Protein AF-A0A3D1QAF9-F1 (afdb_monomer)

Radius of gyration: 30.34 Å; Cα contacts (8 Å, |Δi|>4): 1028; chains: 1; bounding box: 81×80×75 Å

Solvent-accessible surface area (backbone atoms only — not comparable to full-atom values): 36371 Å² total; per-residue (Å²): 107,73,58,59,54,52,45,64,73,65,46,79,51,70,71,50,76,50,75,46,82,47,96,77,97,49,73,50,76,50,75,45,67,70,60,53,79,92,42,80,49,28,68,38,46,59,46,41,57,45,51,55,51,50,48,33,47,76,73,75,46,69,78,95,66,37,48,50,58,36,8,60,45,29,49,80,76,62,33,59,69,52,44,53,50,51,51,53,49,42,53,72,78,37,73,84,50,76,77,65,66,47,38,40,71,36,67,34,74,60,5,49,50,50,62,55,46,54,81,47,30,71,61,41,36,60,57,19,58,69,40,78,59,68,71,94,83,70,81,58,57,69,34,74,91,40,57,21,61,49,38,48,49,24,72,66,60,82,71,81,53,72,33,32,85,71,26,61,52,14,74,30,67,76,40,62,68,50,11,63,55,35,43,33,52,52,47,33,36,23,46,72,65,76,48,77,89,48,68,69,55,51,50,53,62,47,30,49,54,71,50,45,53,51,30,80,47,36,93,77,63,46,66,51,49,63,42,50,53,60,48,38,30,46,41,27,69,74,66,57,42,66,56,63,61,60,54,37,41,26,46,37,20,33,75,74,32,30,20,67,77,48,52,65,30,87,53,37,49,70,53,61,52,69,77,59,57,74,69,48,35,86,58,29,53,28,30,53,47,46,41,45,58,22,33,73,42,33,28,28,47,33,40,20,42,54,51,50,37,53,72,54,69,51,75,33,13,61,64,51,52,77,50,46,27,72,29,59,70,34,49,63,48,13,37,53,74,62,21,50,57,37,48,54,52,48,52,52,52,40,54,77,34,55,42,38,35,39,34,16,60,26,32,63,49,22,40,32,51,54,44,49,54,40,49,54,36,49,76,73,71,44,90,76,78,65,44,46,37,41,49,43,48,57,50,28,53,32,40,76,69,73,60,45,83,43,82,36,68,58,88,68,37,32,28,68,51,52,48,38,47,29,22,58,76,61,70,54,58,59,32,59,52,50,50,56,68,49,31,42,83,55,46,70,48,81,40,93,57,43,58,78,61,31,62,58,38,30,45,60,37,21,37,67,68,37,50,67,36,14,29,51,24,10,38,59,41,51,50,42,41,50,76,68,63,29,48,29,40,31,21,66,26,60,64,48,30,55,33,38,45,53,11,26,60,77,68,74,46,93,57,46,60,40,46,45,41,41,54,54,26,43,26,58,72,45,91,70,66,81,30,64,68,50,42,51,59,63,40,54,35,51,56,53,48,41,55,40,57,33,46,58,35,42,16,52,53,50,50,76,38,43,70,56,55,40,68,41,40,63,67,75,56,27,50,50,53,56,52,46,42,74,46,59,67,88,69,32,53,65,52,52,62,66,40,60,79,47,48,75,68,47,47,68,69,46,43,74,76,20,43,79,70,41,46,65,59,51,51,54,49,48,59,74,74,38,78,54,57,66,69,42,58,72,43,40,80,70,26,47,58,64,19,45,67,64,44,47,75,53,46,42,79,65,17,42,78,56,28,51,60,46,55,52,48,57,48,66,39,94,59,88,73,83,83,77,77,84,128

Mean predicted aligned error: 7.48 Å

Foldseek 3Di:
DQLVVQCVVLALADKDWDWDDDPDPDIDIDIDRAAFPVDPLPVLLVLCVLSSQLSQVVVVHHPPACFLQNLVCLCVVPNPVRLVVVVVVCCVPPVVCPPRHNTNNHCDPNNVVSVVCNVVSNVSSVRSNVDYGDDPDDDFDDALLADSLLQVVLRVDPLPCQQQVLFLQCLLPVDSCLTLSVLSPVSPCSRVVVDDDDLVSLLSLLLGPLLCLSCVRDPSNDPSSVSSLRGQLCCVPVVPFAFQLLVLLLLLCCVQQQGSLLFHLLCQCVLPDPVLVVQADQADQEAEDAAHCCSAQVSLLVNLLSLQCVLLVNHHHYLRSQQHHLLVSCSSRSVVVSNVVNLVSNVVSCVVRNYAEYEYLALSSQLSLAPVSCVVCVVVVHDRRHHYDYSLQVVLVSVVVVSDAQAAADDFAEEEADASSQAVVPPHFCSLVSLQVRHPPHNYDYFPQDGSRGFHQSDDSNCLSPVSSSLSSNVVRVVSCVVVPGQEYEYSHSRSLLSNVSSCVVVVHRHHYYYSSSVRSVSNVDDRDGSVVSSVQSVQLSNQVSVCSALQNVLLLCLVCVLQLLVLFDPVSSVVLVVLLPDDLVVNVVVLVVCLVVCLVVVLVGCLSSCVSCVVVSLVVSVVRGPDDPSNNVCCSSSVSSSCNSPVSNCSNSNCVNNSVSSSCCSNDPDGDDSDDDD

pLDDT: mean 91.16, std 8.5, range [30.27, 98.81]

Secondary structure (DSSP, 8-state):
-HHHHHHHHH--S--EEEEEE-SSS-EEEEEE----TTSTHHHHHHTHHHHHHHHHHHTT---S--TTTSGGGHHHHH-HHHHHHHHHHHHHH-TT--SSTTSTTS--HHHHHHHHHGGGHHHHHHHHTTSPPPPS-PPP--BTTB-HHHHHHHHH-----TTTTT-HHHHHH--GGGSHHHHHHHHHHHHTTS----HHHHHHHHT-----HHHHH-TT---HHHHHHHHHHIIIIIT-----HHHHHHHHHHHHHSSSS---GGGTTTT--HHHHTTSBSS-SEEEE-HHHHHHT-HHHHHHHHHHHHHTT---B--GGGPPP--HHHHHTT-HHHHHHHHHHHHHHHHHTT-SEEEESSHHHHHIIIIIHHHHHHHTT-----EEEEHHHHHHHHHHTT---------SEEEEE--HHHHTTT---HHHHHHHHTSTT-EE---SS-GGGPPP--TTHHHHH-HHHHHHHHHHHHHHHHHTT-SEEEES-HHHHHHHHHHHHHTT---EEEEHHHHHHHTTT------HHHHHHHHHHHHHHHHHTSHHHHHHHHHHTHHHHHHHS-HHHHHHHHHHHTS-HHHHHHHHHHHTTTHHHHHHHHHHHHHHHHHHHHHHHHHHHS---HHHHHHHHHHHHHHHHHHHHHHHHHHHHHHHHHHHHHHH-SSPPP-----

Sequence (679 aa):
AAVLHGLQHKIALPLLLEGFAVRGKELVLLGFIPHDERKLGFNAAFGLSLTVLKIALQTGGRPYGLGMYFSAFAPQLLGVQTVESLKSMKKRTDPAGIMNPGKTIDTTLLARAVRQALSWEGVITAVANRFPGNPPAEHPRPQSGLPAEVAWLSYTCSSCGYCVDSCDQYYGRGWESQSPRGKWRLLKMVAEGKTRLTQADVSTFLACTTCETCNARCQLEMPIEPAWMTLRGQLVEEKGFHSLPAFHIMEASARKEWNIWARYAKDRDAWLPDDLRSKIKDRAEIAYFPGCTSAFVEQDVALATARLLDKAGIEFTYLGKEEACCGIPMLMAGRWDAWEAIMDHNIELMKSKGVKTIVTSCPACRLVWETYYKRWMLDRGEQYHFTAKHYSEVLAEQIAAGRFEIPETLKGRFTYHDPCHMGRASGVYEAPRRLIQAIPGIDYQEMEFNRSQAHCCGSVMTLVADPEAAARIGQVRLNDAQKVQAQTIITACPCCRFQLQVSGRVNNMDIQVRDLATVAARACGYDIPDSEAVMERDWVPFDIMIRMLNPRGMADMMAEMMDDLIQAMPGPMAGMMKWLRSRKPALKKPLIAAMKPVMPRLFPILLPGMLPRVMPKMLEMVKAKVPMPDFMAEQMPDLMPPAMADLMPKMLPDIIPYFMPHLESYLQAENKPEVVLSR

Structure (mmCIF, N/CA/C/O backbone):
data_AF-A0A3D1QAF9-F1
#
_entry.id   AF-A0A3D1QAF9-F1
#
loop_
_atom_site.group_PDB
_atom_site.id
_atom_site.type_symbol
_atom_site.label_atom_id
_atom_site.label_alt_id
_atom_site.label_comp_id
_atom_site.label_asym_id
_atom_site.label_entity_id
_atom_site.label_seq_id
_atom_site.pdbx_PDB_ins_code
_atom_site.Cartn_x
_atom_site.Cartn_y
_atom_site.Cartn_z
_ato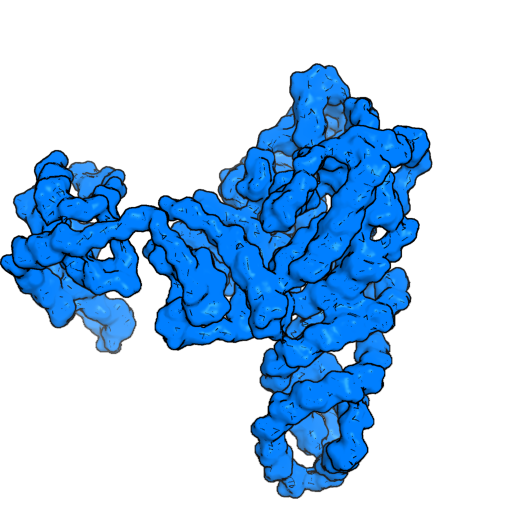m_site.occupancy
_atom_site.B_iso_or_equiv
_atom_site.auth_seq_id
_atom_site.auth_comp_id
_atom_site.auth_asym_id
_atom_site.auth_atom_id
_atom_site.pdbx_PDB_model_num
ATOM 1 N N . ALA A 1 1 ? 18.657 40.075 12.897 1.00 80.94 1 ALA A N 1
ATOM 2 C CA . ALA A 1 1 ? 17.981 41.335 12.518 1.00 80.94 1 ALA A CA 1
ATOM 3 C C . ALA A 1 1 ? 18.568 41.946 11.242 1.00 80.94 1 ALA A C 1
ATOM 5 O O . ALA A 1 1 ? 17.886 41.906 10.229 1.00 80.94 1 ALA A O 1
ATOM 6 N N . ALA A 1 2 ? 19.822 42.425 11.240 1.00 86.00 2 ALA A N 1
ATOM 7 C CA . ALA A 1 2 ? 20.437 43.078 10.069 1.00 86.00 2 ALA A CA 1
ATOM 8 C C . ALA A 1 2 ? 20.391 42.236 8.775 1.00 86.00 2 ALA A C 1
ATOM 10 O O . ALA A 1 2 ? 20.038 42.756 7.721 1.00 86.00 2 ALA A O 1
ATOM 11 N N . VAL A 1 3 ? 20.665 40.928 8.871 1.00 87.94 3 VAL A N 1
ATOM 12 C CA . VAL A 1 3 ? 20.548 39.989 7.739 1.00 87.94 3 VAL A CA 1
ATOM 13 C C . VAL A 1 3 ? 19.126 39.966 7.174 1.00 87.94 3 VAL A C 1
ATOM 15 O O . VAL A 1 3 ? 18.947 40.179 5.982 1.00 87.94 3 VAL A O 1
ATOM 18 N N . LEU A 1 4 ? 18.114 39.769 8.026 1.00 89.00 4 LEU A N 1
ATOM 19 C CA . LEU A 1 4 ? 16.709 39.692 7.607 1.00 89.00 4 LEU A CA 1
ATOM 20 C C . LEU A 1 4 ? 16.237 40.995 6.951 1.00 89.00 4 LEU A C 1
ATOM 22 O O . LEU A 1 4 ? 15.628 40.955 5.889 1.00 89.00 4 LEU A O 1
ATOM 26 N N . HIS A 1 5 ? 16.595 42.142 7.535 1.00 89.94 5 HIS A N 1
ATOM 27 C CA . HIS A 1 5 ? 16.281 43.452 6.965 1.00 89.94 5 HIS A CA 1
ATOM 28 C C . HIS A 1 5 ? 16.931 43.646 5.585 1.00 89.94 5 HIS A C 1
ATOM 30 O O . HIS A 1 5 ? 16.285 44.098 4.642 1.00 89.94 5 HIS A O 1
ATOM 36 N N . GLY A 1 6 ? 18.205 43.264 5.438 1.00 90.38 6 GLY A N 1
ATOM 37 C CA . GLY A 1 6 ? 18.903 43.328 4.153 1.00 90.38 6 GLY A CA 1
ATOM 38 C C . GLY A 1 6 ? 18.269 42.434 3.086 1.00 90.38 6 GLY A C 1
ATOM 39 O O . GLY A 1 6 ? 18.151 42.851 1.935 1.00 90.38 6 GLY A O 1
ATOM 40 N N . LEU A 1 7 ? 17.837 41.229 3.467 1.00 90.81 7 LEU A N 1
ATOM 41 C CA . LEU A 1 7 ? 17.161 40.291 2.571 1.00 90.81 7 LEU A CA 1
ATOM 42 C C . LEU A 1 7 ? 15.813 40.842 2.102 1.00 90.81 7 LEU A C 1
ATOM 44 O O . LEU A 1 7 ? 15.582 40.905 0.898 1.00 90.81 7 LEU A O 1
ATOM 48 N N . GLN A 1 8 ? 14.979 41.311 3.034 1.00 89.00 8 GLN A N 1
ATOM 49 C CA . GLN A 1 8 ? 13.655 41.863 2.741 1.00 89.00 8 GLN A CA 1
ATOM 50 C C . GLN A 1 8 ? 13.717 43.095 1.829 1.00 89.00 8 GLN A C 1
ATOM 52 O O . GLN A 1 8 ? 12.841 43.292 0.995 1.00 89.00 8 GLN A O 1
ATOM 57 N N . HIS A 1 9 ? 14.756 43.923 1.961 1.00 90.44 9 HIS A N 1
ATOM 58 C CA . HIS A 1 9 ? 14.916 45.108 1.120 1.00 90.44 9 HIS A CA 1
ATOM 59 C C . HIS A 1 9 ? 15.482 44.782 -0.274 1.00 90.44 9 HIS A C 1
ATOM 61 O O . HIS A 1 9 ? 15.176 45.473 -1.247 1.00 90.44 9 HIS A O 1
ATOM 67 N N . LYS A 1 10 ? 16.376 43.792 -0.396 1.00 91.62 10 LYS A N 1
ATOM 68 C CA . LYS A 1 10 ? 17.072 43.518 -1.666 1.00 91.62 10 LYS A CA 1
ATOM 69 C C . LYS A 1 10 ? 16.386 42.482 -2.546 1.00 91.62 10 LYS A C 1
ATOM 71 O O . LYS A 1 10 ? 16.571 42.528 -3.760 1.00 91.62 10 LYS A O 1
ATOM 76 N N . ILE A 1 11 ? 15.645 41.546 -1.965 1.00 91.19 11 ILE A N 1
ATOM 77 C CA . ILE A 1 11 ? 14.984 40.466 -2.696 1.00 91.19 11 ILE A CA 1
ATOM 78 C C . ILE A 1 11 ? 13.499 40.807 -2.789 1.00 91.19 11 ILE A C 1
ATOM 80 O O . ILE A 1 11 ? 12.803 40.821 -1.781 1.00 91.19 11 ILE A O 1
ATOM 84 N N . ALA A 1 12 ? 13.027 41.094 -4.003 1.00 89.62 12 ALA A N 1
ATOM 85 C CA . ALA A 1 12 ? 11.623 41.434 -4.250 1.00 89.62 12 ALA A CA 1
ATOM 86 C C . ALA A 1 12 ? 10.726 40.190 -4.397 1.00 89.62 12 ALA A C 1
ATOM 88 O O . ALA A 1 12 ? 9.502 40.297 -4.371 1.00 89.62 12 ALA A O 1
ATOM 89 N N . LEU A 1 13 ? 11.331 39.013 -4.580 1.00 87.25 13 LEU A N 1
ATOM 90 C CA . LEU A 1 13 ? 10.632 37.734 -4.668 1.00 87.25 13 LEU A CA 1
ATOM 91 C C . LEU A 1 13 ? 10.244 37.200 -3.282 1.00 87.25 13 LEU A C 1
ATOM 93 O O . LEU A 1 13 ? 10.917 37.517 -2.298 1.00 87.25 13 LEU A O 1
ATOM 97 N N . PRO A 1 14 ? 9.223 36.324 -3.195 1.00 86.31 14 PRO A N 1
ATOM 98 C CA . PRO A 1 14 ? 8.958 35.574 -1.976 1.00 86.31 14 PRO A CA 1
ATOM 99 C C . PRO A 1 14 ? 10.220 34.834 -1.518 1.00 86.31 14 PRO A C 1
ATOM 101 O O . PRO A 1 14 ? 10.816 34.072 -2.279 1.00 86.31 14 PRO A O 1
ATOM 104 N N . LEU A 1 15 ? 10.626 35.072 -0.272 1.00 85.75 15 LEU A N 1
ATOM 105 C CA . LEU A 1 15 ? 11.760 34.415 0.366 1.00 85.75 15 LEU A CA 1
ATOM 106 C C . LEU A 1 15 ? 11.267 33.734 1.640 1.00 85.75 15 LEU A C 1
ATOM 108 O O . LEU A 1 15 ? 10.938 34.397 2.622 1.00 85.75 15 LEU A O 1
ATOM 112 N N . LEU A 1 16 ? 11.226 32.407 1.615 1.00 84.25 16 LEU A N 1
ATOM 113 C CA . LEU A 1 16 ? 10.929 31.589 2.785 1.00 84.25 16 LEU A CA 1
ATOM 114 C C . LEU A 1 16 ? 12.238 31.338 3.528 1.00 84.25 16 LEU A C 1
ATOM 116 O O . LEU A 1 16 ? 13.237 30.978 2.905 1.00 84.25 16 LEU A O 1
ATOM 120 N N . LEU A 1 17 ? 12.245 31.539 4.843 1.00 84.12 17 LEU A N 1
ATOM 121 C CA . LEU A 1 17 ? 13.421 31.339 5.684 1.00 84.12 17 LEU A CA 1
ATOM 122 C C . LEU A 1 17 ? 13.094 30.365 6.809 1.00 84.12 17 LEU A C 1
ATOM 124 O O . LEU A 1 17 ? 12.134 30.563 7.547 1.00 84.12 17 LEU A O 1
ATOM 128 N N . GLU A 1 18 ? 13.941 29.359 6.965 1.00 83.06 18 GLU A N 1
ATOM 129 C CA . GLU A 1 18 ? 13.939 28.434 8.089 1.00 83.06 18 GLU A CA 1
ATOM 130 C C . GLU A 1 18 ? 15.227 28.645 8.891 1.00 83.06 18 GLU A C 1
ATOM 132 O O . GLU A 1 18 ? 16.318 28.737 8.323 1.00 83.06 18 GLU A O 1
ATOM 137 N N . GLY A 1 19 ? 15.108 28.796 10.209 1.00 85.00 19 GLY A N 1
ATOM 138 C CA . GLY A 1 19 ? 16.219 29.173 11.077 1.00 85.00 19 GLY A CA 1
ATOM 139 C C . GLY A 1 19 ? 16.394 28.211 12.241 1.00 85.00 19 GLY A C 1
ATOM 140 O O . GLY A 1 19 ? 15.435 27.943 12.958 1.00 85.00 19 GLY A O 1
ATOM 141 N N . PHE A 1 20 ? 17.625 27.759 12.483 1.00 85.81 20 PHE A N 1
ATOM 142 C CA . PHE A 1 20 ? 17.949 26.893 13.618 1.00 85.81 20 PHE A CA 1
ATOM 143 C C . PHE A 1 20 ? 19.109 27.458 14.431 1.00 85.81 20 PHE A C 1
ATOM 145 O O . PHE A 1 20 ? 20.124 27.896 13.881 1.00 85.81 20 PHE A O 1
ATOM 152 N N . ALA A 1 21 ? 18.974 27.410 15.755 1.00 87.56 21 ALA A N 1
ATOM 153 C CA . ALA A 1 21 ? 20.091 27.635 16.657 1.00 87.56 21 ALA A CA 1
ATOM 154 C C . ALA A 1 21 ? 20.981 26.390 16.673 1.00 87.56 21 ALA A C 1
ATOM 156 O O . ALA A 1 21 ? 20.509 25.278 16.905 1.00 87.56 21 ALA A O 1
ATOM 157 N N . VAL A 1 22 ? 22.274 26.581 16.433 1.00 82.81 22 VAL A N 1
ATOM 158 C CA . VAL A 1 22 ? 23.282 25.526 16.587 1.00 82.81 22 VAL A CA 1
ATOM 159 C C . VAL A 1 22 ? 24.108 25.793 17.843 1.00 82.81 22 VAL A C 1
ATOM 161 O O . VAL A 1 22 ? 24.041 26.872 18.431 1.00 82.81 22 VAL A O 1
ATOM 164 N N . ARG A 1 23 ? 24.888 24.804 18.292 1.00 79.81 23 ARG A N 1
ATOM 165 C CA . ARG A 1 23 ? 25.717 24.928 19.500 1.00 79.81 23 ARG A CA 1
ATOM 166 C C . ARG A 1 23 ? 26.618 26.172 19.417 1.00 79.81 23 ARG A C 1
ATOM 168 O O . ARG A 1 23 ? 27.464 26.259 18.535 1.00 79.81 23 ARG A O 1
ATOM 175 N N . GLY A 1 24 ? 26.465 27.097 20.367 1.00 77.88 24 GLY A N 1
ATOM 176 C CA . GLY A 1 24 ? 27.182 28.377 20.403 1.00 77.88 24 GLY A CA 1
ATOM 177 C C . GLY A 1 24 ? 26.241 29.580 20.261 1.00 77.88 24 GLY A C 1
ATOM 178 O O . GLY A 1 24 ? 25.088 29.516 20.674 1.00 77.88 24 GLY A O 1
ATOM 179 N N . LYS A 1 25 ? 26.748 30.691 19.703 1.00 81.25 25 LYS A N 1
ATOM 180 C CA . LYS A 1 25 ? 25.974 31.909 19.365 1.00 81.25 25 LYS A CA 1
ATOM 181 C C . LYS A 1 25 ? 25.678 32.011 17.858 1.00 81.25 25 LYS A C 1
ATOM 183 O O . LYS A 1 25 ? 25.527 33.108 17.329 1.00 81.25 25 LYS A O 1
ATOM 188 N N . GLU A 1 26 ? 25.663 30.880 17.155 1.00 84.56 26 GLU A N 1
ATOM 189 C CA . GLU A 1 26 ? 25.446 30.827 15.708 1.00 84.56 26 GLU A CA 1
ATOM 190 C C . GLU A 1 26 ? 23.990 30.461 15.379 1.00 84.56 26 GLU A C 1
ATOM 192 O O . GLU A 1 26 ? 23.369 29.616 16.027 1.00 84.56 26 GLU A O 1
ATOM 197 N N . LEU A 1 27 ? 23.460 31.095 14.332 1.00 86.88 27 LEU A N 1
ATOM 198 C CA . LEU A 1 27 ? 22.163 30.792 13.734 1.00 86.88 27 LEU A CA 1
ATOM 199 C C . LEU A 1 27 ? 22.395 30.355 12.291 1.00 86.88 27 LEU A C 1
ATOM 201 O O . LEU A 1 27 ? 23.075 31.049 11.533 1.00 86.88 27 LEU A O 1
ATOM 205 N N . VAL A 1 28 ? 21.815 29.225 11.905 1.00 88.25 28 VAL A N 1
ATOM 206 C CA . VAL A 1 28 ? 21.792 28.774 10.513 1.00 88.25 28 VAL A CA 1
ATOM 207 C C . VAL A 1 28 ? 20.475 29.216 9.901 1.00 88.25 28 VAL A C 1
ATOM 209 O O . VAL A 1 28 ? 19.425 28.929 10.463 1.00 88.25 28 VAL A O 1
ATOM 212 N N . LEU A 1 29 ? 20.542 29.898 8.757 1.00 86.69 29 LEU A N 1
ATOM 213 C CA . LEU A 1 29 ? 19.377 30.280 7.962 1.00 86.69 29 LEU A CA 1
ATOM 214 C C . LEU A 1 29 ? 19.392 29.499 6.645 1.00 86.69 29 LEU A C 1
ATOM 216 O O . LEU A 1 29 ? 20.330 29.629 5.856 1.00 86.69 29 LEU A O 1
ATOM 220 N N . LEU A 1 30 ? 18.354 28.706 6.411 1.00 85.38 30 LEU A N 1
ATOM 221 C CA . LEU A 1 30 ? 18.042 28.085 5.129 1.00 85.38 30 LEU A CA 1
ATOM 222 C C . LEU A 1 30 ? 17.003 28.951 4.421 1.00 85.38 30 LEU A C 1
ATOM 224 O O . LEU A 1 30 ? 15.999 29.322 5.019 1.00 85.38 30 LEU A O 1
ATOM 228 N N . GLY A 1 31 ? 17.262 29.308 3.164 1.00 82.44 31 GLY A N 1
ATOM 229 C CA . GLY A 1 31 ? 16.385 30.175 2.384 1.00 82.44 31 GLY A CA 1
ATOM 230 C C . GLY A 1 31 ? 15.898 29.512 1.108 1.00 82.44 31 GLY A C 1
ATOM 231 O O . GLY A 1 31 ? 16.690 28.902 0.390 1.00 82.44 31 GLY A O 1
ATOM 232 N N . PHE A 1 32 ? 14.614 29.684 0.806 1.00 83.12 32 PHE A N 1
ATOM 233 C CA . PHE A 1 32 ? 13.977 29.204 -0.414 1.00 83.12 32 PHE A CA 1
ATOM 234 C C . PHE A 1 32 ? 13.343 30.377 -1.156 1.00 83.12 32 PHE A C 1
ATOM 236 O O . PHE A 1 32 ? 12.564 31.136 -0.582 1.00 83.12 32 PHE A O 1
ATOM 243 N N . ILE A 1 33 ? 13.673 30.507 -2.439 1.00 85.81 33 ILE A N 1
ATOM 244 C CA . ILE A 1 33 ? 13.041 31.454 -3.361 1.00 85.81 33 ILE A CA 1
ATOM 245 C C . ILE A 1 33 ? 12.191 30.610 -4.315 1.00 85.81 33 ILE A C 1
ATOM 247 O O . ILE A 1 33 ? 12.760 29.972 -5.206 1.00 85.81 33 ILE A O 1
ATOM 251 N N . PRO A 1 34 ? 10.863 30.525 -4.114 1.00 80.69 34 PRO A N 1
ATOM 252 C CA . PRO A 1 34 ? 10.001 29.700 -4.948 1.00 80.69 34 PRO A CA 1
ATOM 253 C C . PRO A 1 34 ? 10.030 30.184 -6.397 1.00 80.69 34 PRO A C 1
ATOM 255 O O . PRO A 1 34 ? 9.680 31.327 -6.700 1.00 80.69 34 PRO A O 1
ATOM 258 N N . HIS A 1 35 ? 10.454 29.307 -7.302 1.00 84.06 35 HIS A N 1
ATOM 259 C CA . HIS A 1 35 ? 10.482 29.587 -8.727 1.00 84.06 35 HIS A CA 1
ATOM 260 C C . HIS A 1 35 ? 10.326 28.287 -9.524 1.00 84.06 35 HIS A C 1
ATOM 262 O O . HIS A 1 35 ? 10.719 27.213 -9.086 1.00 84.06 35 HIS A O 1
ATOM 268 N N . ASP A 1 36 ? 9.749 28.407 -10.712 1.00 82.56 36 ASP A N 1
ATOM 269 C CA . ASP A 1 36 ? 9.515 27.326 -11.666 1.00 82.56 36 ASP A CA 1
ATOM 270 C C . ASP A 1 36 ? 10.696 27.267 -12.622 1.00 82.56 36 ASP A C 1
ATOM 272 O O . ASP A 1 36 ? 10.920 28.215 -13.381 1.00 82.56 36 ASP A O 1
ATOM 276 N N . GLU A 1 37 ? 11.437 26.167 -12.572 1.00 84.56 37 GLU A N 1
ATOM 277 C CA . GLU A 1 37 ? 12.609 25.916 -13.412 1.00 84.56 37 GLU A CA 1
ATOM 278 C C . GLU A 1 37 ? 12.289 25.755 -14.901 1.00 84.56 37 GLU A C 1
ATOM 280 O O . GLU A 1 37 ? 13.188 25.837 -15.735 1.00 84.56 37 GLU A O 1
ATOM 285 N N . ARG A 1 38 ? 11.010 25.598 -15.257 1.00 82.19 38 ARG A N 1
ATOM 286 C CA . ARG A 1 38 ? 10.547 25.571 -16.650 1.00 82.19 38 ARG A CA 1
ATOM 287 C C . ARG A 1 38 ? 10.519 26.969 -17.277 1.00 82.19 38 ARG A C 1
ATOM 289 O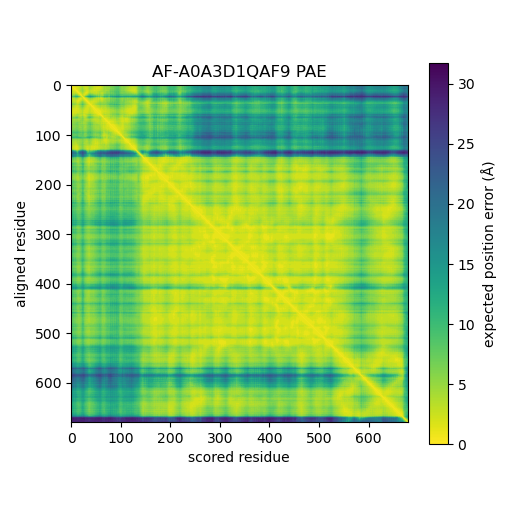 O . ARG A 1 38 ? 10.411 27.089 -18.496 1.00 82.19 38 ARG A O 1
ATOM 296 N N . LYS A 1 39 ? 10.605 28.037 -16.473 1.00 83.69 39 LYS A N 1
ATOM 297 C CA . LYS A 1 39 ? 10.562 29.431 -16.941 1.00 83.69 39 LYS A CA 1
ATOM 298 C C . LYS A 1 39 ? 11.950 30.055 -17.005 1.00 83.69 39 LYS A C 1
ATOM 300 O O . LYS A 1 39 ? 12.791 29.835 -16.139 1.00 83.69 39 LYS A O 1
ATOM 305 N N . LEU A 1 40 ? 12.140 30.957 -17.971 1.00 80.69 40 LEU A N 1
ATOM 306 C CA . LEU A 1 40 ? 13.390 31.706 -18.159 1.00 80.69 40 LEU A CA 1
ATOM 307 C C . LEU A 1 40 ? 13.849 32.437 -16.881 1.00 80.69 40 LEU A C 1
ATOM 309 O O . LEU A 1 40 ? 15.044 32.487 -16.592 1.00 80.69 40 LEU A O 1
ATOM 313 N N . GLY A 1 41 ? 12.895 32.961 -16.102 1.00 85.19 41 GLY A N 1
ATOM 314 C CA . GLY A 1 41 ? 13.169 33.701 -14.868 1.00 85.19 41 GLY A CA 1
ATOM 315 C C . GLY A 1 41 ? 13.888 32.893 -13.786 1.00 85.19 41 GLY A C 1
ATOM 316 O O . GLY A 1 41 ? 14.558 33.488 -12.950 1.00 85.19 41 GLY A O 1
ATOM 317 N N . PHE A 1 42 ? 13.842 31.556 -13.833 1.00 87.44 42 PHE A N 1
ATOM 318 C CA . PHE A 1 42 ? 14.450 30.703 -12.809 1.00 87.44 42 PHE A CA 1
ATOM 319 C C . PHE A 1 42 ? 15.954 30.912 -12.695 1.00 87.44 42 PHE A C 1
ATOM 321 O O . PHE A 1 42 ? 16.477 31.096 -11.600 1.00 87.44 42 PHE A O 1
ATOM 328 N N . ASN A 1 43 ? 16.648 30.936 -13.833 1.00 86.12 43 ASN A N 1
ATOM 329 C CA . ASN A 1 43 ? 18.097 31.120 -13.857 1.00 86.12 43 ASN A CA 1
ATOM 330 C C . ASN A 1 43 ? 18.497 32.508 -13.340 1.00 86.12 43 ASN A C 1
ATOM 332 O O . ASN A 1 43 ? 19.532 32.650 -12.692 1.00 86.12 43 ASN A O 1
ATOM 336 N N . ALA A 1 44 ? 17.664 33.524 -13.587 1.00 86.81 44 ALA A N 1
ATOM 337 C CA . ALA A 1 44 ? 17.875 34.857 -13.039 1.00 86.81 44 ALA A CA 1
ATOM 338 C C . ALA A 1 44 ? 17.634 34.867 -11.519 1.00 86.81 44 ALA A C 1
ATOM 340 O O . ALA A 1 44 ? 18.496 35.319 -10.768 1.00 86.81 44 ALA A O 1
ATOM 341 N N . ALA A 1 45 ? 16.520 34.291 -11.055 1.00 88.06 45 ALA A N 1
ATOM 342 C CA . ALA A 1 45 ? 16.177 34.173 -9.638 1.00 88.06 45 ALA A CA 1
ATOM 343 C C . ALA A 1 45 ? 17.213 33.365 -8.839 1.00 88.06 45 ALA A C 1
ATOM 345 O O . ALA A 1 45 ? 17.540 33.737 -7.715 1.00 88.06 45 ALA A O 1
ATOM 346 N N . PHE A 1 46 ? 17.807 32.320 -9.426 1.00 86.62 46 PHE A N 1
ATOM 347 C CA . PHE A 1 46 ? 18.900 31.557 -8.812 1.00 86.62 46 PHE A CA 1
ATOM 348 C C . PHE A 1 46 ? 20.093 32.452 -8.434 1.00 86.62 46 PHE A C 1
ATOM 350 O O . PHE A 1 46 ? 20.744 32.234 -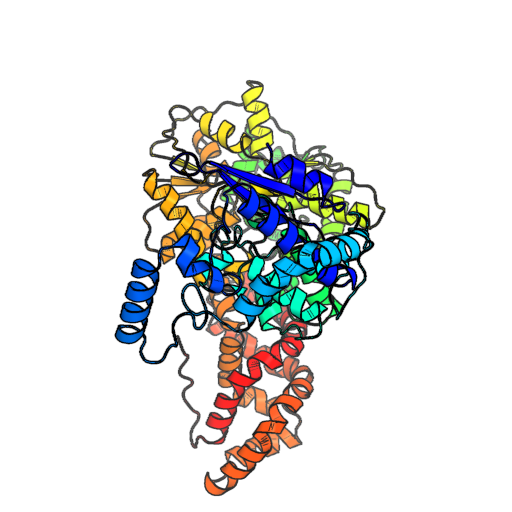7.409 1.00 86.62 46 PHE A O 1
ATOM 357 N N . GLY A 1 47 ? 20.344 33.512 -9.209 1.00 88.12 47 GLY A N 1
ATOM 358 C CA . GLY A 1 47 ? 21.374 34.510 -8.926 1.00 88.12 47 GLY A CA 1
ATOM 359 C C . GLY A 1 47 ? 21.178 35.261 -7.603 1.00 88.12 47 GLY A C 1
ATOM 360 O O . GLY A 1 47 ? 22.166 35.678 -7.001 1.00 88.12 47 GLY A O 1
ATOM 361 N N . LEU A 1 48 ? 19.946 35.362 -7.085 1.00 90.56 48 LEU A N 1
ATOM 362 C CA . LEU A 1 48 ? 19.653 36.001 -5.791 1.00 90.56 48 LEU A CA 1
ATOM 363 C C . LEU A 1 48 ? 20.286 35.262 -4.605 1.00 90.56 48 LEU A C 1
ATOM 365 O O . LEU A 1 48 ? 20.488 35.852 -3.544 1.00 90.56 48 LEU A O 1
ATOM 369 N N . SER A 1 49 ? 20.686 33.998 -4.778 1.00 89.00 49 SER A N 1
ATOM 370 C CA . SER A 1 49 ? 21.502 33.284 -3.786 1.00 89.00 49 SER A CA 1
ATOM 371 C C . SER A 1 49 ? 22.827 34.005 -3.483 1.00 89.00 49 SER A C 1
ATOM 373 O O . SER A 1 49 ? 23.316 33.959 -2.352 1.00 89.00 49 SER A O 1
ATOM 375 N N . LEU A 1 50 ? 23.383 34.747 -4.451 1.00 90.38 50 LEU A N 1
ATOM 376 C CA . LEU A 1 50 ? 24.576 35.578 -4.257 1.00 90.38 50 LEU A CA 1
ATOM 377 C C . LEU A 1 50 ? 24.286 36.802 -3.386 1.00 90.38 50 LEU A C 1
ATOM 379 O O . LEU A 1 50 ? 25.136 37.191 -2.586 1.00 90.38 50 LEU A O 1
ATOM 383 N N . THR A 1 51 ? 23.091 37.382 -3.498 1.00 92.00 51 THR A N 1
ATOM 384 C CA . THR A 1 51 ? 22.608 38.474 -2.639 1.00 92.00 51 THR A CA 1
ATOM 385 C C . THR A 1 51 ? 22.557 38.016 -1.188 1.00 92.00 51 THR A C 1
ATOM 387 O O . THR A 1 51 ? 23.102 38.691 -0.312 1.00 92.00 51 THR A O 1
ATOM 390 N N . VAL A 1 52 ? 21.989 36.826 -0.948 1.00 90.62 52 VAL A N 1
ATOM 391 C CA . VAL A 1 52 ? 21.945 36.193 0.379 1.00 90.62 52 VAL A CA 1
ATOM 392 C C . VAL A 1 52 ? 23.359 36.002 0.928 1.00 90.62 52 VAL A C 1
ATOM 394 O O . VAL A 1 52 ? 23.660 36.443 2.038 1.00 90.62 52 VAL A O 1
ATOM 397 N N . LEU A 1 53 ? 24.252 35.404 0.132 1.00 89.56 53 LEU A N 1
ATOM 398 C CA . LEU A 1 53 ? 25.637 35.161 0.531 1.00 89.56 53 LEU A CA 1
ATOM 399 C C . LEU A 1 53 ? 26.391 36.460 0.846 1.00 89.56 53 LEU A C 1
ATOM 401 O O . LEU A 1 53 ? 27.102 36.533 1.846 1.00 89.56 53 LEU A O 1
ATOM 405 N N . LYS A 1 54 ? 26.238 37.498 0.022 1.00 91.38 54 LYS A N 1
ATOM 406 C CA . LYS A 1 54 ? 26.924 38.780 0.212 1.00 91.38 54 LYS A CA 1
ATOM 407 C C . LYS A 1 54 ? 26.467 39.489 1.483 1.00 91.38 54 LYS A C 1
ATOM 409 O O . LYS A 1 54 ? 27.318 39.970 2.227 1.00 91.38 54 LYS A O 1
ATOM 414 N N . ILE A 1 55 ? 25.159 39.513 1.757 1.00 91.69 55 ILE A N 1
ATOM 415 C CA . ILE A 1 55 ? 24.612 40.058 3.009 1.00 91.69 55 ILE A CA 1
ATOM 416 C C . ILE A 1 55 ? 25.162 39.275 4.205 1.00 91.69 55 ILE A C 1
ATOM 418 O O . ILE A 1 55 ? 25.627 39.879 5.172 1.00 91.69 55 ILE A O 1
ATOM 422 N N . ALA A 1 56 ? 25.161 37.939 4.131 1.00 89.38 56 ALA A N 1
ATOM 423 C CA . ALA A 1 56 ? 25.715 37.105 5.191 1.00 89.38 56 ALA A CA 1
ATOM 424 C C . ALA A 1 56 ? 27.183 37.472 5.467 1.00 89.38 56 ALA A C 1
ATOM 426 O O . ALA A 1 56 ? 27.508 37.827 6.595 1.00 89.38 56 ALA A O 1
ATOM 427 N N . LEU A 1 57 ? 28.043 37.508 4.443 1.00 88.81 57 LEU A N 1
ATOM 428 C CA . LEU A 1 57 ? 29.462 37.861 4.588 1.00 88.81 57 LEU A CA 1
ATOM 429 C C . LEU A 1 57 ? 29.679 39.276 5.157 1.00 88.81 57 LEU A C 1
ATOM 431 O O . LEU A 1 57 ? 30.524 39.462 6.028 1.00 88.81 57 LEU A O 1
ATOM 435 N N . GLN A 1 58 ? 28.904 40.271 4.711 1.00 90.56 58 GLN A N 1
ATOM 436 C CA . GLN A 1 58 ? 29.007 41.659 5.194 1.00 90.56 58 GLN A CA 1
ATOM 437 C C . GLN A 1 58 ? 28.618 41.820 6.667 1.00 90.56 58 GLN A C 1
ATOM 439 O O . GLN A 1 58 ? 29.090 42.735 7.334 1.00 90.56 58 GLN A O 1
ATOM 444 N N . THR A 1 59 ? 27.768 40.930 7.176 1.00 89.12 59 THR A N 1
ATOM 445 C CA . THR A 1 59 ? 27.332 40.918 8.580 1.00 89.12 59 THR A CA 1
ATOM 446 C C . THR A 1 59 ? 28.154 39.971 9.462 1.00 89.12 59 THR A C 1
ATOM 448 O O . THR A 1 59 ? 27.777 39.719 10.604 1.00 89.12 59 THR A O 1
ATOM 451 N N . GLY A 1 60 ? 29.278 39.450 8.952 1.00 87.56 60 GLY A N 1
ATOM 452 C CA . GLY A 1 60 ? 30.156 38.521 9.673 1.00 87.56 60 GLY A CA 1
ATOM 453 C C . GLY A 1 60 ? 29.699 37.057 9.649 1.00 87.56 60 GLY A C 1
ATOM 454 O O . GLY A 1 60 ? 30.259 36.229 10.361 1.00 87.56 60 GLY A O 1
ATOM 455 N N . GLY A 1 61 ? 28.689 36.726 8.843 1.00 88.25 61 GLY A N 1
ATOM 456 C CA . GLY A 1 61 ? 28.241 35.361 8.579 1.00 88.25 61 GLY A CA 1
ATOM 457 C C . GLY A 1 61 ? 29.069 34.646 7.506 1.00 88.25 61 GLY A C 1
ATOM 458 O O . GLY A 1 61 ? 30.027 35.180 6.947 1.00 88.25 61 GLY A O 1
ATOM 459 N N . ARG A 1 62 ? 28.679 33.408 7.194 1.00 87.31 62 ARG A N 1
ATOM 460 C CA . ARG A 1 62 ? 29.378 32.524 6.248 1.00 87.31 62 ARG A CA 1
ATOM 461 C C . ARG A 1 62 ? 28.400 31.568 5.555 1.00 87.31 62 ARG A C 1
ATOM 463 O O . ARG A 1 62 ? 27.325 31.322 6.102 1.00 87.31 62 ARG A O 1
ATOM 470 N N . PRO A 1 63 ? 28.746 31.001 4.383 1.00 88.00 63 PRO A N 1
ATOM 471 C CA . PRO A 1 63 ? 27.962 29.916 3.803 1.00 88.00 63 PRO A CA 1
ATOM 472 C C . PRO A 1 63 ? 27.906 28.723 4.768 1.00 88.00 63 PRO A C 1
ATOM 474 O O . PRO A 1 63 ? 28.893 28.404 5.433 1.00 88.00 63 PRO A O 1
ATOM 477 N N . TYR A 1 64 ? 26.748 28.059 4.828 1.00 82.44 64 TYR A N 1
ATOM 478 C CA . TYR A 1 64 ? 26.516 26.921 5.724 1.00 82.44 64 TYR A CA 1
ATOM 479 C C . TYR A 1 64 ? 27.501 25.768 5.470 1.00 82.44 64 TYR A C 1
ATOM 481 O O . TYR A 1 64 ? 28.044 25.183 6.405 1.00 82.44 64 TYR A O 1
ATOM 489 N N . GLY A 1 65 ? 27.790 25.490 4.198 1.00 85.12 65 GLY A N 1
ATOM 490 C CA . GLY A 1 65 ? 28.777 24.503 3.777 1.00 85.12 65 GLY A CA 1
ATOM 491 C C . GLY A 1 65 ? 29.522 24.950 2.524 1.00 85.12 65 GLY A C 1
ATOM 492 O O . GLY A 1 65 ? 29.056 25.807 1.778 1.00 85.12 65 GLY A O 1
ATOM 493 N N . LEU A 1 66 ? 30.693 24.355 2.287 1.00 86.12 66 LEU A N 1
ATOM 494 C CA . LEU A 1 66 ? 31.538 24.697 1.140 1.00 86.12 66 LEU A CA 1
ATOM 495 C C . LEU A 1 66 ? 31.005 24.076 -0.162 1.00 86.12 66 LEU A C 1
ATOM 497 O O . LEU A 1 66 ? 30.788 24.767 -1.155 1.00 86.12 66 LEU A O 1
ATOM 501 N N . GLY A 1 67 ? 30.764 22.761 -0.162 1.00 86.81 67 GLY A N 1
ATOM 502 C CA . GLY A 1 67 ? 30.305 22.040 -1.355 1.00 86.81 67 GLY A CA 1
ATOM 503 C C . GLY A 1 67 ? 31.226 22.248 -2.567 1.00 86.81 67 GLY A C 1
ATOM 504 O O . GLY A 1 67 ? 32.429 22.439 -2.404 1.00 86.81 67 GLY A O 1
ATOM 505 N N . MET A 1 68 ? 30.662 22.190 -3.778 1.00 87.06 68 MET A N 1
ATOM 506 C CA . MET A 1 68 ? 31.388 22.500 -5.024 1.00 87.06 68 MET A CA 1
ATOM 507 C C . MET A 1 68 ? 31.369 23.998 -5.369 1.00 87.06 68 MET A C 1
ATOM 509 O O . MET A 1 68 ? 32.284 24.484 -6.027 1.00 87.06 68 MET A O 1
ATOM 513 N N . TYR A 1 69 ? 30.336 24.730 -4.934 1.00 86.56 69 TYR A N 1
ATOM 514 C CA . TYR A 1 69 ? 30.131 26.143 -5.279 1.00 86.56 69 TYR A CA 1
ATOM 515 C C . TYR A 1 69 ? 30.955 27.105 -4.415 1.00 86.56 69 TYR A C 1
ATOM 517 O O . TYR A 1 69 ? 31.364 28.158 -4.896 1.00 86.56 69 TYR A O 1
ATOM 525 N N . PHE A 1 70 ? 31.231 26.756 -3.154 1.00 89.00 70 PHE A N 1
ATOM 526 C CA . PHE A 1 70 ? 31.895 27.648 -2.198 1.00 89.00 70 PHE A CA 1
ATOM 527 C C . PHE A 1 70 ? 33.259 27.132 -1.723 1.00 89.00 70 PHE A C 1
ATOM 529 O O . PHE A 1 70 ? 33.829 27.681 -0.785 1.00 89.00 70 PHE A O 1
ATOM 536 N N . SER A 1 71 ? 33.857 26.133 -2.379 1.00 88.88 71 SER A N 1
ATOM 537 C CA . SER A 1 71 ? 35.197 25.636 -2.016 1.00 88.88 71 SER A CA 1
ATOM 538 C C . SER A 1 71 ? 36.307 26.696 -2.142 1.00 88.88 71 SER A C 1
ATOM 540 O O . SER A 1 71 ? 37.329 26.617 -1.465 1.00 88.88 71 SER A O 1
ATOM 542 N N . ALA A 1 72 ? 36.100 27.757 -2.931 1.00 87.94 72 ALA A N 1
ATOM 543 C CA . ALA A 1 72 ? 36.991 28.923 -2.990 1.00 87.94 72 ALA A CA 1
ATOM 544 C C . ALA A 1 72 ? 37.025 29.746 -1.684 1.00 87.94 72 ALA A C 1
ATOM 546 O O . ALA A 1 72 ? 37.928 30.567 -1.505 1.00 87.94 72 ALA A O 1
ATOM 547 N N . PHE A 1 73 ? 36.054 29.532 -0.791 1.00 87.25 73 PHE A N 1
ATOM 548 C CA . PHE A 1 73 ? 35.970 30.139 0.537 1.00 87.25 73 PHE A CA 1
ATOM 549 C C . PHE A 1 73 ? 36.568 29.227 1.623 1.00 87.25 73 PHE A C 1
ATOM 551 O O . PHE A 1 73 ? 36.639 29.625 2.782 1.00 87.25 73 PHE A O 1
ATOM 558 N N . ALA A 1 74 ? 37.049 28.023 1.281 1.00 89.00 74 ALA A N 1
ATOM 559 C CA . ALA A 1 74 ? 37.548 27.052 2.259 1.00 89.00 74 ALA A CA 1
ATOM 560 C C . ALA A 1 74 ? 38.630 27.606 3.204 1.00 89.00 74 ALA A C 1
ATOM 562 O O . ALA A 1 74 ? 38.497 27.392 4.407 1.00 89.00 74 ALA A O 1
ATOM 563 N N . PRO A 1 75 ? 39.642 28.371 2.739 1.00 88.12 75 PRO A N 1
ATOM 564 C CA . PRO A 1 75 ? 40.641 28.940 3.646 1.00 88.12 75 PRO A CA 1
ATOM 565 C C . PRO A 1 75 ? 40.052 29.947 4.641 1.00 88.12 75 PRO A C 1
ATOM 567 O O . PRO A 1 75 ? 40.549 30.058 5.755 1.00 88.12 75 PRO A O 1
ATOM 570 N N . GLN A 1 76 ? 38.990 30.659 4.247 1.00 85.00 76 GLN A N 1
ATOM 571 C CA . GLN A 1 76 ? 38.302 31.642 5.088 1.00 85.00 76 GLN A CA 1
ATOM 572 C C . GLN A 1 76 ? 37.404 30.967 6.131 1.00 85.00 76 GLN A C 1
ATOM 574 O O . GLN A 1 76 ? 37.285 31.475 7.238 1.00 85.00 76 GLN A O 1
ATOM 579 N N . LEU A 1 77 ? 36.784 29.829 5.793 1.00 84.50 77 LEU A N 1
ATOM 580 C CA . LEU A 1 77 ? 35.890 29.105 6.705 1.00 84.50 77 LEU A CA 1
ATOM 581 C C . LEU A 1 77 ? 36.610 28.109 7.622 1.00 84.50 77 LEU A C 1
ATOM 583 O O . LEU A 1 77 ? 36.206 27.953 8.768 1.00 84.50 77 LEU A O 1
ATOM 587 N N . LEU A 1 78 ? 37.619 27.395 7.117 1.00 87.31 78 LEU A N 1
ATOM 588 C CA . LEU A 1 78 ? 38.288 26.304 7.842 1.00 87.31 78 LEU A CA 1
ATOM 589 C C . LEU A 1 78 ? 39.661 26.703 8.398 1.00 87.31 78 LEU A C 1
ATOM 591 O O . LEU A 1 78 ? 40.208 25.993 9.241 1.00 87.31 78 LEU A O 1
ATOM 595 N N . GLY A 1 79 ? 40.232 27.807 7.912 1.00 89.69 79 GLY A N 1
ATOM 596 C CA . GLY A 1 79 ? 41.620 28.188 8.154 1.00 89.69 79 GLY A CA 1
ATOM 597 C C . GLY A 1 79 ? 42.586 27.542 7.157 1.00 89.69 79 GLY A C 1
ATOM 598 O O . GLY A 1 79 ? 42.401 26.408 6.711 1.00 89.69 79 GLY A O 1
ATOM 599 N N . VAL A 1 80 ? 43.644 28.276 6.802 1.00 91.25 80 VAL A N 1
ATOM 600 C CA . VAL A 1 80 ? 44.640 27.861 5.795 1.00 91.25 80 VAL A CA 1
ATOM 601 C C . VAL A 1 80 ? 45.293 26.525 6.167 1.00 91.25 80 VAL A C 1
ATOM 603 O O . VAL A 1 80 ? 45.307 25.606 5.351 1.00 91.25 80 VAL A O 1
ATOM 606 N N . GLN A 1 81 ? 45.733 26.386 7.420 1.00 93.44 81 GLN A N 1
ATOM 607 C CA . GLN A 1 81 ? 46.395 25.177 7.925 1.00 93.44 81 GLN A CA 1
ATOM 608 C C . GLN A 1 81 ? 45.491 23.939 7.838 1.00 93.44 81 GLN A C 1
ATOM 610 O O . GLN A 1 81 ? 45.920 22.874 7.394 1.00 93.44 81 GLN A O 1
ATOM 615 N N . THR A 1 82 ? 44.213 24.079 8.203 1.00 93.12 82 THR A N 1
ATOM 616 C CA . THR A 1 82 ? 43.228 22.993 8.108 1.00 93.12 82 THR A CA 1
ATOM 617 C C . THR A 1 82 ? 43.028 22.559 6.660 1.00 93.12 82 THR A C 1
ATOM 619 O O . THR A 1 82 ? 43.014 21.365 6.371 1.00 93.12 82 THR A O 1
ATOM 622 N N . VAL A 1 83 ? 42.910 23.510 5.726 1.00 91.88 83 VAL A N 1
ATOM 623 C CA . VAL A 1 83 ? 42.754 23.203 4.295 1.00 91.88 83 VAL A CA 1
ATOM 624 C C . VAL A 1 83 ? 43.978 22.469 3.748 1.00 91.88 83 VAL A C 1
ATOM 626 O O . VAL A 1 83 ? 43.823 21.502 3.003 1.00 91.88 83 VAL A O 1
ATOM 629 N N . GLU A 1 84 ? 45.188 22.890 4.111 1.00 92.06 84 GLU A N 1
ATOM 630 C CA . GLU A 1 84 ? 46.429 22.223 3.699 1.00 92.06 84 GLU A CA 1
ATOM 631 C C . GLU A 1 84 ? 46.531 20.800 4.258 1.00 92.06 84 GLU A C 1
ATOM 633 O O . GLU A 1 84 ? 46.835 19.864 3.513 1.00 92.06 84 GLU A O 1
ATOM 638 N N . SER A 1 85 ? 46.182 20.615 5.534 1.00 94.31 85 SER A N 1
ATOM 639 C CA . SER A 1 85 ? 46.118 19.300 6.176 1.00 94.31 85 SER A CA 1
ATOM 640 C C . SER A 1 85 ? 45.115 18.371 5.481 1.00 94.31 85 SER A C 1
ATOM 642 O O . SER A 1 85 ? 45.453 17.241 5.124 1.00 94.31 85 SER A O 1
ATOM 644 N N . LEU A 1 86 ? 43.907 18.863 5.180 1.00 92.00 86 LEU A N 1
ATOM 645 C CA . LEU A 1 86 ? 42.884 18.102 4.455 1.00 92.00 86 LEU A CA 1
ATOM 646 C C . LEU A 1 86 ? 43.330 17.734 3.033 1.00 92.00 86 LEU A C 1
ATOM 648 O O . LEU A 1 86 ? 43.081 16.616 2.582 1.00 92.00 86 LEU A O 1
ATOM 652 N N . LYS A 1 87 ? 44.027 18.634 2.328 1.00 90.25 87 LYS A N 1
ATOM 653 C CA . LYS A 1 87 ? 44.598 18.341 1.003 1.00 90.25 87 LYS A CA 1
ATOM 654 C C . LYS A 1 87 ? 45.674 17.263 1.077 1.00 90.25 87 LYS A C 1
ATOM 656 O O . LYS A 1 87 ? 45.705 16.381 0.222 1.00 90.25 87 LYS A O 1
ATOM 661 N N . SER A 1 88 ? 46.540 17.320 2.088 1.00 92.25 88 SER A N 1
ATOM 662 C CA . SER A 1 88 ? 47.563 16.297 2.329 1.00 92.25 88 SER A CA 1
ATOM 663 C C . SER A 1 88 ? 46.929 14.935 2.630 1.00 92.25 88 SER A C 1
ATOM 665 O O . SER A 1 88 ? 47.276 13.933 2.003 1.00 92.25 88 SER A O 1
ATOM 667 N N . MET A 1 89 ? 45.918 14.911 3.506 1.00 93.12 89 MET A N 1
ATOM 668 C CA . MET A 1 89 ? 45.141 13.709 3.807 1.00 93.12 89 MET A CA 1
ATOM 669 C C . MET A 1 89 ? 44.515 13.123 2.538 1.00 93.12 89 MET A C 1
ATOM 671 O O . MET A 1 89 ? 44.752 11.953 2.254 1.00 93.12 89 MET A O 1
ATOM 675 N N . LYS A 1 90 ? 43.791 13.930 1.748 1.00 90.38 90 LYS A N 1
ATOM 676 C CA . LYS A 1 90 ? 43.135 13.476 0.512 1.00 90.38 90 LYS A CA 1
ATOM 677 C C . LYS A 1 90 ? 44.135 12.887 -0.480 1.00 90.38 90 LYS A C 1
ATOM 679 O O . LYS A 1 90 ? 43.872 11.824 -1.024 1.00 90.38 90 LYS A O 1
ATOM 684 N N . LYS A 1 91 ? 45.302 13.512 -0.669 1.00 91.12 91 LYS A N 1
ATOM 685 C CA . LYS A 1 91 ? 46.364 12.964 -1.533 1.00 91.12 91 LYS A CA 1
ATOM 686 C C . LYS A 1 91 ? 46.857 11.590 -1.069 1.00 91.12 91 LYS A C 1
ATOM 688 O O . LYS A 1 91 ? 47.172 10.752 -1.904 1.00 91.12 91 LYS A O 1
ATOM 693 N N . ARG A 1 92 ? 46.924 11.360 0.247 1.00 94.56 92 ARG A N 1
ATOM 694 C CA . ARG A 1 92 ? 47.355 10.080 0.828 1.00 94.56 92 ARG A CA 1
ATOM 695 C C . ARG A 1 92 ? 46.270 9.004 0.750 1.00 94.56 92 ARG A C 1
ATOM 697 O O . ARG A 1 92 ? 46.590 7.851 0.492 1.00 94.56 92 ARG A O 1
ATOM 704 N N . THR A 1 93 ? 45.014 9.356 1.022 1.00 93.56 93 THR A N 1
ATOM 705 C CA . THR A 1 93 ? 43.906 8.390 1.147 1.00 93.56 93 THR A CA 1
ATOM 706 C C . THR A 1 93 ? 43.138 8.156 -0.152 1.00 93.56 93 THR A C 1
ATOM 708 O O . THR A 1 93 ? 42.471 7.139 -0.288 1.00 93.56 93 THR A O 1
ATOM 711 N N . ASP A 1 94 ? 43.204 9.096 -1.092 1.00 92.19 94 ASP A N 1
ATOM 712 C CA . ASP A 1 94 ? 42.507 9.073 -2.379 1.00 92.19 94 ASP A CA 1
ATOM 713 C C . ASP A 1 94 ? 43.441 9.588 -3.497 1.00 92.19 94 ASP A C 1
ATOM 715 O O . ASP A 1 94 ? 43.200 10.645 -4.088 1.00 92.19 94 ASP A O 1
ATOM 719 N N . PRO A 1 95 ? 44.548 8.874 -3.784 1.00 88.75 95 PRO A N 1
ATOM 720 C CA . PRO A 1 95 ? 45.536 9.305 -4.777 1.00 88.75 95 PRO A CA 1
ATOM 721 C C . PRO A 1 95 ? 44.962 9.364 -6.201 1.00 88.75 95 PRO A C 1
ATOM 723 O O . PRO A 1 95 ? 45.444 10.139 -7.023 1.00 88.75 95 PRO A O 1
ATOM 726 N N . ALA A 1 96 ? 43.913 8.583 -6.481 1.00 91.25 96 ALA A N 1
ATOM 727 C CA . ALA A 1 96 ? 43.192 8.597 -7.752 1.00 91.25 96 ALA A CA 1
ATOM 728 C C . ALA A 1 96 ? 42.144 9.726 -7.847 1.00 91.25 96 ALA A C 1
ATOM 730 O O . ALA A 1 96 ? 41.555 9.921 -8.908 1.00 91.25 96 ALA A O 1
ATOM 731 N N . GLY A 1 97 ? 41.897 10.468 -6.760 1.00 86.62 97 GLY A N 1
ATOM 732 C CA . GLY A 1 97 ? 40.960 11.592 -6.735 1.00 86.62 97 GLY A CA 1
ATOM 733 C C . GLY A 1 97 ? 39.495 11.202 -6.948 1.00 86.62 97 GLY A C 1
ATOM 734 O O . GLY A 1 97 ? 38.693 12.052 -7.336 1.00 86.62 97 GLY A O 1
ATOM 735 N N . ILE A 1 98 ? 39.136 9.939 -6.711 1.00 88.94 98 ILE A N 1
ATOM 736 C CA . ILE A 1 98 ? 37.801 9.398 -6.992 1.00 88.94 98 ILE A CA 1
ATOM 737 C C . ILE A 1 98 ? 36.771 9.809 -5.932 1.00 88.94 98 ILE A C 1
ATOM 739 O O . ILE A 1 98 ? 35.575 9.874 -6.217 1.00 88.94 98 ILE A O 1
ATOM 743 N N . MET A 1 99 ? 37.204 10.130 -4.710 1.00 87.44 99 MET A N 1
ATOM 744 C CA . MET A 1 99 ? 36.297 10.449 -3.608 1.00 87.44 99 MET A CA 1
ATOM 745 C C . MET A 1 99 ? 35.936 11.940 -3.598 1.00 87.44 99 MET A C 1
ATOM 747 O O . MET A 1 99 ? 36.705 12.777 -3.120 1.00 87.44 99 MET A O 1
ATOM 751 N N . ASN A 1 100 ? 34.727 12.282 -4.057 1.00 84.69 100 ASN A N 1
ATOM 752 C CA . ASN A 1 100 ? 34.177 13.651 -4.057 1.00 84.69 100 ASN A CA 1
ATOM 753 C C . ASN A 1 100 ? 35.090 14.705 -4.735 1.00 84.69 100 ASN A C 1
ATOM 755 O O . ASN A 1 100 ? 35.449 15.702 -4.095 1.00 84.69 100 ASN A O 1
ATOM 759 N N . PRO A 1 101 ? 35.484 14.516 -6.008 1.00 85.50 101 PRO A N 1
ATOM 760 C CA . PRO A 1 101 ? 36.371 15.447 -6.707 1.00 85.50 101 PRO A CA 1
ATOM 761 C C . PRO A 1 101 ? 35.789 16.867 -6.750 1.00 85.50 101 PRO A C 1
ATOM 763 O O . PRO A 1 101 ? 34.600 17.056 -7.011 1.00 85.50 101 PRO A O 1
ATOM 766 N N . GLY A 1 102 ? 36.618 17.885 -6.492 1.00 82.94 102 GLY A N 1
ATOM 767 C CA . GLY A 1 102 ? 36.202 19.287 -6.619 1.00 82.94 102 GLY A CA 1
ATOM 768 C C . GLY A 1 102 ? 35.320 19.815 -5.479 1.00 82.94 102 GLY A C 1
ATOM 769 O O . GLY A 1 102 ? 34.903 20.975 -5.508 1.00 82.94 102 GLY A O 1
ATOM 770 N N . LYS A 1 103 ? 35.015 18.988 -4.473 1.00 85.44 103 LYS A N 1
ATOM 771 C CA . LYS A 1 103 ? 34.194 19.364 -3.316 1.00 85.44 103 LYS A CA 1
ATOM 772 C C . LYS A 1 103 ? 35.086 19.846 -2.165 1.00 85.44 103 LYS A C 1
ATOM 774 O O . LYS A 1 103 ? 36.213 19.388 -2.013 1.00 85.44 103 LYS A O 1
ATOM 779 N N . THR A 1 104 ? 34.551 20.754 -1.348 1.00 83.00 104 THR A N 1
ATOM 780 C CA . THR A 1 104 ? 35.083 21.253 -0.061 1.00 83.00 104 THR A CA 1
ATOM 781 C C . THR A 1 104 ? 36.435 21.973 -0.089 1.00 83.00 104 THR A C 1
ATOM 783 O O . THR A 1 104 ? 36.469 23.139 0.280 1.00 83.00 104 THR A O 1
ATOM 786 N N . ILE A 1 105 ? 37.530 21.337 -0.505 1.00 84.56 105 ILE A N 1
ATOM 787 C CA . ILE A 1 105 ? 38.907 21.865 -0.371 1.00 84.56 105 ILE A CA 1
ATOM 788 C C . ILE A 1 105 ? 39.581 22.204 -1.707 1.00 84.56 105 ILE A C 1
ATOM 790 O O . ILE A 1 105 ? 40.584 22.926 -1.737 1.00 84.56 105 ILE A O 1
ATOM 794 N N . ASP A 1 106 ? 39.016 21.720 -2.811 1.00 82.94 106 ASP A N 1
ATOM 795 C CA . ASP A 1 106 ? 39.516 21.957 -4.161 1.00 82.94 106 ASP A CA 1
ATOM 796 C C . ASP A 1 106 ? 38.867 23.206 -4.753 1.00 82.94 106 ASP A C 1
ATOM 798 O O . ASP A 1 106 ? 37.650 23.279 -4.924 1.00 82.94 106 ASP A O 1
ATOM 802 N N . THR A 1 107 ? 39.669 24.215 -5.089 1.00 79.12 107 THR A N 1
ATOM 803 C CA . THR A 1 107 ? 39.162 25.432 -5.730 1.00 79.12 107 THR A CA 1
ATOM 804 C C . THR A 1 107 ? 38.917 25.178 -7.217 1.00 79.12 107 THR A C 1
ATOM 806 O O . THR A 1 107 ? 39.825 25.309 -8.037 1.00 79.12 107 THR A O 1
ATOM 809 N N . THR A 1 108 ? 37.681 24.819 -7.557 1.00 84.69 108 THR A N 1
ATOM 810 C CA . THR A 1 108 ? 37.239 24.555 -8.933 1.00 84.69 108 THR A CA 1
ATOM 811 C C . THR A 1 108 ? 37.014 25.848 -9.724 1.00 84.69 108 THR A C 1
ATOM 813 O O . THR A 1 108 ? 36.897 26.938 -9.153 1.00 84.69 108 THR A O 1
ATOM 816 N N . LEU A 1 109 ? 36.914 25.737 -11.055 1.00 86.56 109 LEU A N 1
ATOM 817 C CA . LEU A 1 109 ? 36.523 26.857 -11.923 1.00 86.56 109 LEU A CA 1
ATOM 818 C C . LEU A 1 109 ? 35.159 27.432 -11.510 1.00 86.56 109 LEU A C 1
ATOM 820 O O . LEU A 1 109 ? 35.014 28.647 -11.405 1.00 86.56 109 LEU A O 1
ATOM 824 N N . LEU A 1 110 ? 34.200 26.556 -11.193 1.00 85.81 110 LEU A N 1
ATOM 825 C CA . LEU A 1 110 ? 32.874 26.927 -10.699 1.00 85.81 110 LEU A CA 1
ATOM 826 C C . LEU A 1 110 ? 32.960 27.766 -9.417 1.00 85.81 110 LEU A C 1
ATOM 828 O O . LEU A 1 110 ? 32.354 28.830 -9.335 1.00 85.81 110 LEU A O 1
ATOM 832 N N . ALA A 1 111 ? 33.763 27.338 -8.440 1.00 86.88 111 ALA A N 1
ATOM 833 C CA . ALA A 1 111 ? 33.915 28.069 -7.186 1.00 86.88 111 ALA A CA 1
ATOM 834 C C . ALA A 1 111 ? 34.577 29.446 -7.373 1.00 86.88 111 ALA A C 1
ATOM 836 O O . ALA A 1 111 ? 34.214 30.415 -6.701 1.00 86.88 111 ALA A O 1
ATOM 837 N N . ARG A 1 112 ? 35.531 29.563 -8.310 1.00 88.31 112 ARG A N 1
ATOM 838 C CA . ARG A 1 112 ? 36.112 30.863 -8.692 1.00 88.31 112 ARG A CA 1
ATOM 839 C C . ARG A 1 112 ? 35.072 31.762 -9.356 1.00 88.31 112 ARG A C 1
ATOM 841 O O . ARG A 1 112 ? 35.001 32.936 -9.004 1.00 88.31 112 ARG A O 1
ATOM 848 N N . ALA A 1 113 ? 34.256 31.210 -10.252 1.00 88.06 113 ALA A N 1
ATOM 849 C CA . ALA A 1 113 ? 33.192 31.944 -10.930 1.00 88.06 113 ALA A CA 1
ATOM 850 C C . ALA A 1 113 ? 32.155 32.490 -9.935 1.00 88.06 113 ALA A C 1
ATOM 852 O O . ALA A 1 113 ? 31.838 33.673 -9.986 1.00 88.06 113 ALA A O 1
ATOM 853 N N . VAL A 1 114 ? 31.707 31.684 -8.963 1.00 87.12 114 VAL A N 1
ATOM 854 C CA . VAL A 1 114 ? 30.802 32.134 -7.885 1.00 87.12 114 VAL A CA 1
ATOM 855 C C . VAL A 1 114 ? 31.417 33.282 -7.083 1.00 87.12 114 VAL A C 1
ATOM 857 O O . VAL A 1 114 ? 30.759 34.289 -6.823 1.00 87.12 114 VAL A O 1
ATOM 860 N N . ARG A 1 115 ? 32.699 33.166 -6.714 1.00 86.50 115 ARG A N 1
ATOM 861 C CA . ARG A 1 115 ? 33.398 34.214 -5.959 1.00 86.50 115 ARG A CA 1
ATOM 862 C C . ARG A 1 115 ? 33.528 35.514 -6.755 1.00 86.50 115 ARG A C 1
ATOM 864 O O . ARG A 1 115 ? 33.386 36.583 -6.171 1.00 86.50 115 ARG A O 1
ATOM 871 N N . GLN A 1 116 ? 33.776 35.433 -8.061 1.00 88.56 116 GLN A N 1
ATOM 872 C CA . GLN A 1 116 ? 33.802 36.602 -8.943 1.00 88.56 116 GLN A CA 1
ATOM 873 C C . GLN A 1 116 ? 32.402 37.197 -9.141 1.00 88.56 116 GLN A C 1
ATOM 875 O O . GLN A 1 116 ? 32.255 38.412 -9.115 1.00 88.56 116 GLN A O 1
ATOM 880 N N . ALA A 1 117 ? 31.358 36.373 -9.251 1.00 88.75 117 ALA A N 1
ATOM 881 C CA . ALA A 1 117 ? 29.984 36.840 -9.438 1.00 88.75 117 ALA A CA 1
ATOM 882 C C . ALA A 1 117 ? 29.474 37.725 -8.281 1.00 88.75 117 ALA A C 1
ATOM 884 O O . ALA A 1 117 ? 28.615 38.578 -8.496 1.00 88.75 117 ALA A O 1
ATOM 885 N N . LEU A 1 118 ? 30.043 37.608 -7.072 1.00 88.00 118 LEU A N 1
ATOM 886 C CA . LEU A 1 118 ? 29.726 38.490 -5.938 1.00 88.00 118 LEU A CA 1
ATOM 887 C C . LEU A 1 118 ? 30.018 39.980 -6.204 1.00 88.00 118 LEU A C 1
ATOM 889 O O . LEU A 1 118 ? 29.335 40.840 -5.632 1.00 88.00 118 LEU A O 1
ATOM 893 N N . SER A 1 119 ? 30.999 40.311 -7.056 1.00 89.75 119 SER A N 1
ATOM 894 C CA . SER A 1 119 ? 31.269 41.711 -7.424 1.00 89.75 119 SER A CA 1
ATOM 895 C C . SER A 1 119 ? 30.182 42.291 -8.333 1.00 89.75 119 SER A C 1
ATOM 897 O O . SER A 1 119 ? 29.930 43.491 -8.287 1.00 89.75 119 SER A O 1
ATOM 899 N N . TRP A 1 120 ? 29.471 41.433 -9.069 1.00 89.94 120 TRP A N 1
ATOM 900 C CA . TRP A 1 120 ? 28.371 41.785 -9.973 1.00 89.94 120 TRP A CA 1
ATOM 901 C C . TRP A 1 120 ? 26.980 41.617 -9.345 1.00 89.94 120 TRP A C 1
ATOM 903 O O . TRP A 1 120 ? 25.972 41.837 -10.014 1.00 89.94 120 TRP A O 1
ATOM 913 N N . GLU A 1 121 ? 26.906 41.265 -8.057 1.00 91.75 121 GLU A N 1
ATOM 914 C CA . GLU A 1 121 ? 25.651 40.950 -7.360 1.00 91.75 121 GLU A CA 1
ATOM 915 C C . GLU A 1 121 ? 24.566 42.020 -7.544 1.00 91.75 121 GLU A C 1
ATOM 917 O O . GLU A 1 121 ? 23.423 41.659 -7.778 1.00 91.75 121 GLU A O 1
ATOM 922 N N . GLY A 1 122 ? 24.891 43.318 -7.517 1.00 89.56 122 GLY A N 1
ATOM 923 C CA . GLY A 1 122 ? 23.879 44.374 -7.666 1.00 89.56 122 GLY A CA 1
ATOM 924 C C . GLY A 1 122 ? 23.158 44.344 -9.021 1.00 89.56 122 GLY A C 1
ATOM 925 O O . GLY A 1 122 ? 21.944 44.531 -9.080 1.00 89.56 122 GLY A O 1
ATOM 926 N N . VAL A 1 123 ? 23.889 44.043 -10.100 1.00 90.38 123 VAL A N 1
ATOM 927 C CA . VAL A 1 123 ? 23.316 43.878 -11.447 1.00 90.38 123 VAL A CA 1
ATOM 928 C C . VAL A 1 123 ? 22.475 42.605 -11.505 1.00 90.38 123 VAL A C 1
ATOM 930 O O . VAL A 1 123 ? 21.356 42.632 -12.012 1.00 90.38 123 VAL A O 1
ATOM 933 N N . ILE A 1 124 ? 22.986 41.507 -10.938 1.00 89.62 124 ILE A N 1
ATOM 934 C CA . ILE A 1 124 ? 22.288 40.214 -10.874 1.00 89.62 124 ILE A CA 1
ATOM 935 C C . ILE A 1 124 ? 20.958 40.364 -10.126 1.00 89.62 124 ILE A C 1
ATOM 937 O O . ILE A 1 124 ? 19.923 39.969 -10.652 1.00 89.62 124 ILE A O 1
ATOM 941 N N . THR A 1 125 ? 20.965 41.005 -8.955 1.00 91.31 125 THR A N 1
ATOM 942 C CA . THR A 1 125 ? 19.772 41.280 -8.141 1.00 91.31 125 THR A CA 1
ATOM 943 C C . THR A 1 125 ? 18.752 42.123 -8.906 1.00 91.31 125 THR A C 1
ATOM 945 O O . THR A 1 125 ? 17.569 41.788 -8.928 1.00 91.31 125 THR A O 1
ATOM 948 N N . ALA A 1 126 ? 19.195 43.189 -9.581 1.00 90.69 126 ALA A N 1
ATOM 949 C CA . ALA A 1 126 ? 18.308 44.058 -10.354 1.00 90.69 126 ALA A CA 1
ATOM 950 C C . ALA A 1 126 ? 17.644 43.331 -11.533 1.00 90.69 126 ALA A C 1
ATOM 952 O O . ALA A 1 126 ? 16.473 43.570 -11.817 1.00 90.69 126 ALA A O 1
ATOM 953 N N . VAL A 1 127 ? 18.372 42.442 -12.216 1.00 90.12 127 VAL A N 1
ATOM 954 C CA . VAL A 1 127 ? 17.821 41.614 -13.298 1.00 90.12 127 VAL A CA 1
ATOM 955 C C . VAL A 1 127 ? 16.876 40.553 -12.739 1.00 90.12 127 VAL A C 1
ATOM 957 O O . VAL A 1 127 ? 15.772 40.395 -13.252 1.00 90.12 127 VAL A O 1
ATOM 960 N N . ALA A 1 128 ? 17.275 39.854 -11.678 1.00 88.88 128 ALA A N 1
ATOM 961 C CA . ALA A 1 128 ? 16.496 38.779 -11.076 1.00 88.88 128 ALA A CA 1
ATOM 962 C C . ALA A 1 128 ? 15.144 39.260 -10.534 1.00 88.88 128 ALA A C 1
ATOM 964 O O . ALA A 1 128 ? 14.124 38.637 -10.812 1.00 88.88 128 ALA A O 1
ATOM 965 N N . ASN A 1 129 ? 15.114 40.411 -9.857 1.00 89.69 129 ASN A N 1
ATOM 966 C CA . ASN A 1 129 ? 13.885 41.001 -9.316 1.00 89.69 129 ASN A CA 1
ATOM 967 C C . ASN A 1 129 ? 12.887 41.477 -10.394 1.00 89.69 129 ASN A C 1
ATOM 969 O O . ASN A 1 129 ? 11.756 41.814 -10.054 1.00 89.69 129 ASN A O 1
ATOM 973 N N . ARG A 1 130 ? 13.273 41.533 -11.680 1.00 88.38 130 ARG A N 1
ATOM 974 C CA . ARG A 1 130 ? 12.349 41.859 -12.786 1.00 88.38 130 ARG A CA 1
ATOM 975 C C . ARG A 1 130 ? 11.518 40.666 -13.242 1.00 88.38 130 ARG A C 1
ATOM 977 O O . ARG A 1 130 ? 10.517 40.863 -13.926 1.00 88.38 130 ARG A O 1
ATOM 984 N N . PHE A 1 131 ? 11.934 39.448 -12.910 1.00 85.19 131 PHE A N 1
ATOM 985 C CA . PHE A 1 131 ? 11.149 38.262 -13.211 1.00 85.19 131 PHE A CA 1
ATOM 986 C C . PHE A 1 131 ? 10.131 38.058 -12.091 1.00 85.19 131 PHE A C 1
ATOM 988 O O . PHE A 1 131 ? 10.536 37.959 -10.934 1.00 85.19 131 PHE A O 1
ATOM 995 N N . PRO A 1 132 ? 8.824 38.010 -12.392 1.00 73.25 132 PRO A N 1
ATOM 996 C CA . PRO A 1 132 ? 7.833 37.708 -11.374 1.00 73.25 132 PRO A CA 1
ATOM 997 C C . PRO A 1 132 ? 8.061 36.283 -10.856 1.00 73.25 132 PRO A C 1
ATOM 999 O O . PRO A 1 132 ? 8.292 35.361 -11.640 1.00 73.25 132 PRO A O 1
ATOM 1002 N N . GLY A 1 133 ? 7.980 36.104 -9.536 1.00 67.88 133 GLY A N 1
ATOM 1003 C CA . GLY A 1 133 ? 7.881 34.772 -8.940 1.00 67.88 133 GLY A CA 1
ATOM 1004 C C . GLY A 1 133 ? 6.608 34.072 -9.417 1.00 67.88 133 GLY A C 1
ATOM 1005 O O . GLY A 1 133 ? 5.704 34.712 -9.957 1.00 67.88 133 GLY A O 1
ATOM 1006 N N . ASN A 1 134 ? 6.514 32.757 -9.227 1.00 67.19 134 ASN A N 1
ATOM 1007 C CA . ASN A 1 134 ? 5.321 32.040 -9.673 1.00 67.19 134 ASN A CA 1
ATOM 1008 C C . ASN A 1 134 ? 4.239 32.051 -8.599 1.00 67.19 134 ASN A C 1
ATOM 1010 O O . ASN A 1 134 ? 4.484 31.543 -7.503 1.00 67.19 134 ASN A O 1
ATOM 1014 N N . PRO A 1 135 ? 3.050 32.608 -8.890 1.00 55.84 135 PRO A N 1
ATOM 1015 C CA . PRO A 1 135 ? 1.911 32.451 -8.008 1.00 55.84 135 PRO A CA 1
ATOM 1016 C C . PRO A 1 135 ? 1.473 30.972 -7.980 1.00 55.84 135 PRO A C 1
ATOM 1018 O O . PRO A 1 135 ? 1.620 30.271 -8.981 1.00 55.84 135 PRO A O 1
ATOM 1021 N N . PRO A 1 136 ? 0.911 30.488 -6.861 1.00 53.31 136 PRO A N 1
ATOM 1022 C CA . PRO A 1 136 ? 0.582 29.072 -6.645 1.00 53.31 136 PRO A CA 1
ATOM 1023 C C . PRO A 1 136 ? -0.531 28.501 -7.547 1.00 53.31 136 PRO A C 1
ATOM 1025 O O . PRO A 1 136 ? -0.806 27.308 -7.485 1.00 53.31 136 PRO A O 1
ATOM 1028 N N . ALA A 1 137 ? -1.171 29.315 -8.389 1.00 52.22 137 ALA A N 1
ATOM 1029 C CA . ALA A 1 137 ? -2.332 28.932 -9.191 1.00 52.22 137 ALA A CA 1
ATOM 1030 C C . ALA A 1 137 ? -1.976 28.722 -10.673 1.00 52.22 137 ALA A C 1
ATOM 1032 O O . ALA A 1 137 ? -2.479 29.423 -11.551 1.00 52.22 137 ALA A O 1
ATOM 1033 N N . GLU A 1 138 ? -1.088 27.773 -10.970 1.00 60.56 138 GLU A N 1
ATOM 1034 C CA . GLU A 1 138 ? -0.867 27.349 -12.354 1.00 60.56 138 GLU A CA 1
ATOM 1035 C C . GLU A 1 138 ? -1.715 26.134 -12.705 1.00 60.56 138 GLU A C 1
ATOM 1037 O O . GLU A 1 138 ? -1.760 25.154 -11.968 1.00 60.56 138 GLU A O 1
ATOM 1042 N N . HIS A 1 139 ? -2.347 26.181 -13.878 1.00 59.00 139 HIS A N 1
ATOM 1043 C CA . HIS A 1 139 ? -3.045 25.030 -14.430 1.00 59.00 139 HIS A CA 1
ATOM 1044 C C . HIS A 1 139 ? -2.028 23.991 -14.921 1.00 59.00 139 HIS A C 1
ATOM 1046 O O . HIS A 1 139 ? -1.233 24.296 -15.823 1.00 59.00 139 HIS A O 1
ATOM 1052 N N . PRO A 1 140 ? -2.048 22.765 -14.377 1.00 65.19 140 PRO A N 1
ATOM 1053 C CA . PRO A 1 140 ? -1.194 21.693 -14.856 1.00 65.19 140 PRO A CA 1
ATOM 1054 C C . PRO A 1 140 ? -1.495 21.417 -16.334 1.00 65.19 140 PRO A C 1
ATOM 1056 O O . PRO A 1 140 ? -2.654 21.353 -16.739 1.00 65.19 140 PRO A O 1
ATOM 1059 N N . ARG A 1 141 ? -0.459 21.238 -17.159 1.00 65.50 141 ARG A N 1
ATOM 1060 C CA . ARG A 1 141 ? -0.609 20.764 -18.544 1.00 65.50 141 ARG A CA 1
ATOM 1061 C C . ARG A 1 141 ? -0.052 19.347 -18.649 1.00 65.50 141 ARG A C 1
ATOM 1063 O O . ARG A 1 141 ? 1.010 19.104 -18.073 1.00 65.50 141 ARG A O 1
ATOM 1070 N N . PRO A 1 142 ? -0.709 18.431 -19.385 1.00 65.12 142 PRO A N 1
ATOM 1071 C CA . PRO A 1 142 ? -0.125 17.130 -19.683 1.00 65.12 142 PRO A CA 1
ATOM 1072 C C . PRO A 1 142 ? 1.233 17.308 -20.366 1.00 65.12 142 PRO A C 1
ATOM 1074 O O . PRO A 1 142 ? 1.374 18.131 -21.274 1.00 65.12 142 PRO A O 1
ATOM 1077 N N . GLN A 1 143 ? 2.233 16.545 -19.931 1.00 74.94 143 GLN A N 1
ATOM 1078 C CA . GLN A 1 143 ? 3.572 16.559 -20.518 1.00 74.94 143 GLN A CA 1
ATOM 1079 C C . GLN A 1 143 ? 4.093 15.132 -20.643 1.00 74.94 143 GLN A C 1
ATOM 1081 O O . GLN A 1 143 ? 3.992 14.343 -19.706 1.00 74.94 143 GLN A O 1
ATOM 1086 N N . SER A 1 144 ? 4.649 14.808 -21.813 1.00 75.88 144 SER A N 1
ATOM 1087 C CA . SER A 1 144 ? 5.430 13.585 -22.049 1.00 75.88 144 SER A CA 1
ATOM 1088 C C . SER A 1 144 ? 4.739 12.276 -21.622 1.00 75.88 144 SER A C 1
ATOM 1090 O O . SER A 1 144 ? 5.392 11.334 -21.187 1.00 75.88 144 SER A O 1
ATOM 1092 N N . GLY A 1 145 ? 3.408 12.205 -21.760 1.00 79.12 145 GLY A N 1
ATOM 1093 C CA . GLY A 1 145 ? 2.620 11.009 -21.443 1.00 79.12 145 GLY A CA 1
ATOM 1094 C C . GLY A 1 145 ? 2.295 10.800 -19.960 1.00 79.12 145 GLY A C 1
ATOM 1095 O O . GLY A 1 145 ? 1.790 9.730 -19.636 1.00 79.12 145 GLY A O 1
ATOM 1096 N N . LEU A 1 146 ? 2.558 11.787 -19.098 1.00 88.81 146 LEU A N 1
ATOM 1097 C CA . LEU A 1 146 ? 2.160 11.802 -17.687 1.00 88.81 146 LEU A CA 1
ATOM 1098 C C . LEU A 1 146 ? 0.851 12.586 -17.472 1.00 88.81 146 LEU A C 1
ATOM 1100 O O . LEU A 1 146 ? 0.593 13.536 -18.228 1.00 88.81 146 LEU A O 1
ATOM 1104 N N . PRO A 1 147 ? 0.079 12.282 -16.406 1.00 89.06 147 PRO A N 1
ATOM 1105 C CA . PRO A 1 147 ? -1.046 13.118 -16.006 1.00 89.06 147 PRO A CA 1
ATOM 1106 C C . PRO A 1 147 ? -0.570 14.543 -15.727 1.00 89.06 147 PRO A C 1
ATOM 1108 O O . PRO A 1 147 ? 0.522 14.743 -15.192 1.00 89.06 147 PRO A O 1
ATOM 1111 N N . ALA A 1 148 ? -1.392 15.538 -16.054 1.00 87.19 148 ALA A N 1
ATOM 1112 C CA . ALA A 1 148 ? -1.022 16.946 -15.923 1.00 87.19 148 ALA A CA 1
ATOM 1113 C C . ALA A 1 148 ? -0.569 17.301 -14.496 1.00 87.19 148 ALA A C 1
ATOM 1115 O O . ALA A 1 148 ? 0.491 17.899 -14.308 1.00 87.19 148 ALA A O 1
ATOM 1116 N N . GLU A 1 149 ? -1.342 16.874 -13.497 1.00 87.69 149 GLU A N 1
ATOM 1117 C CA . GLU A 1 149 ? -1.041 17.079 -12.079 1.00 87.69 149 GLU A CA 1
ATOM 1118 C C . GLU A 1 149 ? 0.260 16.383 -11.659 1.00 87.69 149 GLU A C 1
ATOM 1120 O O . GLU A 1 149 ? 1.108 16.996 -11.020 1.00 87.69 149 GLU A O 1
ATOM 1125 N N . VAL A 1 150 ? 0.474 15.134 -12.080 1.00 92.00 150 VAL A N 1
ATOM 1126 C CA . VAL A 1 150 ? 1.694 14.372 -11.765 1.00 92.00 150 VAL A CA 1
ATOM 1127 C C . VAL A 1 150 ? 2.926 15.016 -12.399 1.00 92.00 150 VAL A C 1
ATOM 1129 O O . VAL A 1 150 ? 3.964 15.146 -11.748 1.00 92.00 150 VAL A O 1
ATOM 1132 N N . ALA A 1 151 ? 2.816 15.459 -13.655 1.00 89.94 151 ALA A N 1
ATOM 1133 C CA . ALA A 1 151 ? 3.880 16.187 -14.329 1.00 89.94 151 ALA A CA 1
ATOM 1134 C C . ALA A 1 151 ? 4.225 17.465 -13.556 1.00 89.94 151 ALA A C 1
ATOM 1136 O O . ALA A 1 151 ? 5.396 17.708 -13.282 1.00 89.94 151 ALA A O 1
ATOM 1137 N N . TRP A 1 152 ? 3.221 18.238 -13.136 1.00 87.88 152 TRP A N 1
ATOM 1138 C CA . TRP A 1 152 ? 3.420 19.441 -12.328 1.00 87.88 152 TRP A CA 1
ATOM 1139 C C . TRP A 1 152 ? 4.072 19.136 -10.969 1.00 87.88 152 TRP A C 1
ATOM 1141 O O . TRP A 1 152 ? 5.112 19.712 -10.652 1.00 87.88 152 TRP A O 1
ATOM 1151 N N . LEU A 1 153 ? 3.550 18.159 -10.219 1.00 90.31 153 LEU A N 1
ATOM 1152 C CA . LEU A 1 153 ? 4.087 17.742 -8.918 1.00 90.31 153 LEU A CA 1
ATOM 1153 C C . LEU A 1 153 ? 5.541 17.255 -9.000 1.00 90.31 153 LEU A C 1
ATOM 1155 O O . LEU A 1 153 ? 6.304 17.434 -8.048 1.00 90.31 153 LEU A O 1
ATOM 1159 N N . SER A 1 154 ? 5.965 16.695 -10.137 1.00 92.50 154 SER A N 1
ATOM 1160 C CA . SER A 1 154 ? 7.358 16.279 -10.329 1.00 92.50 154 SER A CA 1
ATOM 1161 C C . SER A 1 154 ? 8.360 17.443 -10.261 1.00 92.50 154 SER A C 1
ATOM 1163 O O . SER A 1 154 ? 9.489 17.243 -9.808 1.00 92.50 154 SER A O 1
ATOM 1165 N N . TYR A 1 155 ? 7.937 18.658 -10.633 1.00 89.00 155 TYR A N 1
ATOM 1166 C CA . TYR A 1 155 ? 8.717 19.895 -10.495 1.00 89.00 155 TYR A CA 1
ATOM 1167 C C . TYR A 1 155 ? 8.583 20.520 -9.097 1.00 89.00 155 TYR A C 1
ATOM 1169 O O . TYR A 1 155 ? 9.469 21.253 -8.664 1.00 89.00 155 TYR A O 1
ATOM 1177 N N . THR A 1 156 ? 7.515 20.198 -8.363 1.00 88.12 156 THR A N 1
ATOM 1178 C CA . THR A 1 156 ? 7.294 20.664 -6.984 1.00 88.12 156 THR A CA 1
ATOM 1179 C C . THR A 1 156 ? 8.216 19.967 -5.979 1.00 88.12 156 THR A C 1
ATOM 1181 O O . THR A 1 156 ? 8.604 20.564 -4.976 1.00 88.12 156 THR A O 1
ATOM 1184 N N . CYS A 1 157 ? 8.614 18.713 -6.225 1.00 90.06 157 CYS A N 1
ATOM 1185 C CA . CYS A 1 157 ? 9.478 17.970 -5.307 1.00 90.06 157 CYS A CA 1
ATOM 1186 C C . CYS A 1 157 ? 10.844 18.659 -5.089 1.00 90.06 157 CYS A C 1
ATOM 1188 O O . CYS A 1 157 ? 11.721 18.635 -5.953 1.00 90.06 157 CYS A O 1
ATOM 1190 N N . SER A 1 158 ? 11.095 19.159 -3.872 1.00 86.50 158 SER A N 1
ATOM 1191 C CA . SER A 1 158 ? 12.364 19.814 -3.497 1.00 86.50 158 SER A CA 1
ATOM 1192 C C . SER A 1 158 ? 13.573 18.877 -3.392 1.00 86.50 158 SER A C 1
ATOM 1194 O O . SER A 1 158 ? 14.684 19.324 -3.117 1.00 86.50 158 SER A O 1
ATOM 1196 N N . SER A 1 159 ? 13.384 17.566 -3.580 1.00 89.69 159 SER A N 1
ATOM 1197 C CA . SER A 1 159 ? 14.439 16.546 -3.469 1.00 89.69 159 SER A CA 1
ATOM 1198 C C . SER A 1 159 ? 15.164 16.499 -2.105 1.00 89.69 159 SER A C 1
ATOM 1200 O O . SER A 1 159 ? 16.255 15.938 -2.002 1.00 89.69 159 SER A O 1
ATOM 1202 N N . CYS A 1 160 ? 14.542 17.016 -1.036 1.00 88.44 160 CYS A N 1
ATOM 1203 C CA . CYS A 1 160 ? 15.126 17.108 0.313 1.00 88.44 160 CYS A CA 1
ATOM 1204 C C . CYS A 1 160 ? 15.505 15.756 0.945 1.00 88.44 160 CYS A C 1
ATOM 1206 O O . CY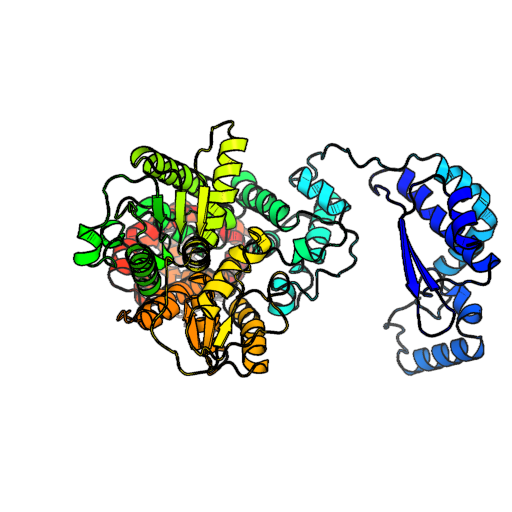S A 1 160 ? 16.499 15.669 1.656 1.00 88.44 160 CYS A O 1
ATOM 1208 N N . GLY A 1 161 ? 14.748 14.690 0.664 1.00 90.25 161 GLY A N 1
ATOM 1209 C CA . GLY A 1 161 ? 15.047 13.336 1.144 1.00 90.25 161 GLY A CA 1
ATOM 1210 C C . GLY A 1 161 ? 14.378 12.913 2.456 1.00 90.25 161 GLY A C 1
ATOM 1211 O O . GLY A 1 161 ? 14.505 11.750 2.812 1.00 90.25 161 GLY A O 1
ATOM 1212 N N . TYR A 1 162 ? 13.593 13.764 3.129 1.00 90.50 162 TYR A N 1
ATOM 1213 C CA . TYR A 1 162 ? 12.898 13.393 4.383 1.00 90.50 162 TYR A CA 1
ATOM 1214 C C . TYR A 1 162 ? 11.964 12.173 4.255 1.00 90.50 162 TYR A C 1
ATOM 1216 O O . TYR A 1 162 ? 11.702 11.457 5.221 1.00 90.50 162 TYR A O 1
ATOM 1224 N N . CYS A 1 163 ? 11.463 11.919 3.045 1.00 92.88 163 CYS A N 1
ATOM 1225 C CA . CYS A 1 163 ? 10.620 10.766 2.745 1.00 92.88 163 CYS A CA 1
ATOM 1226 C C . CYS A 1 163 ? 11.397 9.464 2.488 1.00 92.88 163 CYS A C 1
ATOM 1228 O O . CYS A 1 163 ? 10.759 8.429 2.336 1.00 92.88 163 CYS A O 1
ATOM 1230 N N . VAL A 1 164 ? 12.729 9.495 2.376 1.00 93.81 164 VAL A N 1
ATOM 1231 C CA . VAL A 1 164 ? 13.526 8.332 1.950 1.00 93.81 164 VAL A CA 1
ATOM 1232 C C . VAL A 1 164 ? 13.619 7.313 3.079 1.00 93.81 164 VAL A C 1
ATOM 1234 O O . VAL A 1 164 ? 13.068 6.224 2.949 1.00 93.81 164 VAL A O 1
ATOM 1237 N N . ASP A 1 165 ? 14.208 7.692 4.214 1.00 90.12 165 ASP A N 1
ATOM 1238 C CA . ASP A 1 165 ? 14.464 6.763 5.327 1.00 90.12 165 ASP A CA 1
ATOM 1239 C C . ASP A 1 165 ? 13.180 6.266 6.007 1.00 90.12 165 ASP A C 1
ATOM 1241 O O . ASP A 1 165 ? 13.152 5.192 6.599 1.00 90.12 165 ASP A O 1
ATOM 1245 N N . SER A 1 166 ? 12.089 7.026 5.887 1.00 91.56 166 SER A N 1
ATOM 1246 C CA . SER A 1 166 ? 10.780 6.659 6.435 1.00 91.56 166 SER A CA 1
ATOM 1247 C C . SER A 1 166 ? 9.927 5.803 5.491 1.00 91.56 166 SER A C 1
ATOM 1249 O O . SER A 1 166 ? 8.893 5.280 5.911 1.00 91.56 166 SER A O 1
ATOM 1251 N N . CYS A 1 167 ? 10.317 5.658 4.220 1.00 95.50 167 CYS A N 1
ATOM 1252 C CA . CYS A 1 167 ? 9.540 4.903 3.243 1.00 95.50 167 CYS A CA 1
ATOM 1253 C C . CYS A 1 167 ? 9.806 3.400 3.349 1.00 95.50 167 CYS A C 1
ATOM 1255 O O . CYS A 1 167 ? 10.936 2.940 3.185 1.00 95.50 167 CYS A O 1
ATOM 1257 N N . ASP A 1 168 ? 8.728 2.631 3.494 1.00 94.94 168 ASP A N 1
ATOM 1258 C CA . ASP A 1 168 ? 8.741 1.168 3.540 1.00 94.94 168 ASP A CA 1
ATOM 1259 C C . ASP A 1 168 ? 9.330 0.520 2.296 1.00 94.94 168 ASP A C 1
ATOM 1261 O O . ASP A 1 168 ? 10.053 -0.470 2.375 1.00 94.94 168 ASP A O 1
ATOM 1265 N N . GLN A 1 169 ? 9.114 1.141 1.145 1.00 95.69 169 GLN A N 1
ATOM 1266 C CA . GLN A 1 169 ? 9.679 0.672 -0.111 1.00 95.69 169 GLN A CA 1
ATOM 1267 C C . GLN A 1 169 ? 11.202 0.837 -0.146 1.00 95.69 169 GLN A C 1
ATOM 1269 O O . GLN A 1 169 ? 11.884 0.011 -0.749 1.00 95.69 169 GLN A O 1
ATOM 1274 N N . TYR A 1 170 ? 11.738 1.881 0.500 1.00 95.69 170 TYR A N 1
ATOM 1275 C CA . TYR A 1 170 ? 13.174 2.130 0.545 1.00 95.69 170 TYR A CA 1
ATOM 1276 C C . TYR A 1 170 ? 13.865 1.208 1.545 1.00 95.69 170 TYR A C 1
ATOM 1278 O O . TYR A 1 170 ? 14.721 0.437 1.129 1.00 95.69 170 TYR A O 1
ATOM 1286 N N . TYR A 1 171 ? 13.474 1.197 2.824 1.00 93.75 171 TYR A N 1
ATOM 1287 C CA . TYR A 1 171 ? 14.135 0.309 3.792 1.00 93.75 171 TYR A CA 1
ATOM 1288 C C . TYR A 1 171 ? 13.856 -1.181 3.527 1.00 93.75 171 TYR A C 1
ATOM 1290 O O . TYR A 1 171 ? 14.675 -2.026 3.873 1.00 93.75 171 TYR A O 1
ATOM 1298 N N . GLY A 1 172 ? 12.743 -1.521 2.863 1.00 93.38 172 GLY A N 1
ATOM 1299 C CA . GLY A 1 172 ? 12.422 -2.896 2.471 1.00 93.38 172 GLY A CA 1
ATOM 1300 C C . GLY A 1 172 ? 13.227 -3.430 1.278 1.00 93.38 172 GLY A C 1
ATOM 1301 O O . GLY A 1 172 ? 13.405 -4.646 1.164 1.00 93.38 172 GLY A O 1
ATOM 1302 N N . ARG A 1 173 ? 13.723 -2.558 0.383 1.00 94.12 173 ARG A N 1
ATOM 1303 C CA . ARG A 1 173 ? 14.427 -2.957 -0.861 1.00 94.12 173 ARG A CA 1
ATOM 1304 C C . ARG A 1 173 ? 15.831 -2.374 -1.042 1.00 94.12 173 ARG A C 1
ATOM 1306 O O . ARG A 1 173 ? 16.572 -2.857 -1.889 1.00 94.12 173 ARG A O 1
ATOM 1313 N N . GLY A 1 174 ? 16.203 -1.348 -0.286 1.00 90.94 174 GLY A N 1
ATOM 1314 C CA . GLY A 1 174 ? 17.539 -0.745 -0.268 1.00 90.94 174 GLY A CA 1
ATOM 1315 C C . GLY A 1 174 ? 17.890 0.158 -1.457 1.00 90.94 174 GLY A C 1
ATOM 1316 O O . GLY A 1 174 ? 19.021 0.628 -1.535 1.00 90.94 174 GLY A O 1
ATOM 1317 N N . TRP A 1 175 ? 16.956 0.423 -2.377 1.00 91.12 175 TRP A N 1
ATOM 1318 C CA . TRP A 1 175 ? 17.213 1.223 -3.581 1.00 91.12 175 TRP A CA 1
ATOM 1319 C C . TRP A 1 175 ? 16.412 2.518 -3.602 1.00 91.12 175 TRP A C 1
ATOM 1321 O O . TRP A 1 175 ? 15.190 2.513 -3.469 1.00 91.12 175 TRP A O 1
ATOM 1331 N N . GLU A 1 176 ? 17.087 3.643 -3.843 1.00 91.75 176 GLU A N 1
ATOM 1332 C CA . GLU A 1 176 ? 16.456 4.967 -3.798 1.00 91.75 176 GLU A CA 1
ATOM 1333 C C . GLU A 1 176 ? 15.334 5.144 -4.833 1.00 91.75 176 GLU A C 1
ATOM 1335 O O . GLU A 1 176 ? 14.375 5.869 -4.565 1.00 91.75 176 GLU A O 1
ATOM 1340 N N . SER A 1 177 ? 15.384 4.439 -5.968 1.00 91.31 177 SER A N 1
ATOM 1341 C CA . SER A 1 177 ? 14.308 4.427 -6.975 1.00 91.31 177 SER A CA 1
ATOM 1342 C C . SER A 1 177 ? 12.959 3.955 -6.420 1.00 91.31 177 SER A C 1
ATOM 1344 O O . SER A 1 177 ? 11.915 4.283 -6.977 1.00 91.31 177 SER A O 1
ATOM 1346 N N . GLN A 1 178 ? 12.961 3.232 -5.298 1.00 93.62 178 GLN A N 1
ATOM 1347 C CA . GLN A 1 178 ? 11.754 2.782 -4.608 1.00 93.62 178 GLN A CA 1
ATOM 1348 C C . GLN A 1 178 ? 11.132 3.880 -3.733 1.00 93.62 178 GLN A C 1
ATOM 1350 O O . GLN A 1 178 ? 9.922 3.863 -3.482 1.00 93.62 178 GLN A O 1
ATOM 1355 N N . SER A 1 179 ? 11.945 4.850 -3.300 1.00 95.62 179 SER A N 1
ATOM 1356 C CA . SER A 1 179 ? 11.522 5.967 -2.455 1.00 95.62 179 SER A CA 1
ATOM 1357 C C . SER A 1 179 ? 10.667 6.986 -3.226 1.00 95.62 179 SER A C 1
ATOM 1359 O O . SER A 1 179 ? 10.796 7.114 -4.448 1.00 95.62 179 SER A O 1
ATOM 1361 N N . PRO A 1 180 ? 9.840 7.793 -2.535 1.00 95.81 180 PRO A N 1
ATOM 1362 C CA . PRO A 1 180 ? 9.073 8.855 -3.177 1.00 95.81 180 PRO A CA 1
ATOM 1363 C C . PRO A 1 180 ? 9.964 9.878 -3.887 1.00 95.81 180 PRO A C 1
ATOM 1365 O O . PRO A 1 180 ? 9.644 10.293 -4.996 1.00 95.81 180 PRO A O 1
ATOM 1368 N N . ARG A 1 181 ? 11.112 10.247 -3.296 1.00 95.69 181 ARG A N 1
ATOM 1369 C CA . ARG A 1 181 ? 12.079 11.160 -3.928 1.00 95.69 181 ARG A CA 1
ATOM 1370 C C . ARG A 1 181 ? 12.600 10.593 -5.248 1.00 95.69 181 ARG A C 1
ATOM 1372 O O . ARG A 1 181 ? 12.600 11.303 -6.252 1.00 95.69 181 ARG A O 1
ATOM 1379 N N . GLY A 1 182 ? 13.023 9.328 -5.252 1.00 95.69 182 GLY A N 1
ATOM 1380 C CA . GLY A 1 182 ? 13.515 8.660 -6.458 1.00 95.69 182 GLY A CA 1
ATOM 1381 C C . GLY A 1 182 ? 12.453 8.592 -7.556 1.00 95.69 182 GLY A C 1
ATOM 1382 O O . GLY A 1 182 ? 12.730 8.922 -8.708 1.00 95.69 182 GLY A O 1
ATOM 1383 N N . LYS A 1 183 ? 11.211 8.264 -7.185 1.00 96.31 183 LYS A N 1
ATOM 1384 C CA . LYS A 1 183 ? 10.058 8.238 -8.097 1.00 96.31 183 LYS A CA 1
ATOM 1385 C C . LYS A 1 183 ? 9.740 9.609 -8.691 1.00 96.31 183 LYS A C 1
ATOM 1387 O O . LYS A 1 183 ? 9.580 9.722 -9.904 1.00 96.31 183 LYS A O 1
ATOM 1392 N N . TRP A 1 184 ? 9.725 10.668 -7.881 1.00 96.31 184 TRP A N 1
ATOM 1393 C CA . TRP A 1 184 ? 9.547 12.032 -8.388 1.00 96.31 184 TRP A CA 1
ATOM 1394 C C . TRP A 1 184 ? 10.676 12.456 -9.323 1.00 96.31 184 TRP A C 1
ATOM 1396 O O . TRP A 1 184 ? 10.419 13.066 -10.361 1.00 96.31 184 TRP A O 1
ATOM 1406 N N . ARG A 1 185 ? 11.922 12.079 -9.009 1.00 95.81 185 ARG A N 1
ATOM 1407 C CA . ARG A 1 185 ? 13.069 12.334 -9.884 1.00 95.81 185 ARG A CA 1
ATOM 1408 C C . ARG A 1 185 ? 12.910 11.650 -11.243 1.00 95.81 185 ARG A C 1
ATOM 1410 O O . ARG A 1 185 ? 13.168 12.294 -12.259 1.00 95.81 185 ARG A O 1
ATOM 1417 N N . LEU A 1 186 ? 12.473 10.391 -11.263 1.00 95.81 186 LEU A N 1
ATOM 1418 C CA . LEU A 1 186 ? 12.177 9.659 -12.494 1.00 95.81 186 LEU A CA 1
ATOM 1419 C C . LEU A 1 186 ? 11.083 10.363 -13.308 1.00 95.81 186 LEU A C 1
ATOM 1421 O O . LEU A 1 186 ? 11.283 10.634 -14.489 1.00 95.81 186 LEU A O 1
ATOM 1425 N N . LEU A 1 187 ? 9.963 10.723 -12.678 1.00 95.62 187 LEU A N 1
ATOM 1426 C CA . LEU A 1 187 ? 8.850 11.389 -13.362 1.00 95.62 187 LEU A CA 1
ATOM 1427 C C . LEU A 1 187 ? 9.239 12.752 -13.925 1.00 95.62 187 LEU A C 1
ATOM 1429 O O . LEU A 1 187 ? 8.862 13.070 -15.048 1.00 95.62 187 LEU A O 1
ATOM 1433 N N . LYS A 1 188 ? 10.067 13.517 -13.210 1.00 94.12 188 LYS A N 1
ATOM 1434 C CA . LYS A 1 188 ? 10.627 14.763 -13.735 1.00 94.12 188 LYS A CA 1
ATOM 1435 C C . LYS A 1 188 ? 11.485 14.509 -14.975 1.00 94.12 188 LYS A C 1
ATOM 1437 O O . LYS A 1 188 ? 11.350 15.215 -15.966 1.00 94.12 188 LYS A O 1
ATOM 1442 N N . MET A 1 189 ? 12.338 13.482 -14.967 1.00 94.56 189 MET A N 1
ATOM 1443 C CA . MET A 1 189 ? 13.142 13.128 -16.147 1.00 94.56 189 MET A CA 1
ATOM 1444 C C . MET A 1 189 ? 12.278 12.699 -17.341 1.00 94.56 189 MET A C 1
ATOM 1446 O O . MET A 1 189 ? 12.641 12.983 -18.483 1.00 94.56 189 MET A O 1
ATOM 1450 N N . VAL A 1 190 ? 11.146 12.036 -17.086 1.00 94.25 190 VAL A N 1
ATOM 1451 C CA . VAL A 1 190 ? 10.148 11.704 -18.114 1.00 94.25 190 VAL A CA 1
ATOM 1452 C C . VAL A 1 190 ? 9.476 12.974 -18.639 1.00 94.25 190 VAL A C 1
ATOM 1454 O O . VAL A 1 190 ? 9.419 13.164 -19.852 1.00 94.25 190 VAL A O 1
ATOM 1457 N N . ALA A 1 191 ? 9.043 13.882 -17.758 1.00 91.44 191 ALA A N 1
ATOM 1458 C CA . ALA A 1 191 ? 8.462 15.171 -18.140 1.00 91.44 191 ALA A CA 1
ATOM 1459 C C . ALA A 1 191 ? 9.427 15.995 -19.015 1.00 91.44 191 ALA A C 1
ATOM 1461 O O . ALA A 1 191 ? 9.027 16.505 -20.059 1.00 91.44 191 ALA A O 1
ATOM 1462 N N . GLU A 1 192 ? 10.717 16.011 -18.664 1.00 90.69 192 GLU A N 1
ATOM 1463 C CA . GLU A 1 192 ? 11.803 16.659 -19.415 1.00 90.69 192 GLU A CA 1
ATOM 1464 C C . GLU A 1 192 ? 12.175 15.951 -20.737 1.00 90.69 192 GLU A C 1
ATOM 1466 O O . GLU A 1 192 ? 13.042 16.437 -21.463 1.00 90.69 192 GLU A O 1
ATOM 1471 N N . GLY A 1 193 ? 11.586 14.791 -21.048 1.00 92.19 193 GLY A N 1
ATOM 1472 C CA . GLY A 1 193 ? 11.885 14.020 -22.259 1.00 92.19 193 GLY A CA 1
ATOM 1473 C C . GLY A 1 193 ? 13.258 13.336 -22.258 1.00 92.19 193 GLY A C 1
ATOM 1474 O O . GLY A 1 193 ? 13.720 12.881 -23.303 1.00 92.19 193 GLY A O 1
ATOM 1475 N N . LYS A 1 194 ? 13.923 13.246 -21.099 1.00 93.94 194 LYS A N 1
ATOM 1476 C CA . LYS A 1 194 ? 15.251 12.619 -20.952 1.00 93.94 194 LYS A CA 1
ATOM 1477 C C . LYS A 1 194 ? 15.187 11.097 -20.892 1.00 93.94 194 LYS A C 1
ATOM 1479 O O . LYS A 1 194 ? 16.186 10.434 -21.147 1.00 93.94 194 LYS A O 1
ATOM 1484 N N . THR A 1 195 ? 14.036 10.550 -20.512 1.00 94.62 195 THR A N 1
ATOM 1485 C CA . THR A 1 195 ? 13.791 9.108 -20.451 1.00 94.62 195 THR A CA 1
ATOM 1486 C C . THR A 1 195 ? 12.315 8.801 -20.709 1.00 94.62 195 THR A C 1
ATOM 1488 O O . THR A 1 195 ? 11.489 9.707 -20.805 1.00 94.62 195 THR A O 1
ATOM 1491 N N . ARG A 1 196 ? 11.983 7.516 -20.826 1.00 92.94 196 ARG A N 1
ATOM 1492 C CA . ARG A 1 196 ? 10.613 7.000 -20.918 1.00 92.94 196 ARG A CA 1
ATOM 1493 C C . ARG A 1 196 ? 10.393 5.981 -19.807 1.00 92.94 196 ARG A C 1
ATOM 1495 O O . ARG A 1 196 ? 11.350 5.348 -19.372 1.00 92.94 196 ARG A O 1
ATOM 1502 N N . LEU A 1 197 ? 9.145 5.827 -19.376 1.00 93.56 197 LEU A N 1
ATOM 1503 C CA . LEU A 1 197 ? 8.783 4.790 -18.414 1.00 93.56 197 LEU A CA 1
ATOM 1504 C C . LEU A 1 197 ? 8.903 3.407 -19.055 1.00 93.56 197 LEU A C 1
ATOM 1506 O O . LEU A 1 197 ? 8.461 3.193 -20.186 1.00 93.56 197 LEU A O 1
ATOM 1510 N N . THR A 1 198 ? 9.496 2.483 -18.312 1.00 93.75 198 THR A N 1
ATOM 1511 C CA . THR A 1 198 ? 9.556 1.055 -18.626 1.00 93.75 198 THR A CA 1
ATOM 1512 C C . THR A 1 198 ? 8.572 0.279 -17.752 1.00 93.75 198 THR A C 1
ATOM 1514 O O . THR A 1 198 ? 8.111 0.782 -16.728 1.00 93.75 198 THR A O 1
ATOM 1517 N N . GLN A 1 199 ? 8.285 -0.977 -18.101 1.00 93.44 199 GLN A N 1
ATOM 1518 C CA . GLN A 1 199 ? 7.439 -1.838 -17.269 1.00 93.44 199 GLN A CA 1
ATOM 1519 C C . GLN A 1 199 ? 8.022 -2.037 -15.856 1.00 93.44 199 GLN A C 1
ATOM 1521 O O . GLN A 1 199 ? 7.274 -2.061 -14.884 1.00 93.44 199 GLN A O 1
ATOM 1526 N N . ALA A 1 200 ? 9.351 -2.077 -15.705 1.00 92.88 200 ALA A N 1
ATOM 1527 C CA . ALA A 1 200 ? 10.006 -2.147 -14.396 1.00 92.88 200 ALA A CA 1
ATOM 1528 C C . ALA A 1 200 ? 9.752 -0.894 -13.532 1.00 92.88 200 ALA A C 1
ATOM 1530 O O . ALA A 1 200 ? 9.553 -0.996 -12.314 1.00 92.88 200 ALA A O 1
ATOM 1531 N N . ASP A 1 201 ? 9.707 0.286 -14.160 1.00 94.62 201 ASP A N 1
ATOM 1532 C CA . ASP A 1 201 ? 9.339 1.528 -13.480 1.00 94.62 201 ASP A CA 1
ATOM 1533 C C . ASP A 1 201 ? 7.876 1.480 -13.029 1.00 94.62 201 ASP A C 1
ATOM 1535 O O . ASP A 1 201 ? 7.576 1.771 -11.870 1.00 94.62 201 ASP A O 1
ATOM 1539 N N . VAL A 1 202 ? 6.965 1.048 -13.910 1.00 94.94 202 VAL A N 1
ATOM 1540 C CA . VAL A 1 202 ? 5.536 0.899 -13.587 1.00 94.94 202 VAL A CA 1
ATOM 1541 C C . VAL A 1 202 ? 5.330 -0.082 -12.433 1.00 94.94 202 VAL A C 1
ATOM 1543 O O . VAL A 1 202 ? 4.646 0.251 -11.464 1.00 94.94 202 VAL A O 1
ATOM 1546 N N . SER A 1 203 ? 5.998 -1.236 -12.456 1.00 93.88 203 SER A N 1
ATOM 1547 C CA . SER A 1 203 ? 5.979 -2.213 -11.360 1.00 93.88 203 SER A CA 1
ATOM 1548 C C . SER A 1 203 ? 6.471 -1.613 -10.037 1.00 93.88 203 SER A C 1
ATOM 1550 O O . SER A 1 203 ? 5.913 -1.905 -8.983 1.00 93.88 203 SER A O 1
ATOM 1552 N N . THR A 1 204 ? 7.449 -0.702 -10.072 1.00 94.56 204 THR A N 1
ATOM 1553 C CA . THR A 1 204 ? 7.931 0.032 -8.886 1.00 94.56 204 THR A CA 1
ATOM 1554 C C . THR A 1 204 ? 6.878 1.002 -8.328 1.00 94.56 204 THR A C 1
ATOM 1556 O O . THR A 1 204 ? 6.764 1.176 -7.107 1.00 94.56 204 THR A O 1
ATOM 1559 N N . PHE A 1 205 ? 6.075 1.637 -9.189 1.00 95.88 205 PHE A N 1
ATOM 1560 C CA . PHE A 1 205 ? 4.920 2.423 -8.749 1.00 95.88 205 PHE A CA 1
ATOM 1561 C C . PHE A 1 205 ? 3.821 1.535 -8.177 1.00 95.88 205 PHE A C 1
ATOM 1563 O O . PHE A 1 205 ? 3.324 1.849 -7.095 1.00 95.88 205 PHE A O 1
ATOM 1570 N N . LEU A 1 206 ? 3.481 0.427 -8.840 1.00 95.69 206 LEU A N 1
ATOM 1571 C CA . LEU A 1 206 ? 2.453 -0.523 -8.402 1.00 95.69 206 LEU A CA 1
ATOM 1572 C C . LEU A 1 206 ? 2.808 -1.200 -7.072 1.00 95.69 206 LEU A C 1
ATOM 1574 O O . LEU A 1 206 ? 1.941 -1.325 -6.218 1.00 95.69 206 LEU A O 1
ATOM 1578 N N . ALA A 1 207 ? 4.078 -1.534 -6.835 1.00 94.88 207 ALA A N 1
ATOM 1579 C CA . ALA A 1 207 ? 4.533 -2.181 -5.601 1.00 94.88 207 ALA A CA 1
ATOM 1580 C C . ALA A 1 207 ? 4.390 -1.313 -4.335 1.00 94.88 207 ALA A C 1
ATOM 1582 O O . ALA A 1 207 ? 4.437 -1.839 -3.225 1.00 94.88 207 ALA A O 1
ATOM 1583 N N . CYS A 1 208 ? 4.213 0.009 -4.469 1.00 95.31 208 CYS A N 1
ATOM 1584 C CA . CYS A 1 208 ? 4.011 0.891 -3.318 1.00 95.31 208 CYS A CA 1
ATOM 1585 C C . CYS A 1 208 ? 2.780 0.467 -2.494 1.00 95.31 208 CYS A C 1
ATOM 1587 O O . CYS A 1 208 ? 1.696 0.272 -3.041 1.00 95.31 208 CYS A O 1
ATOM 1589 N N . THR A 1 209 ? 2.935 0.385 -1.170 1.00 94.69 209 THR A N 1
ATOM 1590 C CA . THR A 1 209 ? 1.865 0.012 -0.220 1.00 94.69 209 THR A CA 1
ATOM 1591 C C . THR A 1 209 ? 0.778 1.067 -0.047 1.00 94.69 209 THR A C 1
ATOM 1593 O O . THR A 1 209 ? -0.128 0.837 0.744 1.00 94.69 209 THR A O 1
ATOM 1596 N N . THR A 1 210 ? 0.912 2.232 -0.697 1.00 94.56 210 THR A N 1
ATOM 1597 C CA . THR A 1 210 ? 0.002 3.387 -0.556 1.00 94.56 210 THR A CA 1
ATOM 1598 C C . THR A 1 210 ? -0.234 3.777 0.903 1.00 94.56 210 THR A C 1
ATOM 1600 O O . THR A 1 210 ? -1.274 4.290 1.282 1.00 94.56 210 THR A O 1
ATOM 1603 N N . CYS A 1 211 ? 0.776 3.564 1.753 1.00 95.12 211 CYS A N 1
ATOM 1604 C CA . CYS A 1 211 ? 0.620 3.715 3.192 1.00 95.12 211 CYS A CA 1
ATOM 1605 C C . CYS A 1 211 ? 0.597 5.174 3.668 1.00 95.12 211 CYS A C 1
ATOM 1607 O O . CYS A 1 211 ? 0.498 5.385 4.869 1.00 95.12 211 CYS A O 1
ATOM 1609 N N . GLU A 1 212 ? 0.762 6.159 2.779 1.00 95.38 212 GLU A N 1
ATOM 1610 C CA . GLU A 1 212 ? 0.748 7.607 3.054 1.00 95.38 212 GLU A CA 1
ATOM 1611 C C . GLU A 1 212 ? 1.791 8.154 4.046 1.00 95.38 212 GLU A C 1
ATOM 1613 O O . GLU A 1 212 ? 1.772 9.341 4.374 1.00 95.38 212 GLU A O 1
ATOM 1618 N N . THR A 1 213 ? 2.784 7.363 4.472 1.00 95.00 213 THR A N 1
ATOM 1619 C CA . THR A 1 213 ? 3.896 7.902 5.284 1.00 95.00 213 THR A CA 1
ATOM 1620 C C . THR A 1 213 ? 4.586 9.061 4.562 1.00 95.00 213 THR A C 1
ATOM 1622 O O . THR A 1 213 ? 4.969 10.049 5.178 1.00 95.00 213 THR A O 1
ATOM 1625 N N . CYS A 1 214 ? 4.710 8.970 3.237 1.00 94.75 214 CYS A N 1
ATOM 1626 C CA . CYS A 1 214 ? 5.314 10.018 2.427 1.00 94.75 214 CYS A CA 1
ATOM 1627 C C . CYS A 1 214 ? 4.502 11.324 2.397 1.00 94.75 214 CYS A C 1
ATOM 1629 O O . CYS A 1 214 ? 5.125 12.383 2.440 1.00 94.75 214 CYS A O 1
ATOM 1631 N N . ASN A 1 215 ? 3.164 11.260 2.408 1.00 94.06 215 ASN A N 1
ATOM 1632 C CA . ASN A 1 215 ? 2.295 12.439 2.500 1.00 94.06 215 ASN A CA 1
ATOM 1633 C C . ASN A 1 215 ? 2.537 13.151 3.837 1.00 94.06 215 ASN A C 1
ATOM 1635 O O . ASN A 1 215 ? 2.843 14.337 3.860 1.00 94.06 215 ASN A O 1
ATOM 1639 N N . ALA A 1 216 ? 2.526 12.396 4.943 1.00 90.75 216 ALA A N 1
ATOM 1640 C CA . ALA A 1 216 ? 2.719 12.938 6.291 1.00 90.75 216 ALA A CA 1
ATOM 1641 C C . ALA A 1 216 ? 4.137 13.487 6.558 1.00 90.75 216 ALA A C 1
ATOM 1643 O O . ALA A 1 216 ? 4.334 14.290 7.467 1.00 90.75 216 ALA A O 1
ATOM 1644 N N . ARG A 1 217 ? 5.151 13.029 5.813 1.00 90.81 217 ARG A N 1
ATOM 1645 C CA . ARG A 1 217 ? 6.560 13.446 5.979 1.00 90.81 217 ARG A CA 1
ATOM 1646 C C . ARG A 1 217 ? 6.968 14.588 5.053 1.00 90.81 217 ARG A C 1
ATOM 1648 O O . ARG A 1 217 ? 8.000 15.222 5.289 1.00 90.81 217 ARG A O 1
ATOM 1655 N N . CYS A 1 218 ? 6.224 14.810 3.972 1.00 91.12 218 CYS A N 1
ATOM 1656 C CA . CYS A 1 218 ? 6.566 15.816 2.982 1.00 91.12 218 CYS A CA 1
ATOM 1657 C C . CYS A 1 218 ? 6.368 17.220 3.562 1.00 91.12 218 CYS A C 1
ATOM 1659 O O . CYS A 1 218 ? 5.249 17.623 3.841 1.00 91.12 218 CYS A O 1
ATOM 1661 N N . GLN A 1 219 ? 7.449 17.994 3.666 1.00 86.88 219 GLN A N 1
ATOM 1662 C CA . GLN A 1 219 ? 7.395 19.382 4.155 1.00 86.88 219 GLN A CA 1
ATOM 1663 C C . GLN A 1 219 ? 6.699 20.348 3.182 1.00 86.88 219 GLN A C 1
ATOM 1665 O O . GLN A 1 219 ? 6.461 21.499 3.517 1.00 86.88 219 GLN A O 1
ATOM 1670 N N . LEU A 1 220 ? 6.413 19.887 1.961 1.00 85.94 220 LEU A N 1
ATOM 1671 C CA . LEU A 1 220 ? 5.636 20.621 0.964 1.00 85.94 220 LEU A CA 1
ATOM 1672 C C . LEU A 1 220 ? 4.181 20.143 0.897 1.00 85.94 220 LEU A C 1
ATOM 1674 O O . LEU A 1 220 ? 3.473 20.545 -0.018 1.00 85.94 220 LEU A O 1
ATOM 1678 N N . GLU A 1 221 ? 3.776 19.231 1.792 1.00 89.50 221 GLU A N 1
ATOM 1679 C CA . GLU A 1 221 ? 2.416 18.675 1.861 1.00 89.50 221 GLU A CA 1
ATOM 1680 C C . GLU A 1 221 ? 1.921 18.127 0.512 1.00 89.50 221 GLU A C 1
ATOM 1682 O O . GLU A 1 221 ? 0.745 18.199 0.162 1.00 89.50 221 GLU A O 1
ATOM 1687 N N . MET A 1 222 ? 2.843 17.575 -0.284 1.00 90.38 222 MET A N 1
ATOM 1688 C CA . MET A 1 222 ? 2.502 17.044 -1.599 1.00 90.38 222 MET A CA 1
ATOM 1689 C C . MET A 1 222 ? 1.533 15.857 -1.461 1.00 90.38 222 MET A C 1
ATOM 1691 O O . MET A 1 222 ? 1.787 14.965 -0.642 1.00 90.38 222 MET A O 1
ATOM 1695 N N . PRO A 1 223 ? 0.497 15.763 -2.317 1.00 92.94 223 PRO A N 1
ATOM 1696 C CA . PRO A 1 223 ? -0.411 14.620 -2.355 1.00 92.94 223 PRO A CA 1
ATOM 1697 C C . PRO A 1 223 ? 0.255 13.437 -3.079 1.00 92.94 223 PRO A C 1
ATOM 1699 O O . PRO A 1 223 ? -0.122 13.066 -4.188 1.00 92.94 223 PRO A O 1
ATOM 1702 N N . ILE A 1 224 ? 1.293 12.854 -2.472 1.00 95.12 224 ILE A N 1
ATOM 1703 C CA . ILE A 1 224 ? 2.147 11.851 -3.127 1.00 95.12 224 ILE A CA 1
ATOM 1704 C C . ILE A 1 224 ? 1.379 10.563 -3.432 1.00 95.12 224 ILE A C 1
ATOM 1706 O O . ILE A 1 224 ? 1.434 10.079 -4.559 1.00 95.12 224 ILE A O 1
ATOM 1710 N N . GLU A 1 225 ? 0.680 9.997 -2.448 1.00 94.44 225 GLU A N 1
ATOM 1711 C CA . GLU A 1 225 ? -0.142 8.803 -2.670 1.00 94.44 225 GLU A CA 1
ATOM 1712 C C . GLU A 1 225 ? -1.268 9.056 -3.691 1.00 94.44 225 GLU A C 1
ATOM 1714 O O . GLU A 1 225 ? -1.316 8.295 -4.662 1.00 94.44 225 GLU A O 1
ATOM 1719 N N . PRO A 1 226 ? -2.063 10.147 -3.606 1.00 92.69 226 PRO A N 1
ATOM 1720 C CA . PRO A 1 226 ? -3.085 10.419 -4.615 1.00 92.69 226 PRO A CA 1
ATOM 1721 C C . PRO A 1 226 ? -2.509 10.549 -6.029 1.00 92.69 226 PRO A C 1
ATOM 1723 O O . PRO A 1 226 ? -3.096 10.054 -6.989 1.00 92.69 226 PRO A O 1
ATOM 1726 N N . ALA A 1 227 ? -1.320 11.144 -6.166 1.00 94.31 227 ALA A N 1
ATOM 1727 C CA . ALA A 1 227 ? -0.626 11.226 -7.445 1.00 94.31 227 ALA A CA 1
ATOM 1728 C C . ALA A 1 227 ? -0.191 9.848 -7.978 1.00 94.31 227 ALA A C 1
ATOM 1730 O O . ALA A 1 227 ? -0.255 9.613 -9.186 1.00 94.31 227 ALA A O 1
ATOM 1731 N N . TRP A 1 228 ? 0.222 8.918 -7.106 1.00 94.12 228 TRP A N 1
ATOM 1732 C CA . TRP A 1 228 ? 0.471 7.523 -7.494 1.00 94.12 228 TRP A CA 1
ATOM 1733 C C . TRP A 1 228 ? -0.795 6.831 -7.960 1.00 94.12 228 TRP A C 1
ATOM 1735 O O . TRP A 1 228 ? -0.729 6.100 -8.944 1.00 94.12 228 TRP A O 1
ATOM 1745 N N . MET A 1 229 ? -1.929 7.087 -7.315 1.00 91.31 229 MET A N 1
ATOM 1746 C CA . MET A 1 229 ? -3.204 6.511 -7.727 1.00 91.31 229 MET A CA 1
ATOM 1747 C C . MET A 1 229 ? -3.603 6.962 -9.126 1.00 91.31 229 MET A C 1
ATOM 1749 O O . MET A 1 229 ? -3.794 6.110 -9.992 1.00 91.31 229 MET A O 1
ATOM 1753 N N . THR A 1 230 ? -3.603 8.272 -9.388 1.00 91.00 230 THR A N 1
ATOM 1754 C CA . THR A 1 230 ? -3.878 8.820 -10.726 1.00 91.00 230 THR A CA 1
ATOM 1755 C C . THR A 1 230 ? -2.925 8.249 -11.778 1.00 91.00 230 THR A C 1
ATOM 1757 O O . THR A 1 230 ? -3.343 7.865 -12.868 1.00 91.00 230 THR A O 1
ATOM 1760 N N . LEU A 1 231 ? -1.631 8.161 -11.450 1.00 93.69 231 LEU A N 1
ATOM 1761 C CA . LEU A 1 231 ? -0.622 7.645 -12.369 1.00 93.69 231 LEU A CA 1
ATOM 1762 C C . LEU A 1 231 ? -0.834 6.157 -12.690 1.00 93.69 231 LEU A C 1
ATOM 1764 O O . LEU A 1 231 ? -0.709 5.766 -13.846 1.00 93.69 231 LEU A O 1
ATOM 1768 N N . ARG A 1 232 ? -1.138 5.320 -11.692 1.00 94.62 232 ARG A N 1
ATOM 1769 C CA . ARG A 1 232 ? -1.271 3.864 -11.865 1.00 94.62 232 ARG A CA 1
ATOM 1770 C C . ARG A 1 232 ? -2.365 3.488 -12.857 1.00 94.62 232 ARG A C 1
ATOM 1772 O O . ARG A 1 232 ? -2.090 2.686 -13.744 1.00 94.62 232 ARG A O 1
ATOM 1779 N N . GLY A 1 233 ? -3.558 4.070 -12.732 1.00 91.06 233 GLY A N 1
ATOM 1780 C CA . GLY A 1 233 ? -4.662 3.783 -13.653 1.00 91.06 233 GLY A CA 1
ATOM 1781 C C . GLY A 1 233 ? -4.335 4.177 -15.084 1.00 91.06 233 GLY A C 1
ATOM 1782 O O . GLY A 1 233 ? -4.443 3.352 -15.982 1.00 91.06 233 GLY A O 1
ATOM 1783 N N . GLN A 1 234 ? -3.804 5.387 -15.293 1.00 91.19 234 GLN A N 1
ATOM 1784 C CA . GLN A 1 234 ? -3.390 5.813 -16.631 1.00 91.19 234 GLN A CA 1
ATOM 1785 C C . GLN A 1 234 ? -2.316 4.887 -17.229 1.00 91.19 234 GLN A C 1
ATOM 1787 O O . GLN A 1 234 ? -2.358 4.573 -18.419 1.00 91.19 234 GLN A O 1
ATOM 1792 N N . LEU A 1 235 ? -1.334 4.449 -16.436 1.00 93.56 235 LEU A N 1
ATOM 1793 C CA . LEU A 1 235 ? -0.286 3.557 -16.937 1.00 93.56 235 LEU A CA 1
ATOM 1794 C C . LEU A 1 235 ? -0.843 2.194 -17.370 1.00 93.56 235 LEU A C 1
ATOM 1796 O O . LEU A 1 235 ? -0.417 1.669 -18.399 1.00 93.56 235 LEU A O 1
ATOM 1800 N N . VAL A 1 236 ? -1.782 1.633 -16.613 1.00 93.69 236 VAL A N 1
ATOM 1801 C CA . VAL A 1 236 ? -2.337 0.304 -16.895 1.00 93.69 236 VAL A CA 1
ATOM 1802 C C . VAL A 1 236 ? -3.406 0.362 -17.990 1.00 93.69 236 VAL A C 1
ATOM 1804 O O . VAL A 1 236 ? -3.270 -0.331 -18.998 1.00 93.69 236 VAL A O 1
ATOM 1807 N N . GLU A 1 237 ? -4.417 1.218 -17.843 1.00 88.69 237 GLU A N 1
ATOM 1808 C CA . GLU A 1 237 ? -5.582 1.259 -18.739 1.00 88.69 237 GLU A CA 1
ATOM 1809 C C . GLU A 1 237 ? -5.294 2.016 -20.046 1.00 88.69 237 GLU A C 1
ATOM 1811 O O . GLU A 1 237 ? -5.626 1.547 -21.133 1.00 88.69 237 GLU A O 1
ATOM 1816 N N . GLU A 1 238 ? -4.618 3.171 -19.988 1.00 88.69 238 GLU A N 1
ATOM 1817 C CA . GLU A 1 238 ? -4.432 4.019 -21.180 1.00 88.69 238 GLU A CA 1
ATOM 1818 C C . GLU A 1 238 ? -3.106 3.771 -21.911 1.00 88.69 238 GLU A C 1
ATOM 1820 O O . GLU A 1 238 ? -3.016 3.947 -23.128 1.00 88.69 238 GLU A O 1
ATOM 1825 N N . LYS A 1 239 ? -2.034 3.425 -21.183 1.00 89.38 239 LYS A N 1
ATOM 1826 C CA . LYS A 1 239 ? -0.692 3.222 -21.768 1.00 89.38 239 LYS A CA 1
ATOM 1827 C C . LYS A 1 239 ? -0.370 1.759 -22.069 1.00 89.38 239 LYS A C 1
ATOM 1829 O O . LYS A 1 239 ? 0.641 1.504 -22.722 1.00 89.38 239 LYS A O 1
ATOM 1834 N N . GLY A 1 240 ? -1.214 0.823 -21.637 1.00 89.38 240 GLY A N 1
ATOM 1835 C CA . GLY A 1 240 ? -1.098 -0.598 -21.961 1.00 89.38 240 GLY A CA 1
ATOM 1836 C C . GLY A 1 240 ? 0.015 -1.346 -21.223 1.00 89.38 240 GLY A C 1
ATOM 1837 O O . GLY A 1 240 ? 0.347 -2.463 -21.625 1.00 89.38 240 GLY A O 1
ATOM 1838 N N . PHE A 1 241 ? 0.589 -0.771 -20.158 1.00 93.50 241 PHE A N 1
ATOM 1839 C CA . PHE A 1 241 ? 1.454 -1.529 -19.250 1.00 93.50 241 PHE A CA 1
ATOM 1840 C C . PHE A 1 241 ? 0.623 -2.582 -18.508 1.00 93.50 241 PHE A C 1
ATOM 1842 O O . PHE A 1 241 ? -0.570 -2.396 -18.270 1.00 93.50 241 PHE A O 1
ATOM 1849 N N . HIS A 1 242 ? 1.234 -3.701 -18.124 1.00 92.44 242 HIS A N 1
ATOM 1850 C CA . HIS A 1 242 ? 0.528 -4.675 -17.293 1.00 92.44 242 HIS A CA 1
ATOM 1851 C C . HIS A 1 242 ? 0.590 -4.295 -15.812 1.00 92.44 242 HIS A C 1
ATOM 1853 O O . HIS A 1 242 ? 1.533 -3.643 -15.349 1.00 92.44 242 HIS A O 1
ATOM 1859 N N . SER A 1 243 ? -0.418 -4.744 -15.062 1.00 94.25 243 SER A N 1
ATOM 1860 C CA . SER A 1 243 ? -0.410 -4.680 -13.601 1.00 94.25 243 SER A CA 1
ATOM 1861 C C . SER A 1 243 ? 0.466 -5.794 -13.008 1.00 94.25 243 SER A C 1
ATOM 1863 O O . SER A 1 243 ? 1.099 -6.555 -13.740 1.00 94.25 243 SER A O 1
ATOM 1865 N N . LEU A 1 244 ? 0.518 -5.936 -11.679 1.00 93.56 244 LEU A N 1
ATOM 1866 C CA . LEU A 1 244 ? 1.182 -7.101 -11.089 1.00 93.56 244 LEU A CA 1
ATOM 1867 C C . LEU A 1 244 ? 0.429 -8.379 -11.512 1.00 93.56 244 LEU A C 1
ATOM 1869 O O . LEU A 1 244 ? -0.793 -8.431 -11.346 1.00 93.56 244 LEU A O 1
ATOM 1873 N N . PRO A 1 245 ? 1.121 -9.414 -12.023 1.00 93.06 245 PRO A N 1
ATOM 1874 C CA . PRO A 1 245 ? 0.496 -10.584 -12.645 1.00 93.06 245 PRO A CA 1
ATOM 1875 C C . PRO A 1 245 ? -0.636 -11.240 -11.844 1.00 93.06 245 PRO A C 1
ATOM 1877 O O . PRO A 1 245 ? -1.691 -11.544 -12.398 1.00 93.06 245 PRO A O 1
ATOM 1880 N N . ALA A 1 246 ? -0.467 -11.400 -10.528 1.00 93.56 246 ALA A N 1
ATOM 1881 C CA . ALA A 1 246 ? -1.475 -12.028 -9.673 1.00 93.56 246 ALA A CA 1
ATOM 1882 C C . ALA A 1 246 ? -2.814 -11.265 -9.647 1.00 93.56 246 ALA A C 1
ATOM 1884 O O . ALA A 1 246 ? -3.868 -11.888 -9.508 1.00 93.56 246 ALA A O 1
ATOM 1885 N N . PHE A 1 247 ? -2.807 -9.940 -9.849 1.00 95.12 247 PHE A N 1
ATOM 1886 C CA . PHE A 1 247 ? -4.044 -9.159 -9.891 1.00 95.12 247 PHE A CA 1
ATOM 1887 C C . PHE A 1 247 ? -4.918 -9.480 -11.106 1.00 95.12 247 PHE A C 1
ATOM 1889 O O . PHE A 1 247 ? -6.122 -9.274 -11.028 1.00 95.12 247 PHE A O 1
ATOM 1896 N N . HIS A 1 248 ? -4.367 -10.050 -12.184 1.00 94.06 248 HIS A N 1
ATOM 1897 C CA . HIS A 1 248 ? -5.173 -10.507 -13.323 1.00 94.06 248 HIS A CA 1
ATOM 1898 C C . HIS A 1 248 ? -6.064 -11.700 -12.939 1.00 94.06 248 HIS A C 1
ATOM 1900 O O . HIS A 1 248 ? -7.219 -11.774 -13.351 1.00 94.06 248 HIS A O 1
ATOM 1906 N N . ILE A 1 249 ? -5.556 -12.613 -12.104 1.00 93.38 249 ILE A N 1
ATOM 1907 C CA . ILE A 1 249 ? -6.338 -13.748 -11.589 1.00 93.38 249 ILE A CA 1
ATOM 1908 C C . ILE A 1 249 ? -7.312 -13.276 -10.505 1.00 93.38 249 ILE A C 1
ATOM 1910 O O . ILE A 1 249 ? -8.472 -13.685 -10.499 1.00 93.38 249 ILE A O 1
ATOM 1914 N N . MET A 1 250 ? -6.869 -12.380 -9.615 1.00 95.69 250 MET A N 1
ATOM 1915 C CA . MET A 1 250 ? -7.755 -11.782 -8.611 1.00 95.69 250 MET A CA 1
ATOM 1916 C C . MET A 1 250 ? -8.911 -11.015 -9.259 1.00 95.69 250 MET A C 1
ATOM 1918 O O . MET A 1 250 ? -10.025 -11.083 -8.751 1.00 95.69 250 MET A O 1
ATOM 1922 N N . GLU A 1 251 ? -8.683 -10.333 -10.385 1.00 96.06 251 GLU A N 1
ATOM 1923 C CA . GLU A 1 251 ? -9.752 -9.701 -11.160 1.00 96.06 251 GLU A CA 1
ATOM 1924 C C . GLU A 1 251 ? -10.718 -10.731 -11.741 1.00 96.06 251 GLU A C 1
ATOM 1926 O O . GLU A 1 251 ? -11.927 -10.562 -11.605 1.00 96.06 251 GLU A O 1
ATOM 1931 N N . ALA A 1 252 ? -10.215 -11.801 -12.364 1.00 96.06 252 ALA A N 1
ATOM 1932 C CA . ALA A 1 252 ? -11.076 -12.852 -12.905 1.00 96.06 252 ALA A CA 1
ATOM 1933 C C . ALA A 1 252 ? -11.990 -13.436 -11.812 1.00 96.06 252 ALA A C 1
ATOM 1935 O O . ALA A 1 252 ? -13.193 -13.595 -12.018 1.00 96.06 252 ALA A O 1
ATOM 1936 N N . SER A 1 253 ? -11.435 -13.663 -10.617 1.00 96.12 253 SER A N 1
ATOM 1937 C CA . SER A 1 253 ? -12.196 -14.077 -9.435 1.00 96.12 253 SER A CA 1
ATOM 1938 C C . SER A 1 253 ? -13.184 -12.998 -8.984 1.00 96.12 253 SER A C 1
ATOM 1940 O O . SER A 1 253 ? -14.328 -13.309 -8.665 1.00 96.12 253 SER A O 1
ATOM 1942 N N . ALA A 1 254 ? -12.791 -11.723 -8.984 1.00 96.50 254 ALA A N 1
ATOM 1943 C CA . ALA A 1 254 ? -13.660 -10.632 -8.555 1.00 96.50 254 ALA A CA 1
ATOM 1944 C C . ALA A 1 254 ? -14.851 -10.431 -9.500 1.00 96.50 254 ALA A C 1
ATOM 1946 O O . ALA A 1 254 ? -15.942 -10.125 -9.034 1.00 96.50 254 ALA A O 1
ATOM 1947 N N . ARG A 1 255 ? -14.668 -10.654 -10.805 1.00 95.88 255 ARG A N 1
ATOM 1948 C CA . ARG A 1 255 ? -15.747 -10.588 -11.799 1.00 95.88 255 ARG A CA 1
ATOM 1949 C C . ARG A 1 255 ? -16.687 -11.789 -11.736 1.00 95.88 255 ARG A C 1
ATOM 1951 O O . ARG A 1 255 ? -17.873 -11.634 -11.999 1.00 95.88 255 ARG A O 1
ATOM 1958 N N . LYS A 1 256 ? -16.166 -12.978 -11.419 1.00 95.44 256 LYS A N 1
ATOM 1959 C CA . LYS A 1 256 ? -16.955 -14.219 -11.392 1.00 95.44 256 LYS A CA 1
ATOM 1960 C C . LYS A 1 256 ? -17.652 -14.455 -10.049 1.00 95.44 256 LYS A C 1
ATOM 1962 O O . LYS A 1 256 ? -18.824 -14.804 -10.016 1.00 95.44 256 LYS A O 1
ATOM 1967 N N . GLU A 1 257 ? -16.926 -14.267 -8.954 1.00 96.31 257 GLU A N 1
ATOM 1968 C CA . GLU A 1 257 ? -17.324 -14.671 -7.599 1.00 96.31 257 GLU A CA 1
ATOM 1969 C C . GLU A 1 257 ? -17.342 -13.500 -6.602 1.00 96.31 257 GLU A C 1
ATOM 1971 O O . GLU A 1 257 ? -17.460 -13.690 -5.385 1.00 96.31 257 GLU A O 1
ATOM 1976 N N . TRP A 1 258 ? -17.161 -12.269 -7.086 1.00 96.56 258 TRP A N 1
ATOM 1977 C CA . TRP A 1 258 ? -17.194 -11.056 -6.271 1.00 96.56 258 TRP A CA 1
ATOM 1978 C C . TRP A 1 258 ? -16.141 -10.993 -5.148 1.00 96.56 258 TRP A C 1
ATOM 1980 O O . TRP A 1 258 ? -16.283 -10.239 -4.183 1.00 96.56 258 TRP A O 1
ATOM 1990 N N . ASN A 1 259 ? -15.052 -11.761 -5.236 1.00 95.81 259 ASN A N 1
ATOM 1991 C CA . ASN A 1 259 ? -13.943 -11.745 -4.275 1.00 95.81 259 ASN A CA 1
ATOM 1992 C C . ASN A 1 259 ? -12.591 -12.033 -4.939 1.00 95.81 259 ASN A C 1
ATOM 1994 O O . ASN A 1 259 ? -12.543 -12.504 -6.065 1.00 95.81 259 ASN A O 1
ATOM 1998 N N . ILE A 1 260 ? -11.492 -11.774 -4.228 1.00 94.81 260 ILE A N 1
ATOM 1999 C CA . ILE A 1 260 ? -10.118 -11.946 -4.739 1.00 94.81 260 ILE A CA 1
ATOM 2000 C C . ILE A 1 260 ? -9.468 -13.283 -4.342 1.00 94.81 260 ILE A C 1
ATOM 2002 O O . ILE A 1 260 ? -8.308 -13.512 -4.670 1.00 94.81 260 ILE A O 1
ATOM 2006 N N . TRP A 1 261 ? -10.183 -14.136 -3.606 1.00 93.44 261 TRP A N 1
ATOM 2007 C CA . TRP A 1 261 ? -9.651 -15.352 -2.982 1.00 93.44 261 TRP A CA 1
ATOM 2008 C C . TRP A 1 261 ? -9.993 -16.631 -3.760 1.00 93.44 261 TRP A C 1
ATOM 2010 O O . TRP A 1 261 ? -9.724 -17.726 -3.270 1.00 93.44 261 TRP A O 1
ATOM 2020 N N . ALA A 1 262 ? -10.594 -16.505 -4.951 1.00 93.69 262 ALA A N 1
ATOM 2021 C CA . ALA A 1 262 ? -11.127 -17.624 -5.730 1.00 93.69 262 ALA A CA 1
ATOM 2022 C C . ALA A 1 262 ? -12.073 -18.509 -4.902 1.00 93.69 262 ALA A C 1
ATOM 2024 O O . ALA A 1 262 ? -12.047 -19.730 -5.008 1.00 93.69 262 ALA A O 1
ATOM 2025 N N . ARG A 1 263 ? -12.886 -17.906 -4.029 1.00 94.12 263 ARG A N 1
ATOM 2026 C CA . ARG A 1 263 ? -13.910 -18.594 -3.228 1.00 94.12 263 ARG A CA 1
ATOM 2027 C C . ARG A 1 263 ? -15.268 -18.462 -3.895 1.00 94.12 263 ARG A C 1
ATOM 2029 O O . ARG A 1 263 ? -15.522 -17.434 -4.505 1.00 94.12 263 ARG A O 1
ATOM 2036 N N . TYR A 1 264 ? -16.154 -19.438 -3.733 1.00 96.44 264 TYR A N 1
ATOM 2037 C CA . TYR A 1 264 ? -17.497 -19.323 -4.293 1.00 96.44 264 TYR A CA 1
ATOM 2038 C C . TYR A 1 264 ? -18.332 -18.276 -3.550 1.00 96.44 264 TYR A C 1
ATOM 2040 O O . TYR A 1 264 ? -18.423 -18.302 -2.320 1.00 96.44 264 TYR A O 1
ATOM 2048 N N . ALA A 1 265 ? -19.022 -17.408 -4.292 1.00 96.50 265 ALA A N 1
ATOM 2049 C CA . ALA A 1 265 ? -19.903 -16.389 -3.710 1.00 96.50 265 ALA A CA 1
ATOM 2050 C C . ALA A 1 265 ? -21.004 -16.998 -2.817 1.00 96.50 265 ALA A C 1
ATOM 2052 O O . ALA A 1 265 ? -21.384 -16.426 -1.793 1.00 96.50 265 ALA A O 1
ATOM 2053 N N . LYS A 1 266 ? -21.466 -18.209 -3.160 1.00 96.19 266 LYS A N 1
ATOM 2054 C CA . LYS A 1 266 ? -22.508 -18.945 -2.426 1.00 96.19 266 LYS A CA 1
ATOM 2055 C C . LYS A 1 266 ? -22.133 -19.299 -0.978 1.00 96.19 266 LYS A C 1
ATOM 2057 O O . LYS A 1 266 ? -23.044 -19.557 -0.195 1.00 96.19 266 LYS A O 1
ATOM 2062 N N . ASP A 1 267 ? -20.837 -19.317 -0.655 1.00 95.75 267 ASP A N 1
ATOM 2063 C CA . ASP A 1 267 ? -20.295 -19.709 0.654 1.00 95.75 267 ASP A CA 1
ATOM 2064 C C . ASP A 1 267 ? -19.939 -18.490 1.526 1.00 95.75 267 ASP A C 1
ATOM 2066 O O . ASP A 1 267 ? -19.408 -18.635 2.627 1.00 95.75 267 ASP A O 1
ATOM 2070 N N . ARG A 1 268 ? -20.203 -17.267 1.046 1.00 96.81 268 ARG A N 1
ATOM 2071 C CA . ARG A 1 268 ? -19.754 -16.029 1.699 1.00 96.81 268 ARG A CA 1
ATOM 2072 C C . ARG A 1 268 ? -20.292 -15.839 3.114 1.00 96.81 268 ARG A C 1
ATOM 2074 O O . ARG A 1 268 ? -19.612 -15.256 3.949 1.00 96.81 268 ARG A O 1
ATOM 2081 N N . ASP A 1 269 ? -21.501 -16.304 3.388 1.00 96.12 269 ASP A N 1
ATOM 2082 C CA . ASP A 1 269 ? -22.165 -16.169 4.683 1.00 96.12 269 ASP A CA 1
ATOM 2083 C C . ASP A 1 269 ? -21.968 -17.395 5.592 1.00 96.12 269 ASP A C 1
ATOM 2085 O O . ASP A 1 269 ? -22.650 -17.510 6.610 1.00 96.12 269 ASP A O 1
ATOM 2089 N N . ALA A 1 270 ? -21.044 -18.305 5.253 1.00 95.31 270 ALA A N 1
ATOM 2090 C CA . ALA A 1 270 ? -20.784 -19.527 6.019 1.00 95.31 270 ALA A CA 1
ATOM 2091 C C . ALA A 1 270 ? -20.200 -19.273 7.422 1.00 95.31 270 ALA A C 1
ATOM 2093 O O . ALA A 1 270 ? -20.314 -20.123 8.298 1.00 95.31 270 ALA A O 1
ATOM 2094 N N . TRP A 1 271 ? -19.601 -18.102 7.655 1.00 95.50 271 TRP A N 1
ATOM 2095 C CA . TRP A 1 271 ? -19.082 -17.693 8.967 1.00 95.50 271 TRP A CA 1
ATOM 2096 C C . TRP A 1 271 ? -20.185 -17.324 9.972 1.00 95.50 271 TRP A C 1
ATOM 2098 O O . TRP A 1 271 ? -19.909 -17.179 11.163 1.00 95.50 271 TRP A O 1
ATOM 2108 N N . LEU A 1 272 ? -21.420 -17.118 9.501 1.00 96.00 272 LEU A N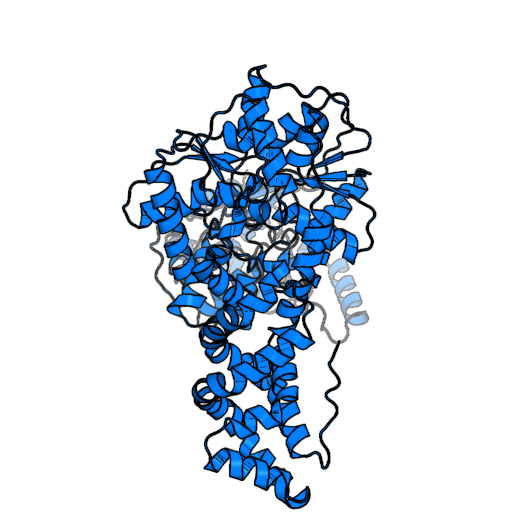 1
ATOM 2109 C CA . LEU A 1 272 ? -22.518 -16.581 10.294 1.00 96.00 272 LEU A CA 1
ATOM 2110 C C . LEU A 1 272 ? -23.363 -17.714 10.914 1.00 96.00 272 LEU A C 1
ATOM 2112 O O . LEU A 1 272 ? -24.092 -18.386 10.172 1.00 96.00 272 LEU A O 1
ATOM 2116 N N . PRO A 1 273 ? -23.329 -17.899 12.250 1.00 96.12 273 PRO A N 1
ATOM 2117 C CA . PRO A 1 273 ? -24.123 -18.913 12.937 1.00 96.12 273 PRO A CA 1
ATOM 2118 C C . PRO A 1 273 ? -25.615 -18.554 12.975 1.00 96.12 273 PRO A C 1
ATOM 2120 O O . PRO A 1 273 ? -25.996 -17.382 12.882 1.00 96.12 273 PRO A O 1
ATOM 2123 N N . ASP A 1 274 ? -26.462 -19.569 13.150 1.00 95.94 274 ASP A N 1
ATOM 2124 C CA . ASP A 1 274 ? -27.925 -19.444 13.066 1.00 95.94 274 ASP A CA 1
ATOM 2125 C C . ASP A 1 274 ? -28.519 -18.473 14.094 1.00 95.94 274 ASP A C 1
ATOM 2127 O O . ASP A 1 274 ? -29.462 -17.736 13.794 1.00 95.94 274 ASP A O 1
ATOM 2131 N N . ASP A 1 275 ? -27.945 -18.417 15.296 1.00 95.88 275 ASP A N 1
ATOM 2132 C CA . ASP A 1 275 ? -28.427 -17.541 16.359 1.00 95.88 275 ASP A CA 1
ATOM 2133 C C . ASP A 1 275 ? -28.220 -16.055 16.021 1.00 95.88 275 ASP A C 1
ATOM 2135 O O . ASP A 1 275 ? -29.120 -15.251 16.258 1.00 95.88 275 ASP A O 1
ATOM 2139 N N . LEU A 1 276 ? -27.103 -15.686 15.383 1.00 96.19 276 LEU A N 1
ATOM 2140 C CA . LEU A 1 276 ? -26.913 -14.335 14.837 1.00 96.19 276 LEU A CA 1
ATOM 2141 C C . LEU A 1 276 ? -27.748 -14.103 13.581 1.00 96.19 276 LEU A C 1
ATOM 2143 O O . LEU A 1 276 ? -28.344 -13.035 13.432 1.00 96.19 276 LEU A O 1
ATOM 2147 N N . ARG A 1 277 ? -27.829 -15.097 12.689 1.00 96.12 277 ARG A N 1
ATOM 2148 C CA . ARG A 1 277 ? -28.616 -15.005 11.453 1.00 96.12 277 ARG A CA 1
ATOM 2149 C C . ARG A 1 277 ? -30.073 -14.643 11.737 1.00 96.12 277 ARG A C 1
ATOM 2151 O O . ARG A 1 277 ? -30.638 -13.827 11.020 1.00 96.12 277 ARG A O 1
ATOM 2158 N N . SER A 1 278 ? -30.646 -15.182 12.814 1.00 95.62 278 SER A N 1
ATOM 2159 C CA . SER A 1 278 ? -32.021 -14.893 13.245 1.00 95.62 278 SER A CA 1
ATOM 2160 C C . SER A 1 278 ? -32.268 -13.437 13.679 1.00 95.62 278 SER A C 1
ATOM 2162 O O . SER A 1 278 ? -33.409 -12.975 13.664 1.00 95.62 278 SER A O 1
ATOM 2164 N N . LYS A 1 279 ? -31.213 -12.703 14.058 1.00 96.06 279 LYS A N 1
ATOM 2165 C CA . LYS A 1 279 ? -31.292 -11.315 14.539 1.00 96.06 279 LYS A CA 1
ATOM 2166 C C . LYS A 1 279 ? -31.038 -10.280 13.447 1.00 96.06 279 LYS A C 1
ATOM 2168 O O . LYS A 1 279 ? -31.497 -9.144 13.571 1.00 96.06 279 LYS A O 1
ATOM 2173 N N . ILE A 1 280 ? -30.315 -10.660 12.395 1.00 96.12 280 ILE A N 1
ATOM 2174 C CA . ILE A 1 280 ? -29.980 -9.778 11.275 1.00 96.12 280 ILE A CA 1
ATOM 2175 C C . ILE A 1 280 ? -31.246 -9.469 10.477 1.00 96.12 280 ILE A C 1
ATOM 2177 O O . ILE A 1 280 ? -31.990 -10.364 10.076 1.00 96.12 280 ILE A O 1
ATOM 2181 N N . LYS A 1 281 ? -31.500 -8.179 10.248 1.00 94.31 281 LYS A N 1
ATOM 2182 C CA . LYS A 1 281 ? -32.662 -7.729 9.480 1.00 94.31 281 LYS A CA 1
ATOM 2183 C C . LYS A 1 281 ? -32.374 -7.822 7.991 1.00 94.31 281 LYS A C 1
ATOM 2185 O O . LYS A 1 281 ? -31.260 -7.546 7.553 1.00 94.31 281 LYS A O 1
ATOM 2190 N N . ASP A 1 282 ? -33.404 -8.100 7.197 1.00 94.56 282 ASP A N 1
ATOM 2191 C CA . ASP A 1 282 ? -33.274 -7.989 5.742 1.00 94.56 282 ASP A CA 1
ATOM 2192 C C . ASP A 1 282 ? -32.953 -6.544 5.324 1.00 94.56 282 ASP A C 1
ATOM 2194 O O . ASP A 1 282 ? -32.067 -6.328 4.506 1.00 94.56 282 ASP A O 1
ATOM 2198 N N . ARG A 1 283 ? -33.594 -5.543 5.945 1.00 97.19 283 ARG A N 1
ATOM 2199 C CA . ARG A 1 283 ? -33.346 -4.110 5.706 1.00 97.19 283 ARG A CA 1
ATOM 2200 C C . ARG A 1 283 ? -33.109 -3.382 7.026 1.00 97.19 283 ARG A C 1
ATOM 2202 O O . ARG A 1 283 ? -33.853 -3.602 7.978 1.00 97.19 283 ARG A O 1
ATOM 2209 N N . ALA A 1 284 ? -32.102 -2.515 7.064 1.00 97.38 284 ALA A N 1
ATOM 2210 C CA . ALA A 1 284 ? -31.759 -1.680 8.215 1.00 97.38 284 ALA A CA 1
ATOM 2211 C C . ALA A 1 284 ? -30.968 -0.446 7.752 1.00 97.38 284 ALA A C 1
ATOM 2213 O O . ALA A 1 284 ? -30.314 -0.481 6.710 1.00 97.38 284 ALA A O 1
ATOM 2214 N N . GLU A 1 285 ? -30.976 0.631 8.544 1.00 97.81 285 GLU A N 1
ATOM 2215 C CA . GLU A 1 285 ? -30.174 1.827 8.233 1.00 97.81 285 GLU A CA 1
ATOM 2216 C C . GLU A 1 285 ? -28.662 1.582 8.369 1.00 97.81 285 GLU A C 1
ATOM 2218 O O . GLU A 1 285 ? -27.860 2.299 7.764 1.00 97.81 285 GLU A O 1
ATOM 2223 N N . ILE A 1 286 ? -28.267 0.574 9.153 1.00 98.69 286 ILE A N 1
ATOM 2224 C CA . ILE A 1 286 ? -26.878 0.157 9.336 1.00 98.69 286 ILE A CA 1
ATOM 2225 C C . ILE A 1 286 ? -26.661 -1.177 8.625 1.00 98.69 286 ILE A C 1
ATOM 2227 O O . ILE A 1 286 ? -27.411 -2.124 8.851 1.00 98.69 286 ILE A O 1
ATOM 2231 N N . ALA A 1 287 ? -25.609 -1.279 7.815 1.00 98.62 287 ALA A N 1
ATOM 2232 C CA . ALA A 1 287 ? -25.129 -2.557 7.297 1.00 98.62 287 ALA A CA 1
ATOM 2233 C C . ALA A 1 287 ? -23.807 -2.946 7.951 1.00 98.62 287 ALA A C 1
ATOM 2235 O O . ALA A 1 287 ? -22.909 -2.111 8.060 1.00 98.62 287 ALA A O 1
ATOM 2236 N N . TYR A 1 288 ? -23.659 -4.218 8.321 1.00 98.75 288 TYR A N 1
ATOM 2237 C CA . TYR A 1 288 ? -22.339 -4.780 8.580 1.00 98.75 288 TYR A CA 1
ATOM 2238 C C . TYR A 1 288 ? -21.757 -5.318 7.269 1.00 98.75 288 TYR A C 1
ATOM 2240 O O . TYR A 1 288 ? -22.359 -6.171 6.622 1.00 98.75 288 TYR A O 1
ATOM 2248 N N . PHE A 1 289 ? -20.589 -4.805 6.887 1.00 98.69 289 PHE A N 1
ATOM 2249 C CA . PHE A 1 289 ? -19.828 -5.188 5.702 1.00 98.69 289 PHE A CA 1
ATOM 2250 C C . PHE A 1 289 ? -18.487 -5.809 6.144 1.00 98.69 289 PHE A C 1
ATOM 2252 O O . PHE A 1 289 ? -17.520 -5.076 6.405 1.00 98.69 289 PHE A O 1
ATOM 2259 N N . PRO A 1 290 ? -18.395 -7.149 6.266 1.00 97.69 290 PRO A N 1
ATOM 2260 C CA . PRO A 1 290 ? -17.145 -7.838 6.586 1.00 97.69 290 PRO A CA 1
ATOM 2261 C C . PRO A 1 290 ? -16.085 -7.659 5.491 1.00 97.69 290 PRO A C 1
ATOM 2263 O O . PRO A 1 290 ? -14.884 -7.629 5.768 1.00 97.69 290 PRO A O 1
ATOM 2266 N N . GLY A 1 291 ? -16.524 -7.542 4.233 1.00 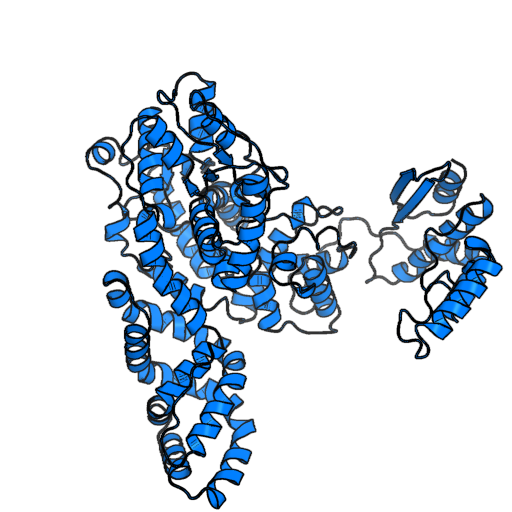96.88 291 GLY A N 1
ATOM 2267 C CA . GLY A 1 291 ? -15.645 -7.578 3.073 1.00 96.88 291 GLY A CA 1
ATOM 2268 C C . GLY A 1 291 ? -15.091 -8.982 2.806 1.00 96.88 291 GLY A C 1
ATOM 2269 O O . GLY A 1 291 ? -15.399 -9.956 3.486 1.00 96.88 291 GLY A O 1
ATOM 2270 N N . CYS A 1 292 ? -14.251 -9.109 1.777 1.00 95.56 292 CYS A N 1
ATOM 2271 C CA . CYS A 1 292 ? -13.867 -10.430 1.264 1.00 95.56 292 CYS A CA 1
ATOM 2272 C C . CYS A 1 292 ? -12.909 -11.225 2.171 1.00 95.56 292 CYS A C 1
ATOM 2274 O O . CYS A 1 292 ? -13.103 -12.425 2.334 1.00 95.56 292 CYS A O 1
ATOM 2276 N N . THR A 1 293 ? -11.890 -10.592 2.764 1.00 95.75 293 THR A N 1
ATOM 2277 C CA . THR A 1 293 ? -10.908 -11.311 3.595 1.00 95.75 293 THR A CA 1
ATOM 2278 C C . THR A 1 293 ? -11.547 -11.827 4.877 1.00 95.75 293 THR A C 1
ATOM 2280 O O . THR A 1 293 ? -11.409 -13.008 5.170 1.00 95.75 293 THR A O 1
ATOM 2283 N N . SER A 1 294 ? -12.310 -11.000 5.599 1.00 96.94 294 SER A N 1
ATOM 2284 C CA . SER A 1 294 ? -12.999 -11.456 6.812 1.00 96.94 294 SER A CA 1
ATOM 2285 C C . SER A 1 294 ? -14.112 -12.466 6.509 1.00 96.94 294 SER A C 1
ATOM 2287 O O . SER A 1 294 ? -14.301 -13.391 7.281 1.00 96.94 294 SER A O 1
ATOM 2289 N N . ALA A 1 295 ? -14.828 -12.363 5.384 1.00 96.75 295 ALA A N 1
ATOM 2290 C CA . ALA A 1 295 ? -15.892 -13.327 5.078 1.00 96.75 295 ALA A CA 1
ATOM 2291 C C . ALA A 1 295 ? -15.377 -14.733 4.698 1.00 96.75 295 ALA A C 1
ATOM 2293 O O . ALA A 1 295 ? -16.069 -15.723 4.939 1.00 96.75 295 ALA A O 1
ATOM 2294 N N . PHE A 1 296 ? -14.180 -14.842 4.107 1.00 95.31 296 PHE A N 1
ATOM 2295 C CA . PHE A 1 296 ? -13.683 -16.112 3.558 1.00 95.31 296 PHE A CA 1
ATOM 2296 C C . PHE A 1 296 ? -12.428 -16.682 4.223 1.00 95.31 296 PHE A C 1
ATOM 2298 O O . PHE A 1 296 ? -12.286 -17.903 4.280 1.00 95.31 296 PHE A O 1
ATOM 2305 N N . VAL A 1 297 ? -11.511 -15.823 4.670 1.00 94.88 297 VAL A N 1
ATOM 2306 C CA . VAL A 1 297 ? -10.175 -16.224 5.141 1.00 94.88 297 VAL A CA 1
ATOM 2307 C C . VAL A 1 297 ? -10.034 -16.006 6.642 1.00 94.88 297 VAL A C 1
ATOM 2309 O O . VAL A 1 297 ? -9.550 -16.887 7.338 1.00 94.88 297 VAL A O 1
ATOM 2312 N N . GLU A 1 298 ? -10.504 -14.865 7.142 1.00 96.44 298 GLU A N 1
ATOM 2313 C CA . GLU A 1 298 ? -10.475 -14.472 8.556 1.00 96.44 298 GLU A CA 1
ATOM 2314 C C . GLU A 1 298 ? -11.897 -14.401 9.122 1.00 96.44 298 GLU A C 1
ATOM 2316 O O . GLU A 1 298 ? -12.380 -13.349 9.554 1.00 96.44 298 GLU A O 1
ATOM 2321 N N . GLN A 1 299 ? -12.591 -15.539 9.059 1.00 96.69 299 GLN A N 1
ATOM 2322 C CA . GLN A 1 299 ? -13.985 -15.679 9.496 1.00 96.69 299 GLN A CA 1
ATOM 2323 C C . GLN A 1 299 ? -14.162 -15.408 10.989 1.00 96.69 299 GLN A C 1
ATOM 2325 O O . GLN A 1 299 ? -15.227 -14.971 11.424 1.00 96.69 299 GLN A O 1
ATOM 2330 N N . ASP A 1 300 ? -13.095 -15.593 11.761 1.00 97.75 300 ASP A N 1
ATOM 2331 C CA . ASP A 1 300 ? -13.026 -15.228 13.168 1.00 97.75 300 ASP A CA 1
ATOM 2332 C C . ASP A 1 300 ? -13.234 -13.727 13.402 1.00 97.75 300 ASP A C 1
ATOM 2334 O O . ASP A 1 300 ? -13.987 -13.345 14.297 1.00 97.75 300 ASP A O 1
ATOM 2338 N N . VAL A 1 301 ? -12.656 -12.871 12.556 1.00 98.31 301 VAL A N 1
ATOM 2339 C CA . VAL A 1 301 ? -12.853 -11.416 12.591 1.00 98.31 301 VAL A CA 1
ATOM 2340 C C . VAL A 1 301 ? -14.296 -11.051 12.246 1.00 98.31 301 VAL A C 1
ATOM 2342 O O . VAL A 1 301 ? -14.886 -10.191 12.911 1.00 98.31 301 VAL A O 1
ATOM 2345 N N . ALA A 1 302 ? -14.880 -11.703 11.232 1.00 98.12 302 ALA A N 1
ATOM 2346 C CA . ALA A 1 302 ? -16.259 -11.439 10.820 1.00 98.12 302 ALA A CA 1
ATOM 2347 C C . ALA A 1 302 ? -17.261 -11.792 11.926 1.00 98.12 302 ALA A C 1
ATOM 2349 O O . ALA A 1 302 ? -18.082 -10.965 12.336 1.00 98.12 302 ALA A O 1
ATOM 2350 N N . LEU A 1 303 ? -17.125 -13.002 12.469 1.00 98.50 303 LEU A N 1
ATOM 2351 C CA . LEU A 1 303 ? -17.936 -13.491 13.571 1.00 98.50 303 LEU A CA 1
ATOM 2352 C C . LEU A 1 303 ? -17.768 -12.626 14.824 1.00 98.50 303 LEU A C 1
ATOM 2354 O O . LEU A 1 303 ? -18.763 -12.189 15.403 1.00 98.50 303 LEU A O 1
ATOM 2358 N N . ALA A 1 304 ? -16.529 -12.341 15.233 1.00 98.69 304 ALA A N 1
ATOM 2359 C CA . ALA A 1 304 ? -16.253 -11.531 16.414 1.00 98.69 304 ALA A CA 1
ATOM 2360 C C . ALA A 1 304 ? -16.857 -10.127 16.298 1.00 98.69 304 ALA A C 1
ATOM 2362 O O . ALA A 1 304 ? -17.485 -9.643 17.239 1.00 98.69 304 ALA A O 1
ATOM 2363 N N . THR A 1 305 ? -16.735 -9.494 15.130 1.00 98.69 305 THR A N 1
ATOM 2364 C CA . THR A 1 305 ? -17.328 -8.175 14.887 1.00 98.69 305 THR A CA 1
ATOM 2365 C C . THR A 1 305 ? -18.851 -8.228 14.996 1.00 98.69 305 THR A C 1
ATOM 2367 O O . THR A 1 305 ? -19.431 -7.425 15.725 1.00 98.69 305 THR A O 1
ATOM 2370 N N . ALA A 1 306 ? -19.505 -9.196 14.345 1.00 98.50 306 ALA A N 1
ATOM 2371 C CA . ALA A 1 306 ? -20.958 -9.349 14.415 1.00 98.50 306 ALA A CA 1
ATOM 2372 C C . ALA A 1 306 ? -21.451 -9.598 15.854 1.00 98.50 306 ALA A C 1
ATOM 2374 O O . ALA A 1 306 ? -22.433 -8.991 16.278 1.00 98.50 306 ALA A O 1
ATOM 2375 N N . ARG A 1 307 ? -20.735 -10.423 16.635 1.00 98.31 307 ARG A N 1
ATOM 2376 C CA . ARG A 1 307 ? -21.022 -10.664 18.062 1.00 98.31 307 ARG A CA 1
ATOM 2377 C C . ARG A 1 307 ? -20.921 -9.393 18.897 1.00 98.31 307 ARG A C 1
ATOM 2379 O O . ARG A 1 307 ? -21.785 -9.142 19.732 1.00 98.31 307 ARG A O 1
ATOM 2386 N N . LEU A 1 308 ? -19.883 -8.589 18.676 1.00 98.56 308 LEU A N 1
ATOM 2387 C CA . LEU A 1 308 ? -19.689 -7.337 19.404 1.00 98.56 308 LEU A CA 1
ATOM 2388 C C . LEU A 1 308 ? -20.772 -6.307 19.063 1.00 98.56 308 LEU A C 1
ATOM 2390 O O . LEU A 1 308 ? -21.259 -5.630 19.965 1.00 98.56 308 LEU A O 1
ATOM 2394 N N . LEU A 1 309 ? -21.174 -6.210 17.791 1.00 98.44 309 LEU A N 1
ATOM 2395 C CA . LEU A 1 309 ? -22.269 -5.335 17.362 1.00 98.44 309 LEU A CA 1
ATOM 2396 C C . LEU A 1 309 ? -23.613 -5.762 17.975 1.00 98.44 309 LEU A C 1
ATOM 2398 O O . LEU A 1 309 ? -24.319 -4.914 18.516 1.00 98.44 309 LEU A O 1
ATOM 2402 N N . ASP A 1 310 ? -23.924 -7.063 17.966 1.00 97.75 310 ASP A N 1
ATOM 2403 C CA . ASP A 1 310 ? -25.119 -7.624 18.619 1.00 97.75 310 ASP A CA 1
ATOM 2404 C C . ASP A 1 310 ? -25.116 -7.348 20.132 1.00 97.75 310 ASP A C 1
ATOM 2406 O O . ASP A 1 310 ? -26.085 -6.814 20.670 1.00 97.75 310 ASP A O 1
ATOM 2410 N N . LYS A 1 311 ? -23.994 -7.608 20.822 1.00 97.19 311 LYS A N 1
ATOM 2411 C CA . LYS A 1 311 ? -23.835 -7.305 22.257 1.00 97.19 311 LYS A CA 1
ATOM 2412 C C . LYS A 1 311 ? -24.015 -5.816 22.561 1.00 97.19 311 LYS A C 1
ATOM 2414 O O . LYS A 1 311 ? -24.554 -5.469 23.607 1.00 97.19 311 LYS A O 1
ATOM 2419 N N . ALA A 1 312 ? -23.571 -4.945 21.658 1.00 97.31 312 ALA A N 1
ATOM 2420 C CA . ALA A 1 312 ? -23.727 -3.499 21.764 1.00 97.31 312 ALA A CA 1
ATOM 2421 C C . ALA A 1 312 ? -25.145 -2.997 21.426 1.00 97.31 312 ALA A C 1
ATOM 2423 O O . ALA A 1 312 ? -25.381 -1.789 21.458 1.00 97.31 312 ALA A O 1
ATOM 2424 N N . GLY A 1 313 ? -26.080 -3.895 21.090 1.00 96.50 313 GLY A N 1
ATOM 2425 C CA . GLY A 1 313 ? -27.454 -3.547 20.732 1.00 96.50 313 GLY A CA 1
ATOM 2426 C C . GLY A 1 313 ? -27.573 -2.833 19.384 1.00 96.50 313 GLY A C 1
ATOM 2427 O O . GLY A 1 313 ? -28.533 -2.096 19.166 1.00 96.50 313 GLY A O 1
ATOM 2428 N N . ILE A 1 314 ? -26.595 -3.006 18.491 1.00 97.56 314 ILE A N 1
ATOM 2429 C CA . ILE A 1 314 ? -26.618 -2.410 17.155 1.00 97.56 314 ILE A CA 1
ATOM 2430 C C . ILE A 1 314 ? -27.427 -3.316 16.229 1.00 97.56 314 ILE A C 1
ATOM 2432 O O . ILE A 1 314 ? -27.014 -4.431 15.921 1.00 97.56 314 ILE A O 1
ATOM 2436 N N . GLU A 1 315 ? -28.571 -2.825 15.759 1.00 97.69 315 GLU A N 1
ATOM 2437 C CA . GLU A 1 315 ? -29.354 -3.490 14.717 1.00 97.69 315 GLU A CA 1
ATOM 2438 C C . GLU A 1 315 ? -28.721 -3.238 13.343 1.00 97.69 315 GLU A C 1
ATOM 2440 O O . GLU A 1 315 ? -28.425 -2.093 12.995 1.00 97.69 315 GLU A O 1
ATOM 2445 N N . PHE A 1 316 ? -28.513 -4.295 12.553 1.00 98.25 316 PHE A N 1
ATOM 2446 C CA . PHE A 1 316 ? -27.920 -4.179 11.223 1.00 98.25 316 PHE A CA 1
ATOM 2447 C C . PHE A 1 316 ? -28.483 -5.189 10.217 1.00 98.25 316 PHE A C 1
ATOM 2449 O O . PHE A 1 316 ? -29.051 -6.225 10.578 1.00 98.25 316 PHE A O 1
ATOM 2456 N N . THR A 1 317 ? -28.290 -4.871 8.936 1.00 98.31 317 THR A N 1
ATOM 2457 C CA . THR A 1 317 ? -28.468 -5.776 7.793 1.00 98.31 317 THR A CA 1
ATOM 2458 C C . THR A 1 317 ? -27.116 -6.304 7.297 1.00 98.31 317 THR A C 1
ATOM 2460 O O . THR A 1 317 ? -26.071 -5.692 7.540 1.00 98.31 317 THR A O 1
ATOM 2463 N N . TYR A 1 318 ? -27.120 -7.439 6.600 1.00 97.56 318 TYR A N 1
ATOM 2464 C CA . TYR A 1 318 ? -25.944 -8.019 5.952 1.00 97.56 318 TYR A CA 1
ATOM 2465 C C . TYR A 1 318 ? -26.294 -8.436 4.522 1.00 97.56 318 TYR A C 1
ATOM 2467 O O . TYR A 1 318 ? -27.314 -9.080 4.290 1.00 97.56 318 TYR A O 1
ATOM 2475 N N . LEU A 1 319 ? -25.429 -8.092 3.565 1.00 96.00 319 LEU A N 1
ATOM 2476 C CA . LEU A 1 319 ? -25.626 -8.391 2.142 1.00 96.00 319 LEU A CA 1
ATOM 2477 C C . LEU A 1 319 ? -25.429 -9.878 1.792 1.00 96.00 319 LEU A C 1
ATOM 2479 O O . LEU A 1 319 ? -25.802 -10.313 0.704 1.00 96.00 319 LEU A O 1
ATOM 2483 N N . GLY A 1 320 ? -24.859 -10.677 2.700 1.00 94.75 320 GLY A N 1
ATOM 2484 C CA . GLY A 1 320 ? -24.749 -12.123 2.524 1.00 94.75 320 GLY A CA 1
ATOM 2485 C C . GLY A 1 320 ? -24.010 -12.502 1.243 1.00 94.75 320 GLY A C 1
ATOM 2486 O O . GLY A 1 320 ? -22.943 -11.972 0.945 1.00 94.75 320 GLY A O 1
ATOM 2487 N N . LYS A 1 321 ? -24.598 -13.425 0.480 1.00 96.06 321 LYS A N 1
ATOM 2488 C CA . LYS A 1 321 ? -24.031 -14.003 -0.752 1.00 96.06 321 LYS A CA 1
ATOM 2489 C C . LYS A 1 321 ? -23.954 -13.020 -1.924 1.00 96.06 321 LYS A C 1
ATOM 2491 O O . LYS A 1 321 ? -23.226 -13.281 -2.874 1.00 96.06 321 LYS A O 1
ATOM 2496 N N . GLU A 1 322 ? -24.689 -11.913 -1.857 1.00 96.06 322 GLU A N 1
ATOM 2497 C CA . GLU A 1 322 ? -24.699 -10.874 -2.893 1.00 96.06 322 GLU A CA 1
ATOM 2498 C C . GLU A 1 322 ? -23.573 -9.848 -2.688 1.00 96.06 322 GLU A C 1
ATOM 2500 O O . GLU A 1 322 ? -23.234 -9.106 -3.608 1.00 96.06 322 GLU A O 1
ATOM 2505 N N . GLU A 1 323 ? -22.964 -9.802 -1.499 1.00 97.25 323 GLU A N 1
ATOM 2506 C CA . GLU A 1 323 ? -21.887 -8.863 -1.188 1.00 97.25 323 GLU A CA 1
ATOM 2507 C C . GLU A 1 323 ? -20.661 -9.072 -2.088 1.00 97.25 323 GLU A C 1
ATOM 2509 O O . GLU A 1 323 ? -20.152 -10.190 -2.224 1.00 97.25 323 GLU A O 1
ATOM 2514 N N . ALA A 1 324 ? -20.101 -7.975 -2.604 1.00 97.62 324 ALA A N 1
ATOM 2515 C CA . ALA A 1 324 ? -18.817 -8.000 -3.284 1.00 97.62 324 ALA A CA 1
ATOM 2516 C C . ALA A 1 324 ? -17.649 -7.544 -2.406 1.00 97.62 324 ALA A C 1
ATOM 2518 O O . ALA A 1 324 ? -17.790 -6.970 -1.330 1.00 97.62 324 ALA A O 1
ATOM 2519 N N . CYS A 1 325 ? -16.429 -7.837 -2.857 1.00 97.69 325 CYS A N 1
ATOM 2520 C CA . CYS A 1 325 ? -15.223 -7.178 -2.368 1.00 97.69 325 CYS A CA 1
ATOM 2521 C C . CYS A 1 325 ? -15.422 -5.654 -2.397 1.00 97.69 325 CYS A C 1
ATOM 2523 O O . CYS A 1 325 ? -16.140 -5.143 -3.248 1.00 97.69 325 CYS A O 1
ATOM 2525 N N . CYS A 1 326 ? -14.740 -4.906 -1.529 1.00 98.06 326 CYS A N 1
ATOM 2526 C CA . CYS A 1 326 ? -14.730 -3.444 -1.626 1.00 98.06 326 CYS A CA 1
ATOM 2527 C C . CYS A 1 326 ? -13.973 -2.924 -2.862 1.00 98.06 326 CYS A C 1
ATOM 2529 O O . CYS A 1 326 ? -13.899 -1.726 -3.063 1.00 98.06 326 CYS A O 1
ATOM 2531 N N . GLY A 1 327 ? -13.322 -3.790 -3.646 1.00 97.50 327 GLY A N 1
ATOM 2532 C CA . GLY A 1 327 ? -12.638 -3.412 -4.884 1.00 97.50 327 GLY A CA 1
ATOM 2533 C C . GLY A 1 327 ? -11.262 -2.763 -4.703 1.00 97.50 327 GLY A C 1
ATOM 2534 O O . GLY A 1 327 ? -10.541 -2.628 -5.691 1.00 97.50 327 GLY A O 1
ATOM 2535 N N . ILE A 1 328 ? -10.834 -2.428 -3.475 1.00 96.50 328 ILE A N 1
ATOM 2536 C CA . ILE A 1 328 ? -9.565 -1.708 -3.252 1.00 96.50 328 ILE A CA 1
ATOM 2537 C C . ILE A 1 328 ? -8.334 -2.346 -3.926 1.00 96.50 328 ILE A C 1
ATOM 2539 O O . ILE A 1 328 ? -7.518 -1.589 -4.447 1.00 96.50 328 ILE A O 1
ATOM 2543 N N . PRO A 1 329 ? -8.162 -3.685 -4.011 1.00 95.75 329 PRO A N 1
ATOM 2544 C CA . PRO A 1 329 ? -6.997 -4.244 -4.693 1.00 95.75 329 PRO A CA 1
ATOM 2545 C C . PRO A 1 329 ? -7.000 -3.935 -6.193 1.00 95.75 329 PRO A C 1
ATOM 2547 O O . PRO A 1 329 ? -5.938 -3.690 -6.752 1.00 95.75 329 PRO A O 1
ATOM 2550 N N . MET A 1 330 ? -8.176 -3.886 -6.832 1.00 96.69 330 MET A N 1
ATOM 2551 C CA . MET A 1 330 ? -8.314 -3.536 -8.251 1.00 96.69 330 MET A CA 1
ATOM 2552 C C . MET A 1 330 ? -7.963 -2.067 -8.477 1.00 96.69 330 MET A C 1
ATOM 2554 O O . MET A 1 330 ? -7.147 -1.751 -9.341 1.00 96.69 330 MET A O 1
ATOM 2558 N N . LEU A 1 331 ? -8.480 -1.183 -7.617 1.00 95.69 331 LEU A N 1
ATOM 2559 C CA . LEU A 1 331 ? -8.144 0.240 -7.633 1.00 95.69 331 LEU A CA 1
ATOM 2560 C C . LEU A 1 331 ? -6.627 0.460 -7.520 1.00 95.69 331 LEU A C 1
ATOM 2562 O O . LEU A 1 331 ? -6.028 1.156 -8.340 1.00 95.69 331 LEU A O 1
ATOM 2566 N N . MET A 1 332 ? -5.992 -0.179 -6.534 1.00 95.19 332 MET A N 1
ATOM 2567 C CA . MET A 1 332 ? -4.554 -0.057 -6.268 1.00 95.19 332 MET A CA 1
ATOM 2568 C C . MET A 1 332 ? -3.691 -0.669 -7.373 1.00 95.19 332 MET A C 1
ATOM 2570 O O . MET A 1 332 ? -2.592 -0.177 -7.630 1.00 95.19 332 MET A O 1
ATOM 2574 N N . ALA A 1 333 ? -4.189 -1.710 -8.037 1.00 94.94 333 ALA A N 1
ATOM 2575 C CA . ALA A 1 333 ? -3.550 -2.373 -9.166 1.00 94.94 333 ALA A CA 1
ATOM 2576 C C . ALA A 1 333 ? -3.720 -1.622 -10.500 1.00 94.94 333 ALA A C 1
ATOM 2578 O O . ALA A 1 333 ? -3.178 -2.076 -11.508 1.00 94.94 333 ALA A O 1
ATOM 2579 N N . GLY A 1 334 ? -4.444 -0.496 -10.524 1.00 94.81 334 GLY A N 1
ATOM 2580 C CA . GLY A 1 334 ? -4.737 0.252 -11.750 1.00 94.81 334 GLY A CA 1
ATOM 2581 C C . GLY A 1 334 ? -5.746 -0.444 -12.667 1.00 94.81 334 GLY A C 1
ATOM 2582 O O . GLY A 1 334 ? -5.718 -0.199 -13.861 1.00 94.81 334 GLY A O 1
ATOM 2583 N N . ARG A 1 335 ? -6.587 -1.333 -12.123 1.00 94.38 335 ARG A N 1
ATOM 2584 C CA . ARG A 1 335 ? -7.632 -2.087 -12.834 1.00 94.38 335 ARG A CA 1
ATOM 2585 C C . ARG A 1 335 ? -8.977 -1.399 -12.631 1.00 94.38 335 ARG A C 1
ATOM 2587 O O . ARG A 1 335 ? -9.805 -1.848 -11.833 1.00 94.38 335 ARG A O 1
ATOM 2594 N N . TRP A 1 336 ? -9.132 -0.233 -13.248 1.00 94.38 336 TRP A N 1
ATOM 2595 C CA . TRP A 1 336 ? -10.228 0.684 -12.930 1.00 94.38 336 TRP A CA 1
ATOM 2596 C C . TRP A 1 336 ? -11.575 0.192 -13.454 1.00 94.38 336 TRP A C 1
ATOM 2598 O O . TRP A 1 336 ? -12.565 0.310 -12.738 1.00 94.38 336 TRP A O 1
ATOM 2608 N N . ASP A 1 337 ? -11.595 -0.526 -14.577 1.00 93.62 337 ASP A N 1
ATOM 2609 C CA . ASP A 1 337 ? -12.821 -1.144 -15.096 1.00 93.62 337 ASP A CA 1
ATOM 2610 C C . ASP A 1 337 ? -13.426 -2.164 -14.115 1.00 93.62 337 ASP A C 1
ATOM 2612 O O . ASP A 1 337 ? -14.643 -2.262 -13.948 1.00 93.62 337 ASP A O 1
ATOM 2616 N N . ALA A 1 338 ? -12.581 -2.967 -13.460 1.00 95.25 338 ALA A N 1
ATOM 2617 C CA . ALA A 1 338 ? -13.033 -3.924 -12.450 1.00 95.25 338 ALA A CA 1
ATOM 2618 C C . ALA A 1 338 ? -13.464 -3.223 -11.158 1.00 95.25 338 ALA A C 1
ATOM 2620 O O . ALA A 1 338 ? -14.445 -3.621 -10.533 1.00 95.25 338 ALA A O 1
ATOM 2621 N N . TRP A 1 339 ? -12.731 -2.182 -10.761 1.00 97.12 339 TRP A N 1
ATOM 2622 C CA . TRP A 1 339 ? -13.074 -1.345 -9.616 1.00 97.12 339 TRP A CA 1
ATOM 2623 C C . TRP A 1 339 ? -14.458 -0.701 -9.766 1.00 97.12 339 TRP A C 1
ATOM 2625 O O . TRP A 1 339 ? -15.267 -0.823 -8.849 1.00 97.12 339 TRP A O 1
ATOM 2635 N N . GLU A 1 340 ? -14.750 -0.076 -10.909 1.00 96.81 340 GLU A N 1
ATOM 2636 C CA . GLU A 1 340 ? -16.027 0.606 -11.144 1.00 96.81 340 GLU A CA 1
ATOM 2637 C C . GLU A 1 340 ? -17.202 -0.372 -11.149 1.00 96.81 340 GLU A C 1
ATOM 2639 O O . GLU A 1 340 ? -18.190 -0.136 -10.459 1.00 96.81 340 GLU A O 1
ATOM 2644 N N . ALA A 1 341 ? -17.058 -1.529 -11.804 1.00 97.56 341 ALA A N 1
ATOM 2645 C CA . ALA A 1 341 ? -18.093 -2.564 -11.791 1.00 97.56 341 ALA A CA 1
ATOM 2646 C C . ALA A 1 341 ? -18.413 -3.067 -10.368 1.00 97.56 341 ALA A C 1
ATOM 2648 O O . ALA A 1 341 ? -19.572 -3.288 -10.018 1.00 97.56 341 ALA A O 1
ATOM 2649 N N . ILE A 1 342 ? -17.388 -3.234 -9.526 1.00 98.44 342 ILE A N 1
ATOM 2650 C CA . ILE A 1 342 ? -17.551 -3.635 -8.121 1.00 98.44 342 ILE A CA 1
ATOM 2651 C C . ILE A 1 342 ? -18.190 -2.514 -7.292 1.00 98.44 342 ILE A C 1
ATOM 2653 O O . ILE A 1 342 ? -19.006 -2.787 -6.406 1.00 98.44 342 ILE A O 1
ATOM 2657 N N . MET A 1 343 ? -17.805 -1.263 -7.544 1.00 98.19 343 MET A N 1
ATOM 2658 C CA . MET A 1 343 ? -18.377 -0.097 -6.880 1.00 98.19 343 MET A CA 1
ATOM 2659 C C . MET A 1 343 ? -19.871 0.015 -7.174 1.00 98.19 343 MET A C 1
ATOM 2661 O O . MET A 1 343 ? -20.660 0.065 -6.230 1.00 98.19 343 MET A O 1
ATOM 2665 N N . ASP A 1 344 ? -20.247 0.010 -8.453 1.00 97.94 344 ASP A N 1
ATOM 2666 C CA . ASP A 1 344 ? -21.632 0.170 -8.893 1.00 97.94 344 ASP A CA 1
ATOM 2667 C C . ASP A 1 344 ? -22.521 -0.926 -8.277 1.00 97.94 344 ASP A C 1
ATOM 2669 O O . ASP A 1 344 ? -23.514 -0.614 -7.616 1.00 97.94 344 ASP A O 1
ATOM 2673 N N . HIS A 1 345 ? -22.087 -2.193 -8.342 1.00 98.06 345 HIS A N 1
ATOM 2674 C CA . HIS A 1 345 ? -22.776 -3.331 -7.712 1.00 98.06 345 HIS A CA 1
ATOM 2675 C C . HIS A 1 345 ? -22.996 -3.137 -6.204 1.00 98.06 345 HIS A C 1
ATOM 2677 O O . HIS A 1 345 ? -24.108 -3.277 -5.692 1.00 98.06 345 HIS A O 1
ATOM 2683 N N . ASN A 1 346 ? -21.942 -2.780 -5.466 1.00 98.19 346 ASN A N 1
ATOM 2684 C CA . ASN A 1 346 ? -22.038 -2.580 -4.019 1.00 98.19 346 ASN A CA 1
ATOM 2685 C C . ASN A 1 346 ? -22.972 -1.415 -3.655 1.00 98.19 346 ASN A C 1
ATOM 2687 O O . ASN A 1 346 ? -23.737 -1.506 -2.691 1.00 98.19 346 ASN A O 1
ATOM 2691 N N . ILE A 1 347 ? -22.901 -0.313 -4.402 1.00 98.06 347 ILE A N 1
ATOM 2692 C CA . ILE A 1 347 ? -23.703 0.890 -4.166 1.00 98.06 347 ILE A CA 1
ATOM 2693 C C . ILE A 1 347 ? -25.183 0.610 -4.415 1.00 98.06 347 ILE A C 1
ATOM 2695 O O . ILE A 1 347 ? -26.022 1.007 -3.601 1.00 98.06 347 ILE A O 1
ATOM 2699 N N . GLU A 1 348 ? -25.512 -0.098 -5.493 1.00 97.38 348 GLU A N 1
ATOM 2700 C CA . GLU A 1 348 ? -26.882 -0.511 -5.799 1.00 97.38 348 GLU A CA 1
ATOM 2701 C C . GLU A 1 348 ? -27.454 -1.434 -4.719 1.00 97.38 348 GLU A C 1
ATOM 2703 O O . GLU A 1 348 ? -28.561 -1.190 -4.223 1.00 97.38 348 GLU A O 1
ATOM 2708 N N . LEU A 1 349 ? -26.682 -2.429 -4.270 1.00 97.00 349 LEU A N 1
ATOM 2709 C CA . LEU A 1 349 ? -27.112 -3.322 -3.194 1.00 97.00 349 LEU A CA 1
ATOM 2710 C C . LEU A 1 349 ? -27.370 -2.569 -1.887 1.00 97.00 349 LEU A C 1
ATOM 2712 O O . LEU A 1 349 ? -28.442 -2.729 -1.297 1.00 97.00 349 LEU A O 1
ATOM 2716 N N . MET A 1 350 ? -26.457 -1.694 -1.457 1.00 97.75 350 MET A N 1
ATOM 2717 C CA . MET A 1 350 ? -26.652 -0.900 -0.237 1.00 97.75 350 MET A CA 1
ATOM 2718 C C . MET A 1 350 ? -27.883 0.015 -0.334 1.00 97.75 350 MET A C 1
ATOM 2720 O O . MET A 1 350 ? -28.658 0.105 0.625 1.00 97.75 350 MET A O 1
ATOM 2724 N N . LYS A 1 351 ? -28.127 0.638 -1.500 1.00 96.88 351 LYS A N 1
ATOM 2725 C CA . LYS A 1 351 ? -29.347 1.430 -1.753 1.00 96.88 351 LYS A CA 1
ATOM 2726 C C . LYS A 1 351 ? -30.602 0.565 -1.620 1.00 96.88 351 LYS A C 1
ATOM 2728 O O . LYS A 1 351 ? -31.543 0.960 -0.930 1.00 96.88 351 LYS A O 1
ATOM 2733 N N . SER A 1 352 ? -30.615 -0.626 -2.224 1.00 96.00 352 SER A N 1
ATOM 2734 C CA . SER A 1 352 ? -31.773 -1.534 -2.187 1.00 96.00 352 SER A CA 1
ATOM 2735 C C . SER A 1 352 ? -32.158 -1.937 -0.752 1.00 96.00 352 SER A C 1
ATOM 2737 O O . SER A 1 352 ? -33.343 -1.987 -0.393 1.00 96.00 352 SER A O 1
ATOM 2739 N N . LYS A 1 353 ? -31.157 -2.110 0.119 1.00 96.75 353 LYS A N 1
ATOM 2740 C CA . LYS A 1 353 ? -31.330 -2.480 1.529 1.00 96.75 353 LYS A CA 1
ATOM 2741 C C . LYS A 1 353 ? -31.661 -1.304 2.458 1.00 96.75 353 LYS A C 1
ATOM 2743 O O . LYS A 1 353 ? -31.970 -1.537 3.623 1.00 96.75 353 LYS A O 1
ATOM 2748 N N . GLY A 1 354 ? -31.699 -0.070 1.944 1.00 96.56 354 GLY A N 1
ATOM 2749 C CA . GLY A 1 354 ? -32.052 1.128 2.719 1.00 96.56 354 GLY A CA 1
ATOM 2750 C C . GLY A 1 354 ? -30.943 1.607 3.661 1.00 96.56 354 GLY A C 1
ATOM 2751 O O . GLY A 1 354 ? -31.224 2.273 4.657 1.00 96.56 354 GLY A O 1
ATOM 2752 N N . VAL A 1 355 ? -29.695 1.253 3.356 1.00 98.50 355 VAL A N 1
ATOM 2753 C CA . VAL A 1 355 ? -28.532 1.517 4.207 1.00 98.50 355 VAL A CA 1
ATOM 2754 C C . VAL A 1 355 ? -28.128 2.989 4.126 1.00 98.50 355 VAL A C 1
ATOM 2756 O O . VAL A 1 355 ? -28.146 3.598 3.059 1.00 98.50 355 VAL A O 1
ATOM 2759 N N . LYS A 1 356 ? -27.721 3.555 5.263 1.00 98.19 356 LYS A N 1
ATOM 2760 C CA . LYS A 1 356 ? -27.135 4.901 5.392 1.00 98.19 356 LYS A CA 1
ATOM 2761 C C . LYS A 1 356 ? -25.731 4.856 5.994 1.00 98.19 356 LYS A C 1
ATOM 2763 O O . LYS A 1 356 ? -24.871 5.650 5.614 1.00 98.19 356 LYS A O 1
ATOM 2768 N N . THR A 1 357 ? -25.491 3.916 6.907 1.00 98.75 357 THR A N 1
ATOM 2769 C CA . THR A 1 357 ? -24.208 3.753 7.598 1.00 98.75 357 THR A CA 1
ATOM 2770 C C . THR A 1 357 ? -23.657 2.353 7.364 1.00 98.75 357 THR A C 1
ATOM 2772 O O . THR A 1 357 ? -24.312 1.362 7.676 1.00 98.75 357 THR A O 1
ATOM 2775 N N . ILE A 1 358 ? -22.431 2.256 6.856 1.00 98.81 358 ILE A N 1
ATOM 2776 C CA . ILE A 1 358 ? -21.726 0.989 6.670 1.00 98.81 358 ILE A CA 1
ATOM 2777 C C . ILE A 1 358 ? -20.734 0.804 7.817 1.00 98.81 358 ILE A C 1
ATOM 2779 O O . ILE A 1 358 ? -19.825 1.610 8.002 1.00 98.81 358 ILE A O 1
ATOM 2783 N N . VAL A 1 359 ? -20.872 -0.276 8.576 1.00 98.81 359 VAL A N 1
ATOM 2784 C CA . VAL A 1 359 ? -19.906 -0.686 9.597 1.00 98.81 359 VAL A CA 1
ATOM 2785 C C . VAL A 1 359 ? -19.012 -1.771 9.018 1.00 98.81 359 VAL A C 1
ATOM 2787 O O . VAL A 1 359 ? -19.500 -2.744 8.457 1.00 98.81 359 VAL A O 1
ATOM 2790 N N . THR A 1 360 ? -17.697 -1.622 9.149 1.00 98.75 360 THR A N 1
ATOM 2791 C CA . THR A 1 360 ? -16.711 -2.541 8.559 1.00 98.75 360 THR A CA 1
ATOM 2792 C C . THR A 1 360 ? -15.788 -3.145 9.614 1.00 98.75 360 THR A C 1
ATOM 2794 O O . THR A 1 360 ? -15.517 -2.516 10.639 1.00 98.75 360 THR A O 1
ATOM 2797 N N . SER A 1 361 ? -15.257 -4.340 9.336 1.00 97.81 361 SER A N 1
ATOM 2798 C CA . SER A 1 361 ? -14.167 -4.978 10.100 1.00 97.81 361 SER A CA 1
ATOM 2799 C C . SER A 1 361 ? -12.776 -4.772 9.502 1.00 97.81 361 SER A C 1
ATOM 2801 O O . SER A 1 361 ? -11.789 -5.300 10.000 1.00 97.81 361 SER A O 1
ATOM 2803 N N . CYS A 1 362 ? -12.686 -4.010 8.413 1.00 98.06 362 CYS A N 1
ATOM 2804 C CA . CYS A 1 362 ? -11.444 -3.757 7.705 1.00 98.06 362 CYS A CA 1
ATOM 2805 C C . CYS A 1 362 ? -11.293 -2.253 7.437 1.00 98.06 362 CYS A C 1
ATOM 2807 O O . CYS A 1 362 ? -12.129 -1.676 6.734 1.00 98.06 362 CYS A O 1
ATOM 2809 N N . PRO A 1 363 ? -10.201 -1.610 7.887 1.00 97.94 363 PRO A N 1
ATOM 2810 C CA . PRO A 1 363 ? -9.965 -0.192 7.642 1.00 97.94 363 PRO A CA 1
ATOM 2811 C C . PRO A 1 363 ? -9.880 0.175 6.161 1.00 97.94 363 PRO A C 1
ATOM 2813 O O . PRO A 1 363 ? -10.257 1.278 5.786 1.00 97.94 363 PRO A O 1
ATOM 2816 N N . ALA A 1 364 ? -9.431 -0.749 5.305 1.00 97.56 364 ALA A N 1
ATOM 2817 C CA . ALA A 1 364 ? -9.434 -0.539 3.860 1.00 97.56 364 ALA A CA 1
ATOM 2818 C C . ALA A 1 364 ? -10.865 -0.469 3.296 1.00 97.56 364 ALA A C 1
ATOM 2820 O O . ALA A 1 364 ? -11.139 0.347 2.423 1.00 97.56 364 ALA A O 1
ATOM 2821 N N . CYS A 1 365 ? -11.791 -1.281 3.819 1.00 98.50 365 CYS A N 1
ATOM 2822 C CA . CYS A 1 365 ? -13.201 -1.222 3.431 1.00 98.50 365 CYS A CA 1
ATOM 2823 C C . CYS A 1 365 ? -13.850 0.079 3.919 1.00 98.50 365 CYS A C 1
ATOM 2825 O O . CYS A 1 365 ? -14.549 0.722 3.142 1.00 98.50 365 CYS A O 1
ATOM 2827 N N . ARG A 1 366 ? -13.567 0.513 5.160 1.00 98.38 366 ARG A N 1
ATOM 2828 C CA . ARG A 1 366 ? -13.985 1.839 5.652 1.00 98.38 366 ARG A CA 1
ATOM 2829 C C . ARG A 1 366 ? -13.489 2.949 4.721 1.00 98.38 366 ARG A C 1
ATOM 2831 O O . ARG A 1 366 ? -14.289 3.780 4.316 1.00 98.38 366 ARG A O 1
ATOM 2838 N N . LEU A 1 367 ? -12.198 2.949 4.374 1.00 97.75 367 LEU A N 1
ATOM 2839 C CA . LEU A 1 367 ? -11.585 3.953 3.495 1.00 97.75 367 LEU A CA 1
ATOM 2840 C C . LEU A 1 367 ? -12.245 3.987 2.109 1.00 97.75 367 LEU A C 1
ATOM 2842 O O . LEU A 1 367 ? -12.498 5.061 1.568 1.00 97.75 367 LEU A O 1
ATOM 2846 N N . VAL A 1 368 ? -12.563 2.819 1.544 1.00 98.44 368 VAL A N 1
ATOM 2847 C CA . VAL A 1 368 ? -13.302 2.729 0.280 1.00 98.44 368 VAL A CA 1
ATOM 2848 C C . VAL A 1 368 ? -14.653 3.427 0.372 1.00 98.44 368 VAL A C 1
ATOM 2850 O O . VAL A 1 368 ? -14.927 4.306 -0.440 1.00 98.44 368 VAL A O 1
ATOM 2853 N N . TRP A 1 369 ? -15.474 3.068 1.358 1.00 98.56 369 TRP A N 1
ATOM 2854 C CA . TRP A 1 369 ? -16.816 3.629 1.486 1.00 98.56 369 TRP A CA 1
ATOM 2855 C C . TRP A 1 369 ? -16.798 5.108 1.899 1.00 98.56 369 TRP A C 1
ATOM 2857 O O . TRP A 1 369 ? -17.593 5.892 1.396 1.00 98.56 369 TRP A O 1
ATOM 2867 N N . GLU A 1 370 ? -15.905 5.534 2.789 1.00 97.88 370 GLU A N 1
ATOM 2868 C CA . GLU A 1 370 ? -15.904 6.924 3.267 1.00 97.88 370 GLU A CA 1
ATOM 2869 C C . GLU A 1 370 ? -15.248 7.891 2.269 1.00 97.88 370 GLU A C 1
ATOM 2871 O O . GLU A 1 370 ? -15.678 9.040 2.141 1.00 97.88 370 GLU A O 1
ATOM 2876 N N . THR A 1 371 ? -14.235 7.421 1.532 1.00 96.38 371 THR A N 1
ATOM 2877 C CA . THR A 1 371 ? -13.384 8.277 0.696 1.00 96.38 371 THR A CA 1
ATOM 2878 C C . THR A 1 371 ? -13.476 7.928 -0.785 1.00 96.38 371 THR A C 1
ATOM 2880 O O . THR A 1 371 ? -13.864 8.785 -1.578 1.00 96.38 371 THR A O 1
ATOM 2883 N N . TYR A 1 372 ? -13.115 6.707 -1.193 1.00 97.12 372 TYR A N 1
ATOM 2884 C CA . TYR A 1 372 ? -12.921 6.416 -2.620 1.00 97.12 372 TYR A CA 1
ATOM 2885 C C . TYR A 1 372 ? -14.229 6.325 -3.409 1.00 97.12 372 TYR A C 1
ATOM 2887 O O . TYR A 1 372 ? -14.343 7.015 -4.415 1.00 97.12 372 TYR A O 1
ATOM 2895 N N . TYR A 1 373 ? -15.226 5.556 -2.957 1.00 98.19 373 TYR A N 1
ATOM 2896 C CA . TYR A 1 373 ? -16.544 5.495 -3.610 1.00 98.19 373 TYR A CA 1
ATOM 2897 C C . TYR A 1 373 ? -17.209 6.870 -3.645 1.00 98.19 373 TYR A C 1
ATOM 2899 O O . TYR A 1 373 ? -17.719 7.289 -4.681 1.00 98.19 373 TYR A O 1
ATOM 2907 N N . LYS A 1 374 ? -17.132 7.611 -2.532 1.00 97.50 374 LYS A N 1
ATOM 2908 C CA . LYS A 1 374 ? -17.635 8.983 -2.449 1.00 97.50 374 LYS A CA 1
ATOM 2909 C C . LYS A 1 374 ? -16.988 9.880 -3.499 1.00 97.50 374 LYS A C 1
ATOM 2911 O O . LYS A 1 374 ? -17.699 10.535 -4.251 1.00 97.50 374 LYS A O 1
ATOM 2916 N N . ARG A 1 375 ? -15.654 9.901 -3.564 1.00 95.38 375 ARG A N 1
ATOM 2917 C CA . ARG A 1 375 ? -14.916 10.699 -4.549 1.00 95.38 375 ARG A CA 1
ATOM 2918 C C . ARG A 1 375 ? -15.274 10.293 -5.978 1.00 95.38 375 ARG A C 1
ATOM 2920 O O . ARG A 1 375 ? -15.594 11.168 -6.766 1.00 95.38 375 ARG A O 1
ATOM 2927 N N . TRP A 1 376 ? -15.289 8.996 -6.282 1.00 95.75 376 TRP A N 1
ATOM 2928 C CA . TRP A 1 376 ? -15.580 8.494 -7.629 1.00 95.75 376 TRP A CA 1
ATOM 2929 C C . TRP A 1 376 ? -16.987 8.872 -8.103 1.00 95.75 376 TRP A C 1
ATOM 2931 O O . TRP A 1 376 ? -17.157 9.330 -9.229 1.00 95.75 376 TRP A O 1
ATOM 2941 N N . MET A 1 377 ? -17.996 8.731 -7.236 1.00 96.75 377 MET A N 1
ATOM 2942 C CA . MET A 1 377 ? -19.362 9.147 -7.559 1.00 96.75 377 MET A CA 1
ATOM 2943 C C . MET A 1 377 ? -19.467 10.660 -7.762 1.00 96.75 377 MET A C 1
ATOM 2945 O O . MET A 1 377 ? -20.112 11.101 -8.709 1.00 96.75 377 MET A O 1
ATOM 2949 N N . LEU A 1 378 ? -18.814 11.461 -6.914 1.00 96.50 378 LEU A N 1
ATOM 2950 C CA . LEU A 1 378 ? -18.814 12.919 -7.058 1.00 96.50 378 LEU A CA 1
ATOM 2951 C C . LEU A 1 378 ? -18.095 13.371 -8.337 1.00 96.50 378 LEU A C 1
ATOM 2953 O O . LEU A 1 378 ? -18.591 14.268 -9.017 1.00 96.50 378 LEU A O 1
ATOM 2957 N N . ASP A 1 379 ? -16.984 12.725 -8.699 1.00 93.81 379 ASP A N 1
ATOM 2958 C CA . ASP A 1 379 ? -16.260 12.974 -9.952 1.00 93.81 379 ASP A CA 1
ATOM 2959 C C . ASP A 1 379 ? -17.124 12.602 -11.182 1.00 93.81 379 ASP A C 1
ATOM 2961 O O . ASP A 1 379 ? -17.041 13.264 -12.217 1.00 93.81 379 ASP A O 1
ATOM 2965 N N . ARG A 1 380 ? -18.026 11.613 -11.050 1.00 95.56 380 ARG A N 1
ATOM 2966 C CA . ARG A 1 380 ? -19.075 11.261 -12.035 1.00 95.56 380 ARG A CA 1
ATOM 2967 C C . ARG A 1 380 ? -20.301 12.191 -12.007 1.00 95.56 380 ARG A C 1
ATOM 2969 O O . ARG A 1 380 ? -21.200 12.041 -12.832 1.00 95.56 380 ARG A O 1
ATOM 2976 N N . GLY A 1 381 ? -20.360 13.162 -11.092 1.00 96.69 381 GLY A N 1
ATOM 2977 C CA . GLY A 1 381 ? -21.506 14.065 -10.923 1.00 96.69 381 GLY A CA 1
ATOM 2978 C C . GLY A 1 381 ? -22.726 13.421 -10.252 1.00 96.69 381 GLY A C 1
ATOM 2979 O O . GLY A 1 381 ? -23.833 13.957 -10.330 1.00 96.69 381 GLY A O 1
ATOM 2980 N N . GLU A 1 382 ? -22.544 12.279 -9.594 1.00 96.19 382 GLU A N 1
ATOM 2981 C CA . GLU A 1 382 ? -23.598 11.525 -8.922 1.00 96.19 382 GLU A CA 1
ATOM 2982 C C . GLU A 1 382 ? -2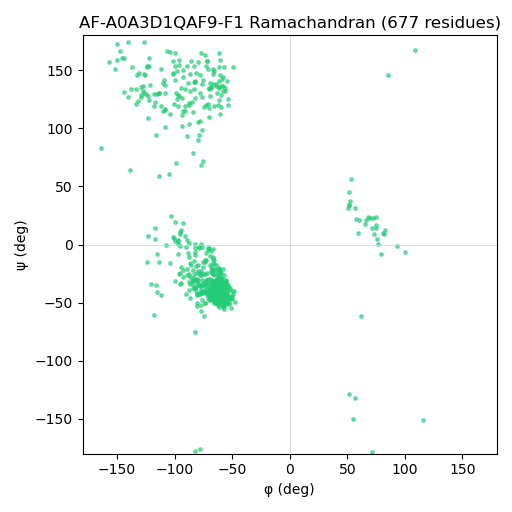3.674 11.841 -7.421 1.00 96.19 382 GLU A C 1
ATOM 2984 O O . GLU A 1 382 ? -22.722 12.312 -6.795 1.00 96.19 382 GLU A O 1
ATOM 2989 N N . GLN A 1 383 ? -24.831 11.572 -6.809 1.00 94.00 383 GLN A N 1
ATOM 2990 C CA . GLN A 1 383 ? -25.029 11.784 -5.375 1.00 94.00 383 GLN A CA 1
ATOM 2991 C C . GLN A 1 383 ? -24.509 10.605 -4.545 1.00 94.00 383 GLN A C 1
ATOM 2993 O O . GLN A 1 383 ? -24.748 9.441 -4.872 1.00 94.00 383 GLN A O 1
ATOM 2998 N N . TYR A 1 384 ? -23.873 10.923 -3.414 1.00 96.94 384 TYR A N 1
ATOM 2999 C CA . TYR A 1 384 ? -23.392 9.951 -2.435 1.00 96.94 384 TYR A CA 1
ATOM 3000 C C . TYR A 1 384 ? -24.101 10.138 -1.088 1.00 96.94 384 TYR A C 1
ATOM 3002 O O . TYR A 1 384 ? -24.048 11.223 -0.508 1.00 96.94 384 TYR A O 1
ATOM 3010 N N . HIS A 1 385 ? -24.757 9.089 -0.583 1.00 93.12 385 HIS A N 1
ATOM 3011 C CA . HIS A 1 385 ? -25.625 9.165 0.608 1.00 93.12 385 HIS A CA 1
ATOM 3012 C C . HIS A 1 385 ? -25.155 8.316 1.791 1.00 93.12 385 HIS A C 1
ATOM 3014 O O . HIS A 1 385 ? -25.858 8.221 2.796 1.00 93.12 385 HIS A O 1
ATOM 3020 N N . PHE A 1 386 ? -23.992 7.686 1.672 1.00 98.25 386 PHE A N 1
ATOM 3021 C CA . PHE A 1 386 ? -23.486 6.775 2.684 1.00 98.25 386 PHE A CA 1
ATOM 3022 C C . PHE A 1 386 ? -22.449 7.440 3.581 1.00 98.25 386 PHE A C 1
ATOM 3024 O O . PHE A 1 386 ? -21.725 8.346 3.167 1.00 98.25 386 PHE A O 1
ATOM 3031 N N . THR A 1 387 ? -22.347 6.926 4.799 1.00 98.19 387 THR A N 1
ATOM 3032 C CA . THR A 1 387 ? -21.198 7.124 5.685 1.00 98.19 387 THR A CA 1
ATOM 3033 C C . THR A 1 387 ? -20.653 5.763 6.085 1.00 98.19 387 THR A C 1
ATOM 3035 O O . THR A 1 387 ? -21.398 4.779 6.104 1.00 98.19 387 THR A O 1
ATOM 3038 N N . ALA A 1 388 ? -19.370 5.678 6.409 1.00 98.44 388 ALA A N 1
ATOM 3039 C CA . ALA A 1 388 ? -18.771 4.447 6.892 1.00 98.44 388 ALA A CA 1
ATOM 3040 C C . ALA A 1 388 ? -18.057 4.630 8.228 1.00 98.44 388 ALA A C 1
ATOM 3042 O O . ALA A 1 388 ? -17.461 5.668 8.520 1.00 98.44 388 ALA A O 1
ATOM 3043 N N . LYS A 1 389 ? -18.109 3.574 9.041 1.00 98.44 389 LYS A N 1
ATOM 3044 C CA . LYS A 1 389 ? -17.389 3.430 10.304 1.00 98.44 389 LYS A CA 1
ATOM 3045 C C . LYS A 1 389 ? -16.666 2.094 10.358 1.00 98.44 389 LYS A C 1
ATOM 3047 O O . LYS A 1 389 ? -17.116 1.082 9.826 1.00 98.44 389 LYS A O 1
ATOM 3052 N N . HIS A 1 390 ? -15.524 2.071 11.018 1.00 98.69 390 HIS A N 1
ATOM 3053 C CA . HIS A 1 390 ? -14.931 0.836 11.494 1.00 98.69 390 HIS A CA 1
ATOM 3054 C C . HIS A 1 390 ? -15.663 0.400 12.771 1.00 98.69 390 HIS A C 1
ATOM 3056 O O . HIS A 1 390 ? -16.067 1.256 13.562 1.00 98.69 390 HIS A O 1
ATOM 3062 N N . TYR A 1 391 ? -15.825 -0.903 13.019 1.00 98.69 391 TYR A N 1
ATOM 3063 C CA . TYR A 1 391 ? -16.554 -1.379 14.208 1.00 98.69 391 TYR A CA 1
ATOM 3064 C C . TYR A 1 391 ? -15.987 -0.806 15.512 1.00 98.69 391 TYR A C 1
ATOM 3066 O O . TYR A 1 391 ? -16.741 -0.503 16.430 1.00 98.69 391 TYR A O 1
ATOM 3074 N N . SER A 1 392 ? -14.670 -0.587 15.587 1.00 98.50 392 SER A N 1
ATOM 3075 C CA . SER A 1 392 ? -14.047 -0.010 16.780 1.00 98.50 392 SER A CA 1
ATOM 3076 C C . SER A 1 392 ? -14.536 1.409 17.072 1.00 98.50 392 SER A C 1
ATOM 3078 O O . SER A 1 392 ? -14.557 1.800 18.228 1.00 98.50 392 SER A O 1
ATOM 3080 N N . GLU A 1 393 ? -14.896 2.198 16.052 1.00 98.62 393 GLU A N 1
ATOM 3081 C CA . GLU A 1 393 ? -15.474 3.537 16.243 1.00 98.62 393 GLU A CA 1
ATOM 3082 C C . GLU A 1 393 ? -16.869 3.430 16.848 1.00 98.62 393 GLU A C 1
ATOM 3084 O O . GLU A 1 393 ? -17.153 4.091 17.843 1.00 98.62 393 GLU A O 1
ATOM 3089 N N . VAL A 1 394 ? -17.694 2.525 16.312 1.00 98.50 394 VAL A N 1
ATOM 3090 C CA . VAL A 1 394 ? -19.037 2.248 16.838 1.00 98.50 394 VAL A CA 1
ATOM 3091 C C . VAL A 1 394 ? -18.957 1.786 18.293 1.00 98.50 394 VAL A C 1
ATOM 3093 O O . VAL A 1 394 ? -19.633 2.341 19.154 1.00 98.50 394 VAL A O 1
ATOM 3096 N N . LEU A 1 395 ? -18.095 0.816 18.605 1.00 98.50 395 LEU A N 1
ATOM 3097 C CA . LEU A 1 395 ? -17.945 0.312 19.972 1.00 98.50 395 LEU A CA 1
ATOM 3098 C C . LEU A 1 395 ? -17.340 1.359 20.912 1.00 98.50 395 LEU A C 1
ATOM 3100 O O . LEU A 1 395 ? -17.786 1.478 22.048 1.00 98.50 395 LEU A O 1
ATOM 3104 N N . ALA A 1 396 ? -16.375 2.160 20.453 1.00 98.12 396 ALA A N 1
ATOM 3105 C CA . ALA A 1 396 ? -15.815 3.250 21.248 1.00 98.12 396 ALA A CA 1
ATOM 3106 C C . ALA A 1 396 ? -16.874 4.301 21.621 1.00 98.12 396 ALA A C 1
ATOM 3108 O O . ALA A 1 396 ? -16.827 4.830 22.732 1.00 98.12 396 ALA A O 1
ATOM 3109 N N . GLU A 1 397 ? -17.829 4.587 20.730 1.00 97.94 397 GLU A N 1
ATOM 3110 C CA . GLU A 1 397 ? -18.987 5.446 21.016 1.00 97.94 397 GLU A CA 1
ATOM 3111 C C . GLU A 1 397 ? -19.914 4.817 22.068 1.00 97.94 397 GLU A C 1
ATOM 3113 O O . GLU A 1 397 ? -20.368 5.513 22.976 1.00 97.94 397 GLU A O 1
ATOM 3118 N N . GLN A 1 398 ? -20.163 3.504 21.999 1.00 98.19 398 GLN A N 1
ATOM 3119 C CA . GLN A 1 398 ? -20.994 2.806 22.990 1.00 98.19 398 GLN A CA 1
ATOM 3120 C C . GLN A 1 398 ? -20.322 2.715 24.366 1.00 98.19 398 GLN A C 1
ATOM 3122 O O . GLN A 1 398 ? -20.990 2.919 25.379 1.00 98.19 398 GLN A O 1
ATOM 3127 N N . ILE A 1 399 ? -19.005 2.490 24.407 1.00 97.50 399 ILE A N 1
ATOM 3128 C CA . ILE A 1 399 ? -18.199 2.520 25.637 1.00 97.50 399 ILE A CA 1
ATOM 3129 C C . ILE A 1 399 ? -18.259 3.912 26.267 1.00 97.50 399 ILE A C 1
ATOM 3131 O O . ILE A 1 399 ? -18.561 4.045 27.449 1.00 97.50 399 ILE A O 1
ATOM 3135 N N . ALA A 1 400 ? -18.024 4.966 25.477 1.00 96.38 400 ALA A N 1
ATOM 3136 C CA . ALA A 1 400 ? -18.072 6.342 25.972 1.00 96.38 400 ALA A CA 1
ATOM 3137 C C . ALA A 1 400 ? -19.459 6.728 26.513 1.00 96.38 400 ALA A C 1
ATOM 3139 O O . ALA A 1 400 ? -19.561 7.560 27.411 1.00 96.38 400 ALA A O 1
ATOM 3140 N N . ALA A 1 401 ? -20.518 6.113 25.985 1.00 96.94 401 ALA A N 1
ATOM 3141 C CA . ALA A 1 401 ? -21.883 6.317 26.444 1.00 96.94 401 ALA A CA 1
ATOM 3142 C C . ALA A 1 401 ? -22.313 5.397 27.605 1.00 96.94 401 ALA A C 1
ATOM 3144 O O . ALA A 1 401 ? -23.473 5.461 28.008 1.00 96.94 401 ALA A O 1
ATOM 3145 N N . GLY A 1 402 ? -21.429 4.530 28.115 1.00 95.50 402 GLY A N 1
ATOM 3146 C CA . GLY A 1 402 ? -21.746 3.585 29.193 1.00 95.50 402 GLY A CA 1
ATOM 3147 C C . GLY A 1 402 ? -22.736 2.483 28.795 1.00 95.50 402 GLY A C 1
ATOM 3148 O O . GLY A 1 402 ? -23.437 1.954 29.650 1.00 95.50 402 GLY A O 1
ATOM 3149 N N . ARG A 1 403 ? -22.844 2.164 27.498 1.00 95.25 403 ARG A N 1
ATOM 3150 C CA . ARG A 1 403 ? -23.769 1.145 26.959 1.00 95.25 403 ARG A CA 1
ATOM 3151 C C . ARG A 1 403 ? -23.077 -0.137 26.501 1.00 95.25 403 ARG A C 1
ATOM 3153 O O . ARG A 1 403 ? -23.740 -1.048 26.016 1.00 95.25 403 ARG A O 1
ATOM 3160 N N . PHE A 1 404 ? -21.755 -0.205 26.620 1.00 96.44 404 PHE A N 1
ATOM 3161 C CA . PHE A 1 404 ? -20.973 -1.381 26.264 1.00 96.44 404 PHE A CA 1
ATOM 3162 C C . PHE A 1 404 ? -19.859 -1.598 27.281 1.00 96.44 404 PHE A C 1
ATOM 3164 O O . PHE A 1 404 ? -19.063 -0.694 27.531 1.00 96.44 404 PHE A O 1
ATOM 3171 N N . GLU A 1 405 ? -19.792 -2.809 27.824 1.00 94.12 405 GLU A N 1
ATOM 3172 C CA . GLU A 1 405 ? -18.815 -3.210 28.832 1.00 94.12 405 GLU A CA 1
ATOM 3173 C C . GLU A 1 405 ? -18.176 -4.549 28.459 1.00 94.12 405 GLU A C 1
ATOM 3175 O O . GLU A 1 405 ? -18.822 -5.436 27.883 1.00 94.12 405 GLU A O 1
ATOM 3180 N N . ILE A 1 406 ? -16.897 -4.688 28.813 1.00 94.75 406 ILE A N 1
ATOM 3181 C CA . ILE A 1 406 ? -16.108 -5.903 28.618 1.00 94.75 406 ILE A CA 1
ATOM 3182 C C . ILE A 1 406 ? -15.877 -6.543 29.997 1.00 94.75 406 ILE A C 1
ATOM 3184 O O . ILE A 1 406 ? -15.247 -5.914 30.846 1.00 94.75 406 ILE A O 1
ATOM 3188 N N . PRO A 1 407 ? -16.403 -7.754 30.252 1.00 93.31 407 PRO A N 1
ATOM 3189 C CA . PRO A 1 407 ? -16.387 -8.368 31.577 1.00 93.31 407 PRO A CA 1
ATOM 3190 C C . PRO A 1 407 ? -15.080 -9.085 31.945 1.00 93.31 407 PRO A C 1
ATOM 3192 O O . PRO A 1 407 ? -14.762 -9.166 33.130 1.00 93.31 407 PRO A O 1
ATOM 3195 N N . GLU A 1 408 ? -14.334 -9.638 30.983 1.00 92.44 408 GLU A N 1
ATOM 3196 C CA . GLU A 1 408 ? -13.200 -10.521 31.286 1.00 92.44 408 GLU A CA 1
ATOM 3197 C C . GLU A 1 408 ? -11.838 -9.832 31.170 1.00 92.44 408 GLU A C 1
ATOM 3199 O O . GLU A 1 408 ? -11.608 -8.981 30.311 1.00 92.44 408 GLU A O 1
ATOM 3204 N N . THR A 1 409 ? -10.904 -10.253 32.027 1.00 90.38 409 THR A N 1
ATOM 3205 C CA . THR A 1 409 ? -9.497 -9.837 31.966 1.00 90.38 409 THR A CA 1
ATOM 3206 C C . THR A 1 409 ? -8.721 -10.746 31.016 1.00 90.38 409 THR A C 1
ATOM 3208 O O . THR A 1 409 ? -8.980 -11.947 30.932 1.00 90.38 409 THR A O 1
ATOM 3211 N N . LEU A 1 410 ? -7.723 -10.195 30.325 1.00 90.31 410 LEU A N 1
ATOM 3212 C CA . LEU A 1 410 ? -6.824 -10.971 29.472 1.00 90.31 410 LEU A CA 1
ATOM 3213 C C . LEU A 1 410 ? -5.429 -11.054 30.090 1.00 90.31 410 LEU A C 1
ATOM 3215 O O . LEU A 1 410 ? -4.924 -10.087 30.655 1.00 90.31 410 LEU A O 1
ATOM 3219 N N . LYS A 1 411 ? -4.792 -12.221 29.958 1.00 91.88 411 LYS A N 1
ATOM 3220 C CA . LYS A 1 411 ? -3.412 -12.445 30.405 1.00 91.88 411 LYS A CA 1
ATOM 3221 C C . LYS A 1 411 ? -2.425 -12.191 29.269 1.00 91.88 411 LYS A C 1
ATOM 3223 O O . LYS A 1 411 ? -2.678 -12.579 28.132 1.00 91.88 411 LYS A O 1
ATOM 3228 N N . GLY A 1 412 ? -1.270 -11.639 29.625 1.00 93.50 412 GLY A N 1
ATOM 3229 C CA . GLY A 1 412 ? -0.153 -11.381 28.718 1.00 93.50 412 GLY A CA 1
ATOM 3230 C C . GLY A 1 412 ? 0.044 -9.896 28.433 1.00 93.50 412 GLY A C 1
ATOM 3231 O O . GLY A 1 412 ? -0.815 -9.081 28.762 1.00 93.50 412 GLY A O 1
ATOM 3232 N N . ARG A 1 413 ? 1.192 -9.553 27.839 1.00 97.31 413 ARG A N 1
ATOM 3233 C CA . ARG A 1 413 ? 1.517 -8.170 27.460 1.00 97.31 413 ARG A CA 1
ATOM 3234 C C . ARG A 1 413 ? 1.128 -7.886 26.015 1.00 97.31 413 ARG A C 1
ATOM 3236 O O . ARG A 1 413 ? 1.595 -8.568 25.096 1.00 97.31 413 ARG A O 1
ATOM 3243 N N . PHE A 1 414 ? 0.340 -6.838 25.819 1.00 98.38 414 PHE A N 1
ATOM 3244 C CA . PHE A 1 414 ? -0.227 -6.430 24.542 1.00 98.38 414 PHE A CA 1
ATOM 3245 C C . PHE A 1 414 ? 0.361 -5.106 24.045 1.00 98.38 414 PHE A C 1
ATOM 3247 O O . PHE A 1 414 ? 0.728 -4.218 24.812 1.00 98.38 414 PHE A O 1
ATOM 3254 N N . THR A 1 415 ? 0.393 -4.948 22.728 1.00 98.69 415 THR A N 1
ATOM 3255 C CA . THR A 1 415 ? 0.654 -3.673 22.049 1.00 98.69 415 THR A CA 1
ATOM 3256 C C . THR A 1 415 ? -0.253 -3.535 20.824 1.00 98.69 415 THR A C 1
ATOM 3258 O O . THR A 1 415 ? -0.971 -4.476 20.492 1.00 98.69 415 THR A O 1
ATOM 3261 N N . TYR A 1 416 ? -0.243 -2.390 20.138 1.00 98.69 416 TYR A N 1
ATOM 3262 C CA . TYR A 1 416 ? -1.135 -2.120 19.006 1.00 98.69 416 TYR A CA 1
ATOM 3263 C C . TYR A 1 416 ? -0.400 -1.677 17.733 1.00 98.69 416 TYR A C 1
ATOM 3265 O O . TYR A 1 416 ? 0.421 -0.757 17.723 1.00 98.69 416 TYR A O 1
ATOM 3273 N N . HIS A 1 417 ? -0.723 -2.314 16.610 1.00 98.62 417 HIS A N 1
ATOM 3274 C CA . HIS A 1 417 ? -0.350 -1.855 15.279 1.00 98.62 417 HIS A CA 1
ATOM 3275 C C . HIS A 1 417 ? -1.434 -0.945 14.706 1.00 98.62 417 HIS A C 1
ATOM 3277 O O . HIS A 1 417 ? -2.521 -1.426 14.391 1.00 98.62 417 HIS A O 1
ATOM 3283 N N . ASP A 1 418 ? -1.095 0.328 14.488 1.00 98.19 418 ASP A N 1
ATOM 3284 C CA . ASP A 1 418 ? -1.914 1.284 13.740 1.00 98.19 418 ASP A CA 1
ATOM 3285 C C . ASP A 1 418 ? -1.940 0.942 12.234 1.00 98.19 418 ASP A C 1
ATOM 3287 O O . ASP A 1 418 ? -0.934 1.157 11.544 1.00 98.19 418 ASP A O 1
ATOM 3291 N N . PRO A 1 419 ? -3.071 0.462 11.676 1.00 97.94 419 PRO A N 1
ATOM 3292 C CA . PRO A 1 419 ? -3.176 0.212 10.244 1.00 97.94 419 PRO A CA 1
ATOM 3293 C C . PRO A 1 419 ? -3.149 1.535 9.473 1.00 97.94 419 PRO A C 1
ATOM 3295 O O . PRO A 1 419 ? -3.867 2.477 9.811 1.00 97.94 419 PRO A O 1
ATOM 3298 N N . CYS A 1 420 ? -2.371 1.608 8.392 1.00 97.00 420 CYS A N 1
ATOM 3299 C CA . CYS A 1 420 ? -2.185 2.855 7.639 1.00 97.00 420 CYS A CA 1
ATOM 3300 C C . CYS A 1 420 ? -3.491 3.445 7.069 1.00 97.00 420 CYS A C 1
ATOM 3302 O O . CYS A 1 420 ? -3.708 4.648 7.208 1.00 97.00 420 CYS A O 1
ATOM 3304 N N . HIS A 1 421 ? -4.388 2.612 6.524 1.00 96.81 421 HIS A N 1
ATOM 3305 C CA . HIS A 1 421 ? -5.700 3.058 6.030 1.00 96.81 421 HIS A CA 1
ATOM 3306 C C . HIS A 1 421 ? -6.630 3.556 7.148 1.00 96.81 421 HIS A C 1
ATOM 3308 O O . HIS A 1 421 ? -7.513 4.370 6.895 1.00 96.81 421 HIS A O 1
ATOM 3314 N N . MET A 1 422 ? -6.430 3.094 8.387 1.00 96.62 422 MET A N 1
ATOM 3315 C CA . MET A 1 422 ? -7.190 3.559 9.548 1.00 96.62 422 MET A CA 1
ATOM 3316 C C . MET A 1 422 ? -6.651 4.892 10.066 1.00 96.62 422 MET A C 1
ATOM 3318 O O . MET A 1 422 ? -7.397 5.847 10.255 1.00 96.62 422 MET A O 1
ATOM 3322 N N . GLY A 1 423 ? -5.338 4.943 10.274 1.00 96.69 423 GLY A N 1
ATOM 3323 C CA . GLY A 1 423 ? -4.655 6.077 10.868 1.00 96.69 423 GLY A CA 1
ATOM 3324 C C . GLY A 1 423 ? -4.373 7.182 9.862 1.00 96.69 423 GLY A C 1
ATOM 3325 O O . GLY A 1 423 ? -5.019 8.223 9.887 1.00 96.69 423 GLY A O 1
ATOM 3326 N N . ARG A 1 424 ? -3.379 6.989 8.988 1.00 95.62 424 ARG A N 1
ATOM 3327 C CA . ARG A 1 424 ? -2.895 8.063 8.105 1.00 95.62 424 ARG A CA 1
ATOM 3328 C C . ARG A 1 424 ? -3.930 8.490 7.067 1.00 95.62 424 ARG A C 1
ATOM 3330 O O . ARG A 1 424 ? -4.127 9.688 6.927 1.00 95.62 424 ARG A O 1
ATOM 3337 N N . ALA A 1 425 ? -4.622 7.539 6.441 1.00 95.12 425 ALA A N 1
ATOM 3338 C CA . ALA A 1 425 ? -5.602 7.857 5.399 1.00 95.12 425 ALA A CA 1
ATOM 3339 C C . ALA A 1 425 ? -6.968 8.318 5.952 1.00 95.12 425 ALA A C 1
ATOM 3341 O O . ALA A 1 425 ? -7.651 9.108 5.310 1.00 95.12 425 ALA A O 1
ATOM 3342 N N . SER A 1 426 ? -7.386 7.833 7.135 1.00 95.25 426 SER A N 1
ATOM 3343 C CA . SER A 1 426 ? -8.732 8.113 7.685 1.00 95.25 426 SER A CA 1
ATOM 3344 C C . SER A 1 426 ? -8.754 8.926 8.986 1.00 95.25 426 SER A C 1
ATOM 3346 O O . SER A 1 426 ? -9.831 9.295 9.446 1.00 95.25 426 SER A O 1
ATOM 3348 N N . GLY A 1 427 ? -7.607 9.186 9.618 1.00 95.94 427 GLY A N 1
ATOM 3349 C CA . GLY A 1 427 ? -7.504 9.950 10.869 1.00 95.94 427 GLY A CA 1
ATOM 3350 C C . GLY A 1 427 ? -7.984 9.225 12.135 1.00 95.94 427 GLY A C 1
ATOM 3351 O O . GLY A 1 427 ? -8.077 9.847 13.194 1.00 95.94 427 GLY A O 1
ATOM 3352 N N . VAL A 1 428 ? -8.285 7.923 12.072 1.00 97.56 428 VAL A N 1
ATOM 3353 C CA . VAL A 1 428 ? -8.863 7.166 13.191 1.00 97.56 428 VAL A CA 1
ATOM 3354 C C . VAL A 1 428 ? -7.758 6.485 14.002 1.00 97.56 428 VAL A C 1
ATOM 3356 O O . VAL A 1 428 ? -7.242 5.437 13.622 1.00 97.56 428 VAL A O 1
ATOM 3359 N N . TYR A 1 429 ? -7.419 7.064 15.156 1.00 98.06 429 TYR A N 1
ATOM 3360 C CA . TYR A 1 429 ? -6.378 6.533 16.053 1.00 98.06 429 TYR A CA 1
ATOM 3361 C C . TYR A 1 429 ? -6.908 6.081 17.415 1.00 98.06 429 TYR A C 1
ATOM 3363 O O . TYR A 1 429 ? -6.483 5.054 17.945 1.00 98.06 429 TYR A O 1
ATOM 3371 N N . GLU A 1 430 ? -7.832 6.843 17.999 1.00 98.12 430 GLU A N 1
ATOM 3372 C CA . GLU A 1 430 ? -8.204 6.661 19.407 1.00 98.12 430 GLU A CA 1
ATOM 3373 C C . GLU A 1 430 ? -9.312 5.625 19.616 1.00 98.12 430 GLU A C 1
ATOM 3375 O O . GLU A 1 430 ? -9.380 5.014 20.677 1.00 98.12 430 GLU A O 1
ATOM 3380 N N . ALA A 1 431 ? -10.163 5.371 18.619 1.00 98.38 431 ALA A N 1
ATOM 3381 C CA . ALA A 1 431 ? -11.255 4.406 18.758 1.00 98.38 431 ALA A CA 1
ATOM 3382 C C . ALA A 1 431 ? -10.769 2.967 19.064 1.00 98.38 431 ALA A C 1
ATOM 3384 O O . ALA A 1 431 ? -11.237 2.395 20.049 1.00 98.38 431 ALA A O 1
ATOM 3385 N N . PRO A 1 432 ? -9.789 2.395 18.329 1.00 98.19 432 PRO A N 1
ATOM 3386 C CA . PRO A 1 432 ? -9.169 1.119 18.698 1.00 98.19 432 PRO A CA 1
ATOM 3387 C C . PRO A 1 432 ? -8.580 1.111 20.107 1.00 98.19 432 PRO A C 1
ATOM 3389 O O . PRO A 1 432 ? -8.787 0.163 20.857 1.00 98.19 432 PRO A O 1
ATOM 3392 N N . ARG A 1 433 ? -7.883 2.187 20.492 1.00 98.19 433 ARG A N 1
ATOM 3393 C CA . ARG A 1 433 ? -7.249 2.312 21.812 1.00 98.19 433 ARG A CA 1
ATOM 3394 C C . ARG A 1 433 ? -8.275 2.333 22.935 1.00 98.19 433 ARG A C 1
ATOM 3396 O O . ARG A 1 433 ? -8.077 1.654 23.932 1.00 98.19 433 ARG A O 1
ATOM 3403 N N . ARG A 1 434 ? -9.391 3.046 22.755 1.00 97.81 434 ARG A N 1
ATOM 3404 C CA . ARG A 1 434 ? -10.498 3.059 23.720 1.00 97.81 434 ARG A CA 1
ATOM 3405 C C . ARG A 1 434 ? -11.096 1.667 23.907 1.00 97.81 434 ARG A C 1
ATOM 3407 O O . ARG A 1 434 ? -11.385 1.292 25.035 1.00 97.81 434 ARG A O 1
ATOM 3414 N N . LEU A 1 435 ? -11.240 0.898 22.827 1.00 97.88 435 LEU A N 1
ATOM 3415 C CA . LEU A 1 435 ? -11.712 -0.484 22.909 1.00 97.88 435 LEU A CA 1
ATOM 3416 C C . LEU A 1 435 ? -10.707 -1.396 23.634 1.00 97.88 435 LEU A C 1
ATOM 3418 O O . LEU A 1 435 ? -11.114 -2.179 24.483 1.00 97.88 435 LEU A O 1
ATOM 3422 N N . ILE A 1 436 ? -9.406 -1.258 23.357 1.00 97.75 436 ILE A N 1
ATOM 3423 C CA . ILE A 1 436 ? -8.338 -1.991 24.063 1.00 97.75 436 ILE A CA 1
ATOM 3424 C C . ILE A 1 436 ? -8.352 -1.656 25.560 1.00 97.75 436 ILE A C 1
ATOM 3426 O O . ILE A 1 436 ? -8.348 -2.555 26.392 1.00 97.75 436 ILE A O 1
ATOM 3430 N N . GLN A 1 437 ? -8.414 -0.370 25.911 1.00 96.50 437 GLN A N 1
ATOM 3431 C CA . GLN A 1 437 ? -8.406 0.109 27.298 1.00 96.50 437 GLN A CA 1
ATOM 3432 C C . GLN A 1 437 ? -9.678 -0.241 28.079 1.00 96.50 437 GLN A C 1
ATOM 3434 O O . GLN A 1 437 ? -9.655 -0.218 29.306 1.00 96.50 437 GLN A O 1
ATOM 3439 N N . ALA A 1 438 ? -10.777 -0.564 27.392 1.00 96.62 438 ALA A N 1
ATOM 3440 C CA . ALA A 1 438 ? -11.998 -1.035 28.034 1.00 96.62 438 ALA A CA 1
ATOM 3441 C C . ALA A 1 438 ? -11.882 -2.479 28.551 1.00 96.62 438 ALA A C 1
ATOM 3443 O O . ALA A 1 438 ? -12.738 -2.899 29.323 1.00 96.62 438 ALA A O 1
ATOM 3444 N N . ILE A 1 439 ? -10.848 -3.232 28.150 1.00 96.75 439 ILE A N 1
ATOM 3445 C CA . ILE A 1 439 ? -10.583 -4.584 28.654 1.00 96.75 439 ILE A CA 1
ATOM 3446 C C . ILE A 1 439 ? -10.015 -4.474 30.080 1.00 96.75 439 ILE A C 1
ATOM 3448 O O . ILE A 1 439 ? -8.933 -3.901 30.261 1.00 96.75 439 ILE A O 1
ATOM 3452 N N . PRO A 1 440 ? -10.693 -5.026 31.102 1.00 95.81 440 PRO A N 1
ATOM 3453 C CA . PRO A 1 440 ? -10.235 -4.936 32.481 1.00 95.81 440 PRO A CA 1
ATOM 3454 C C . PRO A 1 440 ? -8.817 -5.494 32.672 1.00 95.81 440 PRO A C 1
ATOM 3456 O O . PRO A 1 440 ? -8.498 -6.599 32.235 1.00 95.81 440 PRO A O 1
ATOM 3459 N N . GLY A 1 441 ? -7.963 -4.730 33.361 1.00 93.81 441 GLY A N 1
ATOM 3460 C CA . GLY A 1 441 ? -6.630 -5.178 33.781 1.00 93.81 441 GLY A CA 1
ATOM 3461 C C . GLY A 1 441 ? -5.630 -5.455 32.653 1.00 93.81 441 GLY A C 1
ATOM 3462 O O . GLY A 1 441 ? -4.640 -6.140 32.899 1.00 93.81 441 GLY A O 1
ATOM 3463 N N . ILE A 1 442 ? -5.869 -4.959 31.435 1.00 95.75 442 ILE A N 1
ATOM 3464 C CA . ILE A 1 442 ? -4.984 -5.199 30.291 1.00 95.75 442 ILE A CA 1
ATOM 3465 C C . ILE A 1 442 ? -3.566 -4.634 30.517 1.00 95.75 442 ILE A C 1
ATOM 3467 O O . ILE A 1 442 ? -3.393 -3.441 30.766 1.00 95.75 442 ILE A O 1
ATOM 3471 N N . ASP A 1 443 ? -2.536 -5.482 30.393 1.00 97.12 443 ASP A N 1
ATOM 3472 C CA . ASP A 1 443 ? -1.132 -5.044 30.321 1.00 97.12 443 ASP A CA 1
ATOM 3473 C C . ASP A 1 443 ? -0.847 -4.556 28.894 1.00 97.12 443 ASP A C 1
ATOM 3475 O O . ASP A 1 443 ? -0.519 -5.343 28.005 1.00 97.12 443 ASP A O 1
ATOM 3479 N N . TYR A 1 444 ? -1.061 -3.262 28.653 1.00 97.62 444 TYR A N 1
ATOM 3480 C CA . TYR A 1 444 ? -0.924 -2.626 27.344 1.00 97.62 444 TYR A CA 1
ATOM 3481 C C . TYR A 1 444 ? 0.226 -1.618 27.316 1.00 97.62 444 TYR A C 1
ATOM 3483 O O . TYR A 1 444 ? 0.269 -0.693 28.127 1.00 97.62 444 TYR A O 1
ATOM 3491 N N . GLN A 1 445 ? 1.095 -1.729 26.310 1.00 97.94 445 GLN A N 1
ATOM 3492 C CA . GLN A 1 445 ? 2.185 -0.785 26.077 1.00 97.94 445 GLN A CA 1
ATOM 3493 C C . GLN A 1 445 ? 2.198 -0.287 24.627 1.00 97.94 445 GLN A C 1
ATOM 3495 O O . GLN A 1 445 ? 2.260 -1.067 23.675 1.00 97.94 445 GLN A O 1
ATOM 3500 N N . GLU A 1 446 ? 2.199 1.035 24.449 1.00 98.06 446 GLU A N 1
ATOM 3501 C CA . GLU A 1 446 ? 2.413 1.666 23.141 1.00 98.06 446 GLU A CA 1
ATOM 3502 C C . GLU A 1 446 ? 3.851 1.478 22.660 1.00 98.06 446 GLU A C 1
ATOM 3504 O O . GLU A 1 446 ? 4.798 1.658 23.431 1.00 98.06 446 GLU A O 1
ATOM 3509 N N . MET A 1 447 ? 4.001 1.197 21.365 1.00 98.38 447 MET A N 1
ATOM 3510 C CA . MET A 1 447 ? 5.287 1.251 20.667 1.00 98.38 447 MET A CA 1
ATOM 3511 C C . MET A 1 447 ? 5.734 2.702 20.450 1.00 98.38 447 MET A C 1
ATOM 3513 O O . MET A 1 447 ? 4.905 3.599 20.307 1.00 98.38 447 MET A O 1
ATOM 3517 N N . GLU A 1 448 ? 7.048 2.921 20.341 1.00 97.56 448 GLU A N 1
ATOM 3518 C CA . GLU A 1 448 ? 7.653 4.229 20.030 1.00 97.56 448 GLU A CA 1
ATOM 3519 C C . GLU A 1 448 ? 7.048 4.852 18.760 1.00 97.56 448 GLU A C 1
ATOM 3521 O O . GLU A 1 448 ? 6.568 5.985 18.765 1.00 97.56 448 GLU A O 1
ATOM 3526 N N . PHE A 1 449 ? 7.003 4.072 17.678 1.00 96.38 449 PHE A N 1
ATOM 3527 C CA . PHE A 1 449 ? 6.400 4.473 16.412 1.00 96.38 449 PHE A CA 1
ATOM 3528 C C . PHE A 1 449 ? 4.916 4.103 16.406 1.00 96.38 449 PHE A C 1
ATOM 3530 O O . PHE A 1 449 ? 4.541 2.984 16.056 1.00 96.38 449 PHE A O 1
ATOM 3537 N N . ASN A 1 450 ? 4.053 5.032 16.802 1.00 97.44 450 ASN A N 1
ATOM 3538 C CA . ASN A 1 450 ? 2.599 4.854 16.801 1.00 97.44 450 ASN A CA 1
ATOM 3539 C C . ASN A 1 450 ? 1.890 5.984 16.039 1.00 97.44 450 ASN A C 1
ATOM 3541 O O . ASN A 1 450 ? 2.515 6.942 15.574 1.00 97.44 450 ASN A O 1
ATOM 3545 N N . ARG A 1 451 ? 0.573 5.851 15.872 1.00 96.56 451 ARG A N 1
ATOM 3546 C CA . ARG A 1 451 ? -0.284 6.793 15.142 1.00 96.56 451 ARG A CA 1
ATOM 3547 C C . ARG A 1 451 ? 0.269 7.095 13.745 1.00 96.56 451 ARG A C 1
ATOM 3549 O O . ARG A 1 451 ? 0.592 6.177 12.992 1.00 96.56 451 ARG A O 1
ATOM 3556 N N . SER A 1 452 ? 0.407 8.371 13.380 1.00 94.88 452 SER A N 1
ATOM 3557 C CA . SER A 1 452 ? 0.920 8.785 12.070 1.00 94.88 452 SER A CA 1
ATOM 3558 C C . SER A 1 452 ? 2.358 8.317 11.815 1.00 94.88 452 SER A C 1
ATOM 3560 O O . SER A 1 452 ? 2.764 8.199 10.659 1.00 94.88 452 SER A O 1
ATOM 3562 N N . GLN A 1 453 ? 3.115 7.995 12.870 1.00 95.06 453 GLN A N 1
ATOM 3563 C CA . GLN A 1 453 ? 4.506 7.549 12.793 1.00 95.06 453 GLN A CA 1
ATOM 3564 C C . GLN A 1 453 ? 4.654 6.029 12.633 1.00 95.06 453 GLN A C 1
ATOM 3566 O O . GLN A 1 453 ? 5.770 5.566 12.422 1.00 95.06 453 GLN A O 1
ATOM 3571 N N . ALA A 1 454 ? 3.572 5.249 12.728 1.00 96.06 454 ALA A N 1
ATOM 3572 C CA . ALA A 1 454 ? 3.649 3.790 12.714 1.00 96.06 454 ALA A CA 1
ATOM 3573 C C . ALA A 1 454 ? 4.239 3.227 11.407 1.00 96.06 454 ALA A C 1
ATOM 3575 O O . ALA A 1 454 ? 3.849 3.625 10.303 1.00 96.06 454 ALA A O 1
ATOM 3576 N N . HIS A 1 455 ? 5.141 2.252 11.525 1.00 96.75 455 HIS A N 1
ATOM 3577 C CA . HIS A 1 455 ? 5.686 1.525 10.376 1.00 96.75 455 HIS A CA 1
ATOM 3578 C C . HIS A 1 455 ? 4.614 0.666 9.685 1.00 96.75 455 HIS A C 1
ATOM 3580 O O . HIS A 1 455 ? 3.696 0.161 10.332 1.00 96.75 455 HIS A O 1
ATOM 3586 N N . CYS A 1 456 ? 4.717 0.516 8.360 1.00 97.12 456 CYS A N 1
ATOM 3587 C CA . CYS A 1 456 ? 3.778 -0.277 7.561 1.00 97.12 456 CYS A CA 1
ATOM 3588 C C . CYS A 1 456 ? 3.954 -1.782 7.831 1.00 97.12 456 CYS A C 1
ATOM 3590 O O . CYS A 1 456 ? 5.057 -2.233 8.120 1.00 97.12 456 CYS A O 1
ATOM 3592 N N . CYS A 1 457 ? 2.881 -2.568 7.696 1.00 97.69 457 CYS A N 1
ATOM 3593 C CA . CYS A 1 457 ? 2.963 -4.031 7.765 1.00 97.69 457 CYS A CA 1
ATOM 3594 C C . CYS A 1 457 ? 3.600 -4.658 6.510 1.00 97.69 457 CYS A C 1
ATOM 3596 O O . CYS A 1 457 ? 4.156 -5.743 6.604 1.00 97.69 457 CYS A O 1
ATOM 3598 N N . GLY A 1 458 ? 3.528 -3.991 5.348 1.00 96.19 458 GLY A N 1
ATOM 3599 C CA . GLY A 1 458 ? 4.016 -4.502 4.055 1.00 96.19 458 GLY A CA 1
ATOM 3600 C C . GLY A 1 458 ? 2.930 -5.071 3.126 1.00 96.19 458 GLY A C 1
ATOM 3601 O O . GLY A 1 458 ? 3.211 -5.375 1.972 1.00 96.19 458 GLY A O 1
ATOM 3602 N N . SER A 1 459 ? 1.684 -5.177 3.582 1.00 93.75 459 SER A N 1
ATOM 3603 C CA . SER A 1 459 ? 0.549 -5.651 2.775 1.00 93.75 459 SER A CA 1
ATOM 3604 C C . SER A 1 459 ? -0.089 -4.512 1.965 1.00 93.75 459 SER A C 1
ATOM 3606 O O . SER A 1 459 ? 0.021 -3.352 2.351 1.00 93.75 459 SER A O 1
ATOM 3608 N N . VAL A 1 460 ? -0.814 -4.740 0.868 1.00 92.00 460 VAL A N 1
ATOM 3609 C CA . VAL A 1 460 ? -0.909 -5.976 0.058 1.00 92.00 460 VAL A CA 1
ATOM 3610 C C . VAL A 1 460 ? -0.016 -5.858 -1.182 1.00 92.00 460 VAL A C 1
ATOM 3612 O O . VAL A 1 460 ? 0.562 -6.841 -1.625 1.00 92.00 460 VAL A O 1
ATOM 3615 N N . MET A 1 461 ? 0.158 -4.645 -1.717 1.00 95.31 461 MET A N 1
ATOM 3616 C CA . MET A 1 461 ? 0.870 -4.420 -2.981 1.00 95.31 461 MET A CA 1
ATOM 3617 C C . MET A 1 461 ? 2.312 -4.937 -2.948 1.00 95.31 461 MET A C 1
ATOM 3619 O O . MET A 1 461 ? 2.718 -5.645 -3.864 1.00 95.31 461 MET A O 1
ATOM 3623 N N . THR A 1 462 ? 3.074 -4.648 -1.883 1.00 96.31 462 THR A N 1
ATOM 3624 C CA . THR A 1 462 ? 4.432 -5.198 -1.745 1.00 96.31 462 THR A CA 1
ATOM 3625 C C . THR A 1 462 ? 4.399 -6.708 -1.569 1.00 96.31 462 THR A C 1
ATOM 3627 O O . THR A 1 462 ? 5.197 -7.366 -2.213 1.00 96.31 462 THR A O 1
ATOM 3630 N N . LEU A 1 463 ? 3.482 -7.258 -0.765 1.00 95.19 463 LEU A N 1
ATOM 3631 C CA . LEU A 1 463 ? 3.340 -8.710 -0.595 1.00 95.19 463 LEU A CA 1
ATOM 3632 C C . LEU A 1 463 ? 3.131 -9.424 -1.937 1.00 95.19 463 LEU A C 1
ATOM 3634 O O . LEU A 1 463 ? 3.761 -10.441 -2.190 1.00 95.19 463 LEU A O 1
ATOM 3638 N N . VAL A 1 464 ? 2.288 -8.872 -2.811 1.00 94.94 464 VAL A N 1
ATOM 3639 C CA . VAL A 1 464 ? 2.026 -9.439 -4.141 1.00 94.94 464 VAL A CA 1
ATOM 3640 C C . VAL A 1 464 ? 3.183 -9.192 -5.116 1.00 94.94 464 VAL A C 1
ATOM 3642 O O . VAL A 1 464 ? 3.435 -10.017 -5.987 1.00 94.94 464 VAL A O 1
ATOM 3645 N N . ALA A 1 465 ? 3.888 -8.067 -4.997 1.00 94.50 465 ALA A N 1
ATOM 3646 C CA . ALA A 1 465 ? 5.017 -7.743 -5.870 1.00 94.50 465 ALA A CA 1
ATOM 3647 C C . ALA A 1 465 ? 6.302 -8.511 -5.515 1.00 94.50 465 ALA A C 1
ATOM 3649 O O . ALA A 1 465 ? 7.085 -8.842 -6.400 1.00 94.50 465 ALA A O 1
ATOM 3650 N N . ASP A 1 466 ? 6.560 -8.681 -4.219 1.00 94.44 466 ASP A N 1
ATOM 3651 C CA . ASP A 1 466 ? 7.833 -9.101 -3.626 1.00 94.44 466 ASP A CA 1
ATOM 3652 C C . ASP A 1 466 ? 7.581 -9.554 -2.166 1.00 94.44 466 ASP A C 1
ATOM 3654 O O . ASP A 1 466 ? 7.725 -8.751 -1.226 1.00 94.44 466 ASP A O 1
ATOM 3658 N N . PRO A 1 467 ? 7.151 -10.817 -1.959 1.00 94.44 467 PRO A N 1
ATOM 3659 C CA . PRO A 1 467 ? 6.875 -11.367 -0.632 1.00 94.44 467 PRO A CA 1
ATOM 3660 C C . PRO A 1 467 ? 8.049 -11.218 0.345 1.00 94.44 467 PRO A C 1
ATOM 3662 O O . PRO A 1 467 ? 7.845 -10.956 1.532 1.00 94.44 467 PRO A O 1
ATOM 3665 N N . GLU A 1 468 ? 9.290 -11.322 -0.136 1.00 94.56 468 GLU A N 1
ATOM 3666 C CA . GLU A 1 468 ? 10.496 -11.161 0.674 1.00 94.56 468 GLU A CA 1
ATOM 3667 C C . GLU A 1 468 ? 10.657 -9.725 1.182 1.00 94.56 468 GLU A C 1
ATOM 3669 O O . GLU A 1 468 ? 10.980 -9.512 2.355 1.00 94.56 468 GLU A O 1
ATOM 3674 N N . ALA A 1 469 ? 10.433 -8.719 0.331 1.00 96.25 469 ALA A N 1
ATOM 3675 C CA . ALA A 1 469 ? 10.422 -7.327 0.772 1.00 96.25 469 ALA A CA 1
ATOM 3676 C C . ALA A 1 469 ? 9.292 -7.059 1.765 1.00 96.25 469 ALA A C 1
ATOM 3678 O O . ALA A 1 469 ? 9.512 -6.346 2.743 1.00 96.25 469 ALA A O 1
ATOM 3679 N N . ALA A 1 470 ? 8.112 -7.649 1.565 1.00 97.44 470 ALA A N 1
ATOM 3680 C CA . ALA A 1 470 ? 7.005 -7.511 2.509 1.00 97.44 470 ALA A CA 1
ATOM 3681 C C . ALA A 1 470 ? 7.353 -8.116 3.875 1.00 97.44 470 ALA A C 1
ATOM 3683 O O . ALA A 1 470 ? 7.122 -7.483 4.907 1.00 97.44 470 ALA A O 1
ATOM 3684 N N . ALA A 1 471 ? 7.997 -9.288 3.886 1.00 97.00 471 ALA A N 1
ATOM 3685 C CA . ALA A 1 471 ? 8.487 -9.923 5.103 1.00 97.00 471 ALA A CA 1
ATOM 3686 C C . ALA A 1 471 ? 9.481 -9.024 5.857 1.00 97.00 471 ALA A C 1
ATOM 3688 O O . ALA A 1 471 ? 9.312 -8.829 7.063 1.00 97.00 471 ALA A O 1
ATOM 3689 N N . ARG A 1 472 ? 10.452 -8.418 5.152 1.00 97.38 472 ARG A N 1
ATOM 3690 C CA . ARG A 1 472 ? 11.413 -7.454 5.727 1.00 97.38 472 ARG A CA 1
ATOM 3691 C C . ARG A 1 472 ? 10.735 -6.195 6.265 1.00 97.38 472 ARG A C 1
ATOM 3693 O O . ARG A 1 472 ? 11.093 -5.725 7.340 1.00 97.38 472 ARG A O 1
ATOM 3700 N N . ILE A 1 473 ? 9.743 -5.656 5.554 1.00 97.88 473 ILE A N 1
ATOM 3701 C CA . ILE A 1 473 ? 8.990 -4.478 6.008 1.00 97.88 473 ILE A CA 1
ATOM 3702 C C . ILE A 1 473 ? 8.245 -4.792 7.309 1.00 97.88 473 ILE A C 1
ATOM 3704 O O . ILE A 1 473 ? 8.398 -4.070 8.294 1.00 97.88 473 ILE A O 1
ATOM 3708 N N . GLY A 1 474 ? 7.493 -5.894 7.347 1.00 98.06 474 GLY A N 1
ATOM 3709 C CA . GLY A 1 474 ? 6.763 -6.295 8.549 1.00 98.06 474 GLY A CA 1
ATOM 3710 C C . GLY A 1 474 ? 7.684 -6.632 9.728 1.00 98.06 474 GLY A C 1
ATOM 3711 O O . GLY A 1 474 ? 7.325 -6.342 10.867 1.00 98.06 474 GLY A O 1
ATOM 3712 N N . GLN A 1 475 ? 8.899 -7.139 9.479 1.00 98.06 475 GLN A N 1
ATOM 3713 C CA . GLN A 1 475 ? 9.910 -7.365 10.521 1.00 98.06 475 GLN A CA 1
ATOM 3714 C C . GLN A 1 475 ? 10.255 -6.075 11.275 1.00 98.06 475 GLN A C 1
ATOM 3716 O O . GLN A 1 475 ? 10.340 -6.093 12.500 1.00 98.06 475 GLN A O 1
ATOM 3721 N N . VAL A 1 476 ? 10.394 -4.939 10.577 1.00 97.69 476 VAL A N 1
ATOM 3722 C CA . VAL A 1 476 ? 10.637 -3.635 11.224 1.00 97.69 476 VAL A CA 1
ATOM 3723 C C . VAL A 1 476 ? 9.529 -3.324 12.229 1.00 97.69 476 VAL A C 1
ATOM 3725 O O . VAL A 1 476 ? 9.817 -2.901 13.349 1.00 97.69 476 VAL A O 1
ATOM 3728 N N . ARG A 1 477 ? 8.267 -3.601 11.875 1.00 97.94 477 ARG A N 1
ATOM 3729 C CA . ARG A 1 477 ? 7.142 -3.375 12.785 1.00 97.94 477 ARG A CA 1
ATOM 3730 C C . ARG A 1 477 ? 7.124 -4.349 13.964 1.00 97.94 477 ARG A C 1
ATOM 3732 O O . ARG A 1 477 ? 6.825 -3.937 15.081 1.00 97.94 477 ARG A O 1
ATOM 3739 N N . LEU A 1 478 ? 7.436 -5.621 13.738 1.00 98.44 478 LEU A N 1
ATOM 3740 C CA . LEU A 1 478 ? 7.502 -6.615 14.812 1.00 98.44 478 LEU A CA 1
ATOM 3741 C C . LEU A 1 478 ? 8.656 -6.331 15.784 1.00 98.44 478 LEU A C 1
ATOM 3743 O O . LEU A 1 478 ? 8.500 -6.520 16.988 1.00 98.44 478 LEU A O 1
ATOM 3747 N N . ASN A 1 479 ? 9.776 -5.794 15.295 1.00 98.06 479 ASN A N 1
ATOM 3748 C CA . ASN A 1 479 ? 10.881 -5.346 16.141 1.00 98.06 479 ASN A CA 1
ATOM 3749 C C . ASN A 1 479 ? 10.444 -4.217 17.090 1.00 98.06 479 ASN A C 1
ATOM 3751 O O . ASN A 1 479 ? 10.866 -4.196 18.245 1.00 98.06 479 ASN A O 1
ATOM 3755 N N . ASP A 1 480 ? 9.576 -3.298 16.648 1.00 98.06 480 ASP A N 1
ATOM 3756 C CA . ASP A 1 480 ? 9.007 -2.278 17.541 1.00 98.06 480 ASP A CA 1
ATOM 3757 C C . ASP A 1 480 ? 8.202 -2.914 18.683 1.00 98.06 480 ASP A C 1
ATOM 3759 O O . ASP A 1 480 ? 8.318 -2.485 19.832 1.00 98.06 480 ASP A O 1
ATOM 3763 N N . ALA A 1 481 ? 7.432 -3.966 18.389 1.00 98.25 481 ALA A N 1
ATOM 3764 C CA . ALA A 1 481 ? 6.647 -4.684 19.391 1.00 98.25 481 ALA A CA 1
ATOM 3765 C C . ALA A 1 481 ? 7.540 -5.452 20.382 1.00 98.25 481 ALA A C 1
ATOM 3767 O O . ALA A 1 481 ? 7.275 -5.462 21.585 1.00 98.25 481 ALA A O 1
ATOM 3768 N N . GLN A 1 482 ? 8.648 -6.028 19.909 1.00 97.38 482 GLN A N 1
ATOM 3769 C CA . GLN A 1 482 ? 9.633 -6.682 20.774 1.00 97.38 482 GLN A CA 1
ATOM 3770 C C . GLN A 1 482 ? 10.353 -5.702 21.709 1.00 97.38 482 GLN A C 1
ATOM 3772 O O . GLN A 1 482 ? 10.617 -6.054 22.857 1.00 97.38 482 GLN A O 1
ATOM 3777 N N . LYS A 1 483 ? 10.634 -4.463 21.274 1.00 97.94 483 LYS A N 1
ATOM 3778 C CA . LYS A 1 483 ? 11.255 -3.434 22.138 1.00 97.94 483 LYS A CA 1
ATOM 3779 C C . LYS A 1 483 ? 10.413 -3.117 23.374 1.00 97.94 483 LYS A C 1
ATOM 3781 O O . LYS A 1 483 ? 10.970 -2.824 24.427 1.00 97.94 483 LYS A O 1
ATOM 3786 N N . VAL A 1 484 ? 9.088 -3.200 23.257 1.00 97.88 484 VAL A N 1
ATOM 3787 C CA . VAL A 1 484 ? 8.155 -3.039 24.387 1.00 97.88 484 VAL A CA 1
ATOM 3788 C C . VAL A 1 484 ? 7.828 -4.363 25.088 1.00 97.88 484 VAL A C 1
ATOM 3790 O O . VAL A 1 484 ? 6.984 -4.411 25.983 1.00 97.88 484 VAL A O 1
ATOM 3793 N N . GLN A 1 485 ? 8.527 -5.438 24.709 1.00 97.31 485 GLN A N 1
ATOM 3794 C CA . GLN A 1 485 ? 8.390 -6.793 25.244 1.00 97.31 485 GLN A CA 1
ATOM 3795 C C . GLN A 1 485 ? 6.956 -7.338 25.131 1.00 97.31 485 GLN A C 1
ATOM 3797 O O . GLN A 1 485 ? 6.509 -8.099 25.990 1.00 97.31 485 GLN A O 1
ATOM 3802 N N . ALA A 1 486 ? 6.211 -6.926 24.102 1.00 97.81 486 ALA A N 1
ATOM 3803 C CA . ALA A 1 486 ? 4.861 -7.424 23.887 1.00 97.81 486 ALA A CA 1
ATOM 3804 C C . ALA A 1 486 ? 4.892 -8.889 23.438 1.00 97.81 486 ALA A C 1
ATOM 3806 O O . ALA A 1 486 ? 5.645 -9.259 22.540 1.00 97.81 486 ALA A O 1
ATOM 3807 N N . GLN A 1 487 ? 4.029 -9.703 24.041 1.00 97.75 487 GLN A N 1
ATOM 3808 C CA . GLN A 1 487 ? 3.786 -11.086 23.624 1.00 97.75 487 GLN A CA 1
ATOM 3809 C C . GLN A 1 487 ? 2.773 -11.140 22.480 1.00 97.75 487 GLN A C 1
ATOM 3811 O O . GLN A 1 487 ? 2.822 -12.036 21.641 1.00 97.75 487 GLN A O 1
ATOM 3816 N N . THR A 1 488 ? 1.847 -10.175 22.455 1.00 98.12 488 THR A N 1
ATOM 3817 C CA . THR A 1 488 ? 0.809 -10.066 21.432 1.00 98.12 488 THR A CA 1
ATOM 3818 C C . THR A 1 488 ? 0.763 -8.661 20.844 1.00 98.12 488 THR A C 1
ATOM 3820 O O . THR A 1 488 ? 0.629 -7.671 21.565 1.00 98.12 488 THR A O 1
ATOM 3823 N N . ILE A 1 489 ? 0.806 -8.569 19.518 1.00 98.50 489 ILE A N 1
ATOM 3824 C CA . ILE A 1 489 ? 0.473 -7.360 18.770 1.00 98.50 489 ILE A CA 1
ATOM 3825 C C . ILE A 1 489 ? -0.977 -7.446 18.288 1.00 98.50 489 ILE A C 1
ATOM 3827 O O . ILE A 1 489 ? -1.367 -8.351 17.552 1.00 98.50 489 ILE A O 1
ATOM 3831 N N . ILE A 1 490 ? -1.789 -6.492 18.731 1.00 98.56 490 ILE A N 1
ATOM 3832 C CA . ILE A 1 490 ? -3.178 -6.327 18.316 1.00 98.56 490 ILE A CA 1
ATOM 3833 C C . ILE A 1 490 ? -3.203 -5.444 17.068 1.00 98.56 490 ILE A C 1
ATOM 3835 O O . ILE A 1 490 ? -2.498 -4.439 16.993 1.00 98.56 490 ILE A O 1
ATOM 3839 N N . THR A 1 491 ? -4.040 -5.766 16.093 1.00 98.44 491 THR A N 1
ATOM 3840 C CA . THR A 1 491 ? -4.333 -4.877 14.966 1.00 98.44 491 THR A CA 1
ATOM 3841 C C . THR A 1 491 ? -5.821 -4.875 14.669 1.00 98.44 491 THR A C 1
ATOM 3843 O O . THR A 1 491 ? -6.507 -5.841 14.960 1.00 98.44 491 THR A O 1
ATOM 3846 N N . ALA A 1 492 ? -6.337 -3.788 14.106 1.00 98.00 492 ALA A N 1
ATOM 3847 C CA . ALA A 1 492 ? -7.739 -3.687 13.715 1.00 98.00 492 ALA A CA 1
ATOM 3848 C C . ALA A 1 492 ? -7.938 -3.933 12.209 1.00 98.00 492 ALA A C 1
ATOM 3850 O O . ALA A 1 492 ? -8.896 -3.440 11.632 1.00 98.00 492 ALA A O 1
ATOM 3851 N N . CYS A 1 493 ? -6.976 -4.575 11.537 1.00 98.12 493 CYS A N 1
ATOM 3852 C CA . CYS A 1 493 ? -7.006 -4.800 10.097 1.00 98.12 493 CYS A CA 1
ATOM 3853 C C . CYS A 1 493 ? -6.644 -6.255 9.772 1.00 98.12 493 CYS A C 1
ATOM 3855 O O . CYS A 1 493 ? -5.497 -6.638 10.031 1.00 98.12 493 CYS A O 1
ATOM 3857 N N . PRO A 1 494 ? -7.535 -7.018 9.110 1.00 96.81 494 PRO A N 1
ATOM 3858 C CA . PRO A 1 494 ? -7.266 -8.412 8.750 1.00 96.81 494 PRO A CA 1
ATOM 3859 C C . PRO A 1 494 ? -6.013 -8.531 7.866 1.00 96.81 494 PRO A C 1
ATOM 3861 O O . PRO A 1 494 ? -5.056 -9.227 8.192 1.00 96.81 494 PRO A O 1
ATOM 3864 N N . CYS A 1 495 ? -5.886 -7.690 6.831 1.00 95.69 495 CYS A N 1
ATOM 3865 C CA . CYS A 1 495 ? -4.701 -7.701 5.963 1.00 95.69 495 CYS A CA 1
ATOM 3866 C C . CYS A 1 495 ? -3.385 -7.402 6.709 1.00 95.69 495 CYS A C 1
ATOM 3868 O O . CYS A 1 495 ? -2.327 -7.894 6.309 1.00 95.69 495 CYS A O 1
ATOM 3870 N N . CYS A 1 496 ? -3.427 -6.588 7.773 1.00 98.06 496 CYS A N 1
ATOM 3871 C CA . CYS A 1 496 ? -2.254 -6.340 8.612 1.00 98.06 496 CYS A CA 1
ATOM 3872 C C . CYS A 1 496 ? -1.957 -7.531 9.521 1.00 98.06 496 CYS A C 1
ATOM 3874 O O . CYS A 1 496 ? -0.785 -7.868 9.671 1.00 98.06 496 CYS A O 1
ATOM 3876 N N . ARG A 1 497 ? -2.987 -8.174 10.092 1.00 97.62 497 ARG A N 1
ATOM 3877 C CA . ARG A 1 497 ? -2.829 -9.394 10.894 1.00 97.62 497 ARG A CA 1
ATOM 3878 C C . ARG A 1 497 ? -2.147 -10.467 10.062 1.00 97.62 497 ARG A C 1
ATOM 3880 O O . ARG A 1 497 ? -1.069 -10.920 10.434 1.00 97.62 497 ARG A O 1
ATOM 3887 N N . PHE A 1 498 ? -2.721 -10.774 8.904 1.00 95.19 498 PHE A N 1
ATOM 3888 C CA . PHE A 1 498 ? -2.181 -11.737 7.957 1.00 95.19 498 PHE A CA 1
ATOM 3889 C C . PHE A 1 498 ? -0.707 -11.469 7.630 1.00 95.19 498 PHE A C 1
ATOM 3891 O O . PHE A 1 498 ? 0.153 -12.328 7.818 1.00 95.19 498 PHE A O 1
ATOM 3898 N N . GLN A 1 499 ? -0.382 -10.248 7.197 1.00 96.56 499 GLN A N 1
ATOM 3899 C CA . GLN A 1 499 ? 0.985 -9.924 6.794 1.00 96.56 499 GLN A CA 1
ATOM 3900 C C . GLN A 1 499 ? 1.976 -9.985 7.958 1.00 96.56 499 GLN A C 1
ATOM 3902 O O . GLN A 1 499 ? 3.090 -10.469 7.781 1.00 96.56 499 GLN A O 1
ATOM 3907 N N . LEU A 1 500 ? 1.601 -9.494 9.140 1.00 97.94 500 LEU A N 1
ATOM 3908 C CA . LEU A 1 500 ? 2.481 -9.531 10.305 1.00 97.94 500 LEU A CA 1
ATOM 3909 C C . LEU A 1 500 ? 2.703 -10.967 10.796 1.00 97.94 500 LEU A C 1
ATOM 3911 O O . LEU A 1 500 ? 3.811 -11.273 11.225 1.00 97.94 500 LEU A O 1
ATOM 3915 N N . GLN A 1 501 ? 1.718 -11.864 10.670 1.00 95.62 501 GLN A N 1
ATOM 3916 C CA . GLN A 1 501 ? 1.915 -13.296 10.932 1.00 95.62 501 GLN A CA 1
ATOM 3917 C C . GLN A 1 501 ? 2.903 -13.917 9.938 1.00 95.62 501 GLN A C 1
ATOM 3919 O O . GLN A 1 501 ? 3.849 -14.591 10.350 1.00 95.62 501 GLN A O 1
ATOM 3924 N N . VAL A 1 502 ? 2.743 -13.637 8.637 1.00 94.31 502 VAL A N 1
ATOM 3925 C CA . VAL A 1 502 ? 3.687 -14.088 7.601 1.00 94.31 502 VAL A CA 1
ATOM 3926 C C . VAL A 1 502 ? 5.098 -13.578 7.900 1.00 94.31 502 VAL A C 1
ATOM 3928 O O . VAL A 1 502 ? 6.042 -14.369 7.918 1.00 94.31 502 VAL A O 1
ATOM 3931 N N . SER A 1 503 ? 5.249 -12.284 8.197 1.00 96.88 503 SER A N 1
ATOM 3932 C CA . SER A 1 503 ? 6.528 -11.683 8.584 1.00 96.88 503 SER A CA 1
ATOM 3933 C C . SER A 1 503 ? 7.110 -12.322 9.845 1.00 96.88 503 SER A C 1
ATOM 3935 O O . SER A 1 503 ? 8.306 -12.603 9.865 1.00 96.88 503 SER A O 1
ATOM 3937 N N . GLY A 1 504 ? 6.302 -12.581 10.875 1.00 96.56 504 GLY A N 1
ATOM 3938 C CA . GLY A 1 504 ? 6.759 -13.212 12.113 1.00 96.56 504 GLY A CA 1
ATOM 3939 C C . GLY A 1 504 ? 7.316 -14.608 11.861 1.00 96.56 504 GLY A C 1
ATOM 3940 O O . GLY A 1 504 ? 8.443 -14.898 12.254 1.00 96.56 504 GLY A O 1
ATOM 3941 N N . ARG A 1 505 ? 6.587 -15.431 11.097 1.00 93.88 505 ARG A N 1
ATOM 3942 C CA . ARG A 1 505 ? 7.009 -16.788 10.724 1.00 93.88 505 ARG A CA 1
ATOM 3943 C C . ARG A 1 505 ? 8.291 -16.790 9.890 1.00 93.88 505 ARG A C 1
ATOM 3945 O O . ARG A 1 505 ? 9.236 -17.487 10.237 1.00 93.88 505 ARG A O 1
ATOM 3952 N N . VAL A 1 506 ? 8.353 -15.990 8.820 1.00 93.94 506 VAL A N 1
ATOM 3953 C CA . VAL A 1 506 ? 9.531 -15.923 7.930 1.00 93.94 506 VAL A CA 1
ATOM 3954 C C . VAL A 1 506 ? 10.785 -15.466 8.682 1.00 93.94 506 VAL A C 1
ATOM 3956 O O . VAL A 1 506 ? 11.884 -15.933 8.392 1.00 93.94 506 VAL A O 1
ATOM 3959 N N . ASN A 1 507 ? 10.628 -14.580 9.668 1.00 95.75 507 ASN A N 1
ATOM 3960 C CA . ASN A 1 507 ? 11.736 -14.058 10.466 1.00 95.75 507 ASN A CA 1
ATOM 3961 C C . ASN A 1 507 ? 11.958 -14.817 11.788 1.00 95.75 507 ASN A C 1
ATOM 3963 O O . ASN A 1 507 ? 12.769 -14.370 12.597 1.00 95.75 507 ASN A O 1
ATOM 3967 N N . ASN A 1 508 ? 11.277 -15.950 12.007 1.00 95.88 508 ASN A N 1
ATOM 3968 C CA . ASN A 1 508 ? 11.361 -16.772 13.222 1.00 95.88 508 ASN A CA 1
ATOM 3969 C C . ASN A 1 508 ? 11.155 -15.969 14.521 1.00 95.88 508 ASN A C 1
ATOM 3971 O O . ASN A 1 508 ? 11.920 -16.092 15.477 1.00 95.88 508 ASN A O 1
ATOM 3975 N N . MET A 1 509 ? 10.139 -15.107 14.540 1.00 95.88 509 MET A N 1
ATOM 3976 C CA . MET A 1 509 ? 9.812 -14.259 15.683 1.00 95.88 509 MET A CA 1
ATOM 3977 C C . MET A 1 509 ? 8.692 -14.889 16.510 1.00 95.88 509 MET A C 1
ATOM 3979 O O . MET A 1 509 ? 7.608 -15.149 15.993 1.00 95.88 509 MET A O 1
ATOM 3983 N N . ASP A 1 510 ? 8.941 -15.076 17.805 1.00 94.00 510 ASP A N 1
ATOM 3984 C CA . ASP A 1 510 ? 7.945 -15.555 18.767 1.00 94.00 510 ASP A CA 1
ATOM 3985 C C . ASP A 1 510 ? 7.086 -14.385 19.276 1.00 94.00 510 ASP A C 1
ATOM 3987 O O . ASP A 1 510 ? 7.348 -13.789 20.321 1.00 94.00 510 ASP A O 1
ATOM 3991 N N . ILE A 1 511 ? 6.116 -13.970 18.459 1.00 95.62 511 ILE A N 1
ATOM 3992 C CA . ILE A 1 511 ? 5.129 -12.940 18.798 1.00 95.62 511 ILE A CA 1
ATOM 3993 C C . ILE A 1 511 ? 3.780 -13.294 18.176 1.00 95.62 511 ILE A C 1
ATOM 3995 O O . ILE A 1 511 ? 3.687 -13.597 16.986 1.00 95.62 511 ILE A O 1
ATOM 3999 N N . GLN A 1 512 ? 2.713 -13.231 18.972 1.00 96.81 512 GLN A N 1
ATOM 4000 C CA . GLN A 1 512 ? 1.362 -13.479 18.478 1.00 96.81 512 GLN A CA 1
ATOM 4001 C C . GLN A 1 512 ? 0.789 -12.227 17.823 1.00 96.81 512 GLN A C 1
ATOM 4003 O O . GLN A 1 512 ? 0.943 -11.119 18.330 1.00 96.81 512 GLN A O 1
ATOM 4008 N N . VAL A 1 513 ? 0.065 -12.400 16.721 1.00 97.69 513 VAL A N 1
ATOM 4009 C CA . VAL A 1 513 ? -0.639 -11.311 16.039 1.00 97.69 513 VAL A CA 1
ATOM 4010 C C . VAL A 1 513 ? -2.128 -11.616 16.074 1.00 97.69 513 VAL A C 1
ATOM 4012 O O . VAL A 1 513 ? -2.561 -12.642 15.550 1.00 97.69 513 VAL A O 1
ATOM 4015 N N . ARG A 1 514 ? -2.915 -10.736 16.696 1.00 97.56 514 ARG A N 1
ATOM 4016 C CA . ARG A 1 514 ? -4.356 -10.935 16.907 1.00 97.56 514 ARG A CA 1
ATOM 4017 C C . ARG A 1 514 ? -5.158 -9.755 16.375 1.00 97.56 514 ARG A C 1
ATOM 4019 O O . ARG A 1 514 ? -4.703 -8.612 16.427 1.00 97.56 514 ARG A O 1
ATOM 4026 N N . ASP A 1 515 ? -6.359 -10.031 15.877 1.00 98.12 515 ASP A N 1
ATOM 4027 C CA . ASP A 1 515 ? -7.284 -8.975 15.475 1.00 98.12 515 ASP A CA 1
ATOM 4028 C C . ASP A 1 515 ? -8.038 -8.427 16.695 1.00 98.12 515 ASP A C 1
ATOM 4030 O O . ASP A 1 515 ? -8.453 -9.180 17.579 1.00 98.12 515 ASP A O 1
ATOM 4034 N N . LEU A 1 516 ? -8.234 -7.114 16.743 1.00 98.50 516 LEU A N 1
ATOM 4035 C CA . LEU A 1 516 ? -8.877 -6.424 17.855 1.00 98.50 516 LEU A CA 1
ATOM 4036 C C . LEU A 1 516 ? -10.315 -6.913 18.116 1.00 98.50 516 LEU A C 1
ATOM 4038 O O . LEU A 1 516 ? -10.707 -6.998 19.280 1.00 98.50 516 LEU A O 1
ATOM 4042 N N . ALA A 1 517 ? -11.082 -7.290 17.089 1.00 98.38 517 ALA A N 1
ATOM 4043 C CA . ALA A 1 517 ? -12.440 -7.794 17.261 1.00 98.38 517 ALA A CA 1
ATOM 4044 C C . ALA A 1 517 ? -12.390 -9.140 17.974 1.00 98.38 517 ALA A C 1
ATOM 4046 O O . ALA A 1 517 ? -13.110 -9.350 18.944 1.00 98.38 517 ALA A O 1
ATOM 4047 N N . THR A 1 518 ? -11.492 -10.030 17.542 1.00 97.94 518 THR A N 1
ATOM 4048 C CA . THR A 1 518 ? -11.333 -11.357 18.155 1.00 97.94 518 THR A CA 1
ATOM 4049 C C . THR A 1 518 ? -10.907 -11.254 19.621 1.00 97.94 518 THR A C 1
ATOM 4051 O O . THR A 1 518 ? -11.463 -11.946 20.471 1.00 97.94 518 THR A O 1
ATOM 4054 N N . VAL A 1 519 ? -9.987 -10.334 19.939 1.00 97.38 519 VAL A N 1
ATOM 4055 C CA . VAL A 1 519 ? -9.530 -10.068 21.312 1.00 97.38 519 VAL A CA 1
ATOM 4056 C C . VAL A 1 519 ? -10.677 -9.541 22.175 1.00 97.38 519 VAL A C 1
ATOM 4058 O O . VAL A 1 519 ? -10.935 -10.084 23.248 1.00 97.38 519 VAL A O 1
ATOM 4061 N N . ALA A 1 520 ? -11.402 -8.526 21.699 1.00 98.00 520 ALA A N 1
ATOM 4062 C CA . ALA A 1 520 ? -12.513 -7.931 22.438 1.00 98.00 520 ALA A CA 1
ATOM 4063 C C . ALA A 1 520 ? -13.699 -8.899 22.601 1.00 98.00 520 ALA A C 1
ATOM 4065 O O . ALA A 1 520 ? -14.326 -8.927 23.657 1.00 98.00 520 ALA A O 1
ATOM 4066 N N . ALA A 1 521 ? -14.000 -9.716 21.587 1.00 98.00 521 ALA A N 1
ATOM 4067 C CA . ALA A 1 521 ? -15.073 -10.706 21.645 1.00 98.00 521 ALA A CA 1
ATOM 4068 C C . ALA A 1 521 ? -14.753 -11.836 22.631 1.00 98.00 521 ALA A C 1
ATOM 4070 O O . ALA A 1 521 ? -15.614 -12.197 23.431 1.00 98.00 521 ALA A O 1
ATOM 4071 N N . ARG A 1 522 ? -13.510 -12.335 22.648 1.00 96.31 522 ARG A N 1
ATOM 4072 C CA . ARG A 1 522 ? -13.058 -13.301 23.663 1.00 96.31 522 ARG A CA 1
ATOM 4073 C C . ARG A 1 522 ? -13.135 -12.712 25.069 1.00 96.31 522 ARG A C 1
ATOM 4075 O O . ARG A 1 522 ? -13.676 -13.355 25.952 1.00 96.31 522 ARG A O 1
ATOM 4082 N N . ALA A 1 523 ? -12.727 -11.455 25.254 1.00 96.50 523 ALA A N 1
ATOM 4083 C CA . ALA A 1 523 ? -12.894 -10.752 26.531 1.00 96.50 523 ALA A CA 1
ATOM 4084 C C . ALA A 1 523 ? -14.373 -10.485 26.908 1.00 96.50 523 ALA A C 1
ATOM 4086 O O . ALA A 1 523 ? -14.685 -10.135 28.046 1.00 96.50 523 ALA A O 1
ATOM 4087 N N . CYS A 1 524 ? -15.305 -10.651 25.964 1.00 96.94 524 CYS A N 1
ATOM 4088 C CA . CYS A 1 524 ? -16.748 -10.653 26.210 1.00 96.94 524 CYS A CA 1
ATOM 4089 C C . CYS A 1 524 ? -17.323 -12.037 26.549 1.00 96.94 524 CYS A C 1
ATOM 4091 O O . CYS A 1 524 ? -18.544 -12.135 26.699 1.00 96.94 524 CYS A O 1
ATOM 4093 N N . GLY A 1 525 ? -16.478 -13.066 26.664 1.00 95.44 525 GLY A N 1
ATOM 4094 C CA . GLY A 1 525 ? -16.862 -14.447 26.953 1.00 95.44 525 GLY A CA 1
ATOM 4095 C C . GLY A 1 525 ? -17.327 -15.241 25.730 1.00 95.44 525 GLY A C 1
ATOM 4096 O O . GLY A 1 525 ? -17.921 -16.307 25.882 1.00 95.44 525 GLY A O 1
ATOM 4097 N N . TYR A 1 526 ? -17.107 -14.737 24.509 1.00 96.19 526 TYR A N 1
ATOM 4098 C CA . TYR A 1 526 ? -17.432 -15.488 23.296 1.00 96.19 526 TYR A CA 1
ATOM 4099 C C . TYR A 1 526 ? -16.315 -16.466 22.933 1.00 96.19 526 TYR A C 1
ATOM 4101 O O . TYR A 1 526 ? -15.143 -16.090 22.859 1.00 96.19 526 TYR A O 1
ATOM 4109 N N . ASP A 1 527 ? -16.701 -17.698 22.606 1.00 94.12 527 ASP A N 1
ATOM 4110 C CA . ASP A 1 527 ? -15.811 -18.653 21.954 1.00 94.12 527 ASP A CA 1
ATOM 4111 C C . ASP A 1 527 ? -15.699 -18.309 20.462 1.00 94.12 527 ASP A C 1
ATOM 4113 O O . ASP A 1 527 ? -16.652 -18.461 19.693 1.00 94.12 527 ASP A O 1
ATOM 4117 N N . ILE A 1 528 ? -14.548 -17.758 20.073 1.00 96.00 528 ILE A N 1
ATOM 4118 C CA . ILE A 1 528 ? -14.253 -17.354 18.697 1.00 96.00 528 ILE A CA 1
ATOM 4119 C C . ILE A 1 528 ? -13.198 -18.313 18.128 1.00 96.00 528 ILE A C 1
ATOM 4121 O O . ILE A 1 528 ? -12.053 -18.286 18.614 1.00 96.00 528 ILE A O 1
ATOM 4125 N N . PRO A 1 529 ? -13.544 -19.117 17.099 1.00 94.12 529 PRO A N 1
ATOM 4126 C CA . PRO A 1 529 ? -12.610 -20.039 16.462 1.00 94.12 529 PRO A CA 1
ATOM 4127 C C . PRO A 1 529 ? -11.451 -19.267 15.836 1.00 94.12 529 PRO A C 1
ATOM 4129 O O . PRO A 1 529 ? -11.606 -18.109 15.477 1.00 94.12 529 PRO A O 1
ATOM 4132 N N . ASP A 1 530 ? -10.283 -19.888 15.711 1.00 93.31 530 ASP A N 1
ATOM 4133 C CA . ASP A 1 530 ? -9.115 -19.243 15.110 1.00 93.31 530 ASP A CA 1
ATOM 4134 C C . ASP A 1 530 ? -9.053 -19.503 13.602 1.00 93.31 530 ASP A C 1
ATOM 4136 O O . ASP A 1 530 ? -9.212 -20.641 13.157 1.00 93.31 530 ASP A O 1
ATOM 4140 N N . SER A 1 531 ? -8.800 -18.459 12.812 1.00 95.12 531 SER A N 1
ATOM 4141 C CA . SER A 1 531 ? -8.643 -18.581 11.359 1.00 95.12 531 SER A CA 1
ATOM 4142 C C . SER A 1 531 ? -7.204 -18.838 10.896 1.00 95.12 531 SER A C 1
ATOM 4144 O O . SER A 1 531 ? -7.000 -19.053 9.705 1.00 95.12 531 SER A O 1
ATOM 4146 N N . GLU A 1 532 ? -6.208 -18.887 11.789 1.00 89.75 532 GLU A N 1
ATOM 4147 C CA . GLU A 1 532 ? -4.785 -19.050 11.425 1.00 89.75 532 GLU A CA 1
ATOM 4148 C C . GLU A 1 532 ? -4.508 -20.226 10.469 1.00 89.75 532 GLU A C 1
ATOM 4150 O O . GLU A 1 532 ? -3.822 -20.058 9.459 1.00 89.75 532 GLU A O 1
ATOM 4155 N N . ALA A 1 533 ? -5.098 -21.400 10.717 1.00 89.62 533 ALA A N 1
ATOM 4156 C CA . ALA A 1 533 ? -4.920 -22.564 9.844 1.00 89.62 533 ALA A CA 1
ATOM 4157 C C . ALA A 1 533 ? -5.537 -22.363 8.445 1.00 89.62 533 ALA A C 1
ATOM 4159 O O . ALA A 1 533 ? -4.995 -22.835 7.444 1.00 89.62 533 ALA A O 1
ATOM 4160 N N . VAL A 1 534 ? -6.667 -21.651 8.362 1.00 90.25 534 VAL A N 1
ATOM 4161 C CA . VAL A 1 534 ? -7.322 -21.310 7.089 1.00 90.25 534 VAL A CA 1
ATOM 4162 C C . VAL A 1 534 ? -6.485 -20.289 6.330 1.00 90.25 534 VAL A C 1
ATOM 4164 O O . VAL A 1 534 ? -6.255 -20.467 5.137 1.00 90.25 534 VAL A O 1
ATOM 4167 N N . MET A 1 535 ? -5.984 -19.266 7.025 1.00 90.75 535 MET A N 1
ATOM 4168 C CA . MET A 1 535 ? -5.095 -18.250 6.466 1.00 90.75 535 MET A CA 1
ATOM 4169 C C . MET A 1 535 ? -3.846 -18.885 5.853 1.00 90.75 535 MET A C 1
ATOM 4171 O O . MET A 1 535 ? -3.498 -18.569 4.719 1.00 90.75 535 MET A O 1
ATOM 4175 N N . GLU A 1 536 ? -3.191 -19.805 6.567 1.00 86.56 536 GLU A N 1
ATOM 4176 C CA . GLU A 1 536 ? -1.997 -20.486 6.061 1.00 86.56 536 GLU A CA 1
ATOM 4177 C C . GLU A 1 536 ? -2.314 -21.374 4.856 1.00 86.56 536 GLU A C 1
ATOM 4179 O O . GLU A 1 536 ? -1.653 -21.260 3.820 1.00 86.56 536 GLU A O 1
ATOM 4184 N N . ARG A 1 537 ? -3.351 -22.214 4.959 1.00 89.88 537 ARG A N 1
ATOM 4185 C CA . ARG A 1 537 ? -3.776 -23.093 3.863 1.00 89.88 537 ARG A CA 1
ATOM 4186 C C . ARG A 1 537 ? -4.097 -22.300 2.599 1.00 89.88 537 ARG A C 1
ATOM 4188 O O . ARG A 1 537 ? -3.684 -22.695 1.512 1.00 89.88 537 ARG A O 1
ATOM 4195 N N . ASP A 1 538 ? -4.831 -21.201 2.736 1.00 89.31 538 ASP A N 1
ATOM 4196 C CA . ASP A 1 538 ? -5.272 -20.399 1.600 1.00 89.31 538 ASP A CA 1
ATOM 4197 C C . ASP A 1 538 ? -4.133 -19.522 1.051 1.00 89.31 538 ASP A C 1
ATOM 4199 O O . ASP A 1 538 ? -4.128 -19.236 -0.141 1.00 89.31 538 ASP A O 1
ATOM 4203 N N . TRP A 1 539 ? -3.134 -19.140 1.857 1.00 90.19 539 TRP A N 1
ATOM 4204 C CA . TRP A 1 539 ? -1.987 -18.344 1.396 1.00 90.19 539 TRP A CA 1
ATOM 4205 C C . TRP A 1 539 ? -1.001 -19.116 0.522 1.00 90.19 539 TRP A C 1
ATOM 4207 O O . TRP A 1 539 ? -0.475 -18.562 -0.443 1.00 90.19 539 TRP A O 1
ATOM 4217 N N . VAL A 1 540 ? -0.719 -20.378 0.857 1.00 90.94 540 VAL A N 1
ATOM 4218 C CA . VAL A 1 540 ? 0.324 -21.170 0.180 1.00 90.94 540 VAL A CA 1
ATOM 4219 C C . VAL A 1 540 ? 0.143 -21.202 -1.349 1.00 90.94 540 VAL A C 1
ATOM 4221 O O . VAL A 1 540 ? 1.115 -20.923 -2.056 1.00 90.94 540 VAL A O 1
ATOM 4224 N N . PRO A 1 541 ? -1.064 -21.456 -1.898 1.00 91.50 541 PRO A N 1
ATOM 4225 C CA . PRO A 1 541 ? -1.298 -21.360 -3.335 1.00 91.50 541 PRO A CA 1
ATOM 4226 C C . PRO A 1 541 ? -0.991 -19.979 -3.919 1.00 91.50 541 PRO A C 1
ATOM 4228 O O . PRO A 1 541 ? -0.399 -19.894 -4.993 1.00 91.50 541 PRO A O 1
ATOM 4231 N N . PHE A 1 542 ? -1.364 -18.900 -3.223 1.00 90.44 542 PHE A N 1
ATOM 4232 C CA . PHE A 1 542 ? -1.122 -17.534 -3.689 1.00 90.44 542 PHE A CA 1
ATOM 4233 C C . PHE A 1 542 ? 0.369 -17.208 -3.749 1.00 90.44 542 PHE A C 1
ATOM 4235 O O . PHE A 1 542 ? 0.809 -16.682 -4.766 1.00 90.44 542 PHE A O 1
ATOM 4242 N N . ASP A 1 543 ? 1.153 -17.548 -2.722 1.00 91.31 543 ASP A N 1
ATOM 4243 C CA . ASP A 1 543 ? 2.606 -17.309 -2.721 1.00 91.31 543 ASP A CA 1
ATOM 4244 C C . ASP A 1 543 ? 3.296 -18.045 -3.880 1.00 91.31 543 ASP A C 1
ATOM 4246 O O . ASP A 1 543 ? 4.075 -17.451 -4.629 1.00 91.31 543 ASP A O 1
ATOM 4250 N N . ILE A 1 544 ? 2.949 -19.319 -4.097 1.00 92.62 544 ILE A N 1
ATOM 4251 C CA . ILE A 1 544 ? 3.500 -20.107 -5.206 1.00 92.62 544 ILE A CA 1
ATOM 4252 C C . ILE A 1 544 ? 3.086 -19.498 -6.551 1.00 92.62 544 ILE A C 1
ATOM 4254 O O . ILE A 1 544 ? 3.933 -19.322 -7.426 1.00 92.62 544 ILE A O 1
ATOM 4258 N N . MET A 1 545 ? 1.818 -19.113 -6.714 1.00 91.81 545 MET A N 1
ATOM 4259 C CA . MET A 1 545 ? 1.336 -18.475 -7.941 1.00 91.81 545 MET A CA 1
ATOM 4260 C C . MET A 1 545 ? 2.003 -17.120 -8.196 1.00 91.81 545 MET A C 1
ATOM 4262 O O . MET A 1 545 ? 2.390 -16.847 -9.328 1.00 91.81 545 MET A O 1
ATOM 4266 N N . ILE A 1 546 ? 2.203 -16.285 -7.172 1.00 92.25 546 ILE A N 1
ATOM 4267 C CA . ILE A 1 546 ? 2.927 -15.008 -7.284 1.00 92.25 546 ILE A CA 1
ATOM 4268 C C . ILE A 1 546 ? 4.344 -15.246 -7.823 1.00 92.25 546 ILE A C 1
ATOM 4270 O O . ILE A 1 546 ? 4.783 -14.557 -8.747 1.00 92.25 546 ILE A O 1
ATOM 4274 N N . ARG A 1 547 ? 5.044 -16.256 -7.295 1.00 91.12 547 ARG A N 1
ATOM 4275 C CA . ARG A 1 547 ? 6.395 -16.632 -7.740 1.00 91.12 547 ARG A CA 1
ATOM 4276 C C . ARG A 1 547 ? 6.402 -17.195 -9.159 1.00 91.12 547 ARG A C 1
ATOM 4278 O O . ARG A 1 547 ? 7.270 -16.835 -9.948 1.00 91.12 547 ARG A O 1
ATOM 4285 N N . MET A 1 548 ? 5.433 -18.044 -9.496 1.00 91.50 548 MET A N 1
ATOM 4286 C CA . MET A 1 548 ? 5.309 -18.636 -10.831 1.00 91.50 548 MET A CA 1
ATOM 4287 C C . MET A 1 548 ? 4.969 -17.597 -11.902 1.00 91.50 548 MET A C 1
ATOM 4289 O O . MET A 1 548 ? 5.481 -17.679 -13.011 1.00 91.50 548 MET A O 1
ATOM 4293 N N . LEU A 1 549 ? 4.136 -16.608 -11.575 1.00 92.06 549 LEU A N 1
ATOM 4294 C CA . LEU A 1 549 ? 3.656 -15.603 -12.521 1.00 92.06 549 LEU A CA 1
ATOM 4295 C C . LEU A 1 549 ? 4.628 -14.438 -12.745 1.00 92.06 549 LEU A C 1
ATOM 4297 O O . LEU A 1 549 ? 4.314 -13.537 -13.519 1.00 92.06 549 LEU A O 1
ATOM 4301 N N . ASN A 1 550 ? 5.796 -14.410 -12.098 1.00 91.19 550 ASN A N 1
ATOM 4302 C CA . ASN A 1 550 ? 6.821 -13.416 -12.421 1.00 91.19 550 ASN A CA 1
ATOM 4303 C C . ASN A 1 550 ? 7.514 -13.754 -13.767 1.00 91.19 550 ASN A C 1
ATOM 4305 O O . ASN A 1 550 ? 7.416 -14.888 -14.240 1.00 91.19 550 ASN A O 1
ATOM 4309 N N . PRO A 1 551 ? 8.228 -12.809 -14.417 1.00 91.31 551 PRO A N 1
ATOM 4310 C CA . PRO A 1 551 ? 8.783 -13.044 -15.756 1.00 91.31 551 PRO A CA 1
ATOM 4311 C C . PRO A 1 551 ? 9.711 -14.256 -15.870 1.00 91.31 551 PRO A C 1
ATOM 4313 O O . PRO A 1 551 ? 9.723 -14.928 -16.902 1.00 91.31 551 PRO A O 1
ATOM 4316 N N . ARG A 1 552 ? 10.462 -14.559 -14.807 1.00 91.88 552 ARG A N 1
ATOM 4317 C CA . ARG A 1 552 ? 11.365 -15.709 -14.763 1.00 91.88 552 ARG A CA 1
ATO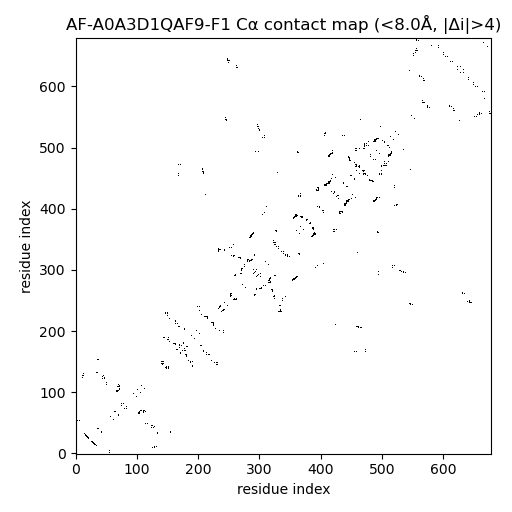M 4318 C C . ARG A 1 552 ? 10.602 -17.016 -14.560 1.00 91.88 552 ARG A C 1
ATOM 4320 O O . ARG A 1 552 ? 10.807 -17.944 -15.329 1.00 91.88 552 ARG A O 1
ATOM 4327 N N . GLY A 1 553 ? 9.678 -17.056 -13.601 1.00 92.25 553 GLY A N 1
ATOM 4328 C CA . GLY A 1 553 ? 8.819 -18.212 -13.348 1.00 92.25 553 GLY A CA 1
ATOM 4329 C C . GLY A 1 553 ? 7.986 -18.583 -14.574 1.00 92.25 553 GLY A C 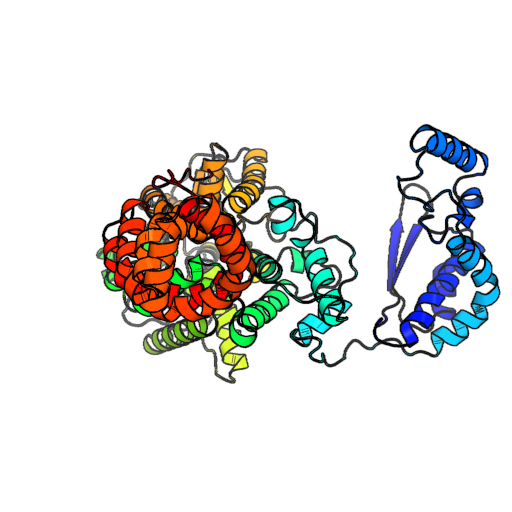1
ATOM 4330 O O . GLY A 1 553 ? 7.898 -19.755 -14.928 1.00 92.25 553 GLY A O 1
ATOM 4331 N N . MET A 1 554 ? 7.474 -17.587 -15.301 1.00 92.12 554 MET A N 1
ATOM 4332 C CA . MET A 1 554 ? 6.757 -17.805 -16.557 1.00 92.12 554 MET A CA 1
ATOM 4333 C C . MET A 1 554 ? 7.672 -18.337 -17.662 1.00 92.12 554 MET A C 1
ATOM 4335 O O . MET A 1 554 ? 7.264 -19.217 -18.417 1.00 92.12 554 MET A O 1
ATOM 4339 N N . ALA A 1 555 ? 8.911 -17.845 -17.758 1.00 92.69 555 ALA A N 1
ATOM 4340 C CA . ALA A 1 555 ? 9.890 -18.375 -18.705 1.00 92.69 555 ALA A CA 1
ATOM 4341 C C . ALA A 1 555 ? 10.255 -19.836 -18.406 1.00 92.69 555 ALA A C 1
ATOM 4343 O O . ALA A 1 555 ? 10.291 -20.643 -19.336 1.00 92.69 555 ALA A O 1
ATOM 4344 N N . ASP A 1 556 ? 10.472 -20.178 -17.134 1.00 92.50 556 ASP A N 1
ATOM 4345 C CA . ASP A 1 556 ? 10.751 -21.545 -16.682 1.00 92.50 556 ASP A CA 1
ATOM 4346 C C . ASP A 1 556 ? 9.560 -22.467 -16.990 1.00 92.50 556 ASP A C 1
ATOM 4348 O O . ASP A 1 556 ? 9.713 -23.534 -17.585 1.00 92.50 556 ASP A O 1
ATOM 4352 N N . MET A 1 557 ? 8.345 -22.004 -16.687 1.00 91.38 557 MET A N 1
ATOM 4353 C CA . MET A 1 557 ? 7.101 -22.706 -16.989 1.00 91.38 557 MET A CA 1
ATOM 4354 C C . MET A 1 557 ? 6.939 -22.958 -18.498 1.00 91.38 557 MET A C 1
ATOM 4356 O O . MET A 1 557 ? 6.649 -24.073 -18.930 1.00 91.38 557 MET A O 1
ATOM 4360 N N . MET A 1 558 ? 7.179 -21.939 -19.327 1.00 91.06 558 MET A N 1
ATOM 4361 C CA . MET A 1 558 ? 7.165 -22.074 -20.784 1.00 91.06 558 MET A CA 1
ATOM 4362 C C . MET A 1 558 ? 8.256 -23.027 -21.288 1.00 91.06 558 MET A C 1
ATOM 4364 O O . MET A 1 558 ? 8.039 -23.748 -22.262 1.00 91.06 558 MET A O 1
ATOM 4368 N N . ALA A 1 559 ? 9.425 -23.051 -20.644 1.00 91.31 559 ALA A N 1
ATOM 4369 C CA . ALA A 1 559 ? 10.512 -23.955 -20.998 1.00 91.31 559 ALA A CA 1
ATOM 4370 C C . ALA A 1 559 ? 10.148 -25.428 -20.752 1.00 91.31 559 ALA A C 1
ATOM 4372 O O . ALA A 1 559 ? 10.464 -26.280 -21.585 1.00 91.31 559 ALA A O 1
ATOM 4373 N N . GLU A 1 560 ? 9.438 -25.731 -19.664 1.00 90.44 560 GLU A N 1
ATOM 4374 C CA . GLU A 1 560 ? 8.923 -27.080 -19.391 1.00 90.44 560 GLU A CA 1
ATOM 4375 C C . GLU A 1 560 ? 7.898 -27.537 -20.448 1.00 90.44 560 GLU A C 1
ATOM 4377 O O . GLU A 1 560 ? 7.854 -28.715 -20.809 1.00 90.44 560 GLU A O 1
ATOM 4382 N N . MET A 1 561 ? 7.141 -26.592 -21.014 1.00 91.19 561 MET A N 1
ATOM 4383 C CA . MET A 1 561 ? 6.112 -26.816 -22.039 1.00 91.19 561 MET A CA 1
ATOM 4384 C C . MET A 1 561 ? 6.621 -26.678 -23.484 1.00 91.19 561 MET A C 1
ATOM 4386 O O . MET A 1 561 ? 5.836 -26.461 -24.408 1.00 91.19 561 MET A O 1
ATOM 4390 N N . MET A 1 562 ? 7.932 -26.756 -23.724 1.00 90.38 562 MET A N 1
ATOM 4391 C CA . MET A 1 562 ? 8.505 -26.423 -25.035 1.00 90.38 562 MET A CA 1
ATOM 4392 C C . MET A 1 562 ? 7.943 -27.262 -26.197 1.00 90.38 562 MET A C 1
ATOM 4394 O O . MET A 1 562 ? 7.707 -26.736 -27.288 1.00 90.38 562 MET A O 1
ATOM 4398 N N . ASP A 1 563 ? 7.729 -28.565 -25.980 1.00 89.62 563 ASP A N 1
ATOM 4399 C CA . ASP A 1 563 ? 7.140 -29.457 -26.988 1.00 89.62 563 ASP A CA 1
ATOM 4400 C C . ASP A 1 563 ? 5.702 -29.010 -27.336 1.00 89.62 563 ASP A C 1
ATOM 4402 O O . ASP A 1 563 ? 5.363 -28.890 -28.519 1.00 89.62 563 ASP A O 1
ATOM 4406 N N . ASP A 1 564 ? 4.893 -28.685 -26.321 1.00 91.56 564 ASP A N 1
ATOM 4407 C CA . ASP A 1 564 ? 3.509 -28.213 -26.462 1.00 91.56 564 ASP A CA 1
ATOM 4408 C C . ASP A 1 564 ? 3.443 -26.850 -27.164 1.00 91.56 564 ASP A C 1
ATOM 4410 O O . ASP A 1 564 ? 2.634 -26.644 -28.073 1.00 91.56 564 ASP A O 1
ATOM 4414 N N . LEU A 1 565 ? 4.350 -25.930 -26.812 1.00 90.06 565 LEU A N 1
ATOM 4415 C CA . LEU A 1 565 ? 4.492 -24.634 -27.476 1.00 90.06 565 LEU A CA 1
ATOM 4416 C C . LEU A 1 565 ? 4.815 -24.809 -28.963 1.00 90.06 565 LEU A C 1
ATOM 4418 O O . LEU A 1 565 ? 4.173 -24.187 -29.806 1.00 90.06 565 LEU A O 1
ATOM 4422 N N . ILE A 1 566 ? 5.768 -25.675 -29.319 1.00 89.12 566 ILE A N 1
ATOM 4423 C CA . ILE A 1 566 ? 6.111 -25.938 -30.726 1.00 89.12 566 ILE A CA 1
ATOM 4424 C C . ILE A 1 566 ? 4.935 -26.574 -31.469 1.00 89.12 566 ILE A C 1
ATOM 4426 O O . ILE A 1 566 ? 4.693 -26.239 -32.628 1.00 89.12 566 ILE A O 1
ATOM 4430 N N . GLN A 1 567 ? 4.194 -27.480 -30.831 1.00 90.00 567 GLN A N 1
ATOM 4431 C CA . GLN A 1 567 ? 3.018 -28.106 -31.434 1.00 90.00 567 GLN A CA 1
ATOM 4432 C C . GLN A 1 567 ? 1.868 -27.114 -31.652 1.00 90.00 567 GLN A C 1
ATOM 4434 O O . GLN A 1 567 ? 1.124 -27.255 -32.623 1.00 90.00 567 GLN A O 1
ATOM 4439 N N . ALA A 1 568 ? 1.737 -26.102 -30.794 1.00 90.88 568 ALA A N 1
ATOM 4440 C CA . ALA A 1 568 ? 0.713 -25.074 -30.923 1.00 90.88 568 ALA A CA 1
ATOM 4441 C C . ALA A 1 568 ? 1.001 -24.045 -32.036 1.00 90.88 568 ALA A C 1
ATOM 4443 O O . ALA A 1 568 ? 0.057 -23.391 -32.493 1.00 90.88 568 ALA A O 1
ATOM 4444 N N . MET A 1 569 ? 2.256 -23.918 -32.498 1.00 90.44 569 MET A N 1
ATOM 4445 C CA . MET A 1 569 ? 2.656 -22.998 -33.577 1.00 90.44 569 MET A CA 1
ATOM 4446 C C . MET A 1 569 ? 1.940 -23.286 -34.914 1.00 90.44 569 MET A C 1
ATOM 4448 O O . MET A 1 569 ? 1.500 -24.412 -35.165 1.00 90.44 569 MET A O 1
ATOM 4452 N N . PRO A 1 570 ? 1.866 -22.303 -35.837 1.00 87.44 570 PRO A N 1
ATOM 4453 C CA . PRO A 1 570 ? 1.410 -22.546 -37.205 1.00 87.44 570 PRO A CA 1
ATOM 4454 C C . PRO A 1 570 ? 2.207 -23.669 -37.887 1.00 87.44 570 PRO A C 1
ATOM 4456 O O . PRO A 1 570 ? 3.428 -23.749 -37.741 1.00 87.44 570 PRO A O 1
ATOM 4459 N N . GLY A 1 571 ? 1.528 -24.511 -38.674 1.00 86.00 571 GLY A N 1
ATOM 4460 C CA . GLY A 1 571 ? 2.077 -25.759 -39.230 1.00 86.00 571 GLY A CA 1
ATOM 4461 C C . GLY A 1 571 ? 3.470 -25.660 -39.879 1.00 86.00 571 GLY A C 1
ATOM 4462 O O . GLY A 1 571 ? 4.348 -26.441 -39.503 1.00 86.00 571 GLY A O 1
ATOM 4463 N N . PRO A 1 572 ? 3.730 -24.695 -40.787 1.00 87.06 572 PRO A N 1
ATOM 4464 C CA . PRO A 1 572 ? 5.052 -24.529 -41.403 1.00 87.06 572 PRO A CA 1
ATOM 4465 C C . PRO A 1 572 ? 6.164 -24.270 -40.379 1.00 87.06 572 PRO A C 1
ATOM 4467 O O . PRO A 1 572 ? 7.276 -24.782 -40.503 1.00 87.06 572 PRO A O 1
ATOM 4470 N N . MET A 1 573 ? 5.851 -23.511 -39.330 1.00 84.44 573 MET A N 1
ATOM 4471 C CA . MET A 1 573 ? 6.800 -23.142 -38.290 1.00 84.44 573 MET A CA 1
ATOM 4472 C C . MET A 1 573 ? 7.039 -24.284 -37.303 1.00 84.44 573 MET A C 1
ATOM 4474 O O . MET A 1 573 ? 8.188 -24.580 -36.984 1.00 84.44 573 MET A O 1
ATOM 4478 N N . ALA A 1 574 ? 5.978 -24.978 -36.883 1.00 86.31 574 ALA A N 1
ATOM 4479 C CA . ALA A 1 574 ? 6.090 -26.179 -36.058 1.00 86.31 574 ALA A CA 1
ATOM 4480 C C . ALA A 1 574 ? 6.966 -27.244 -36.746 1.00 86.31 574 ALA A C 1
ATOM 4482 O O . ALA A 1 574 ? 7.855 -27.831 -36.124 1.00 86.31 574 ALA A O 1
ATOM 4483 N N . GLY A 1 575 ? 6.759 -27.449 -38.053 1.00 86.25 575 GLY A N 1
ATOM 4484 C CA . GLY A 1 575 ? 7.573 -28.342 -38.879 1.00 86.25 575 GLY A CA 1
ATOM 4485 C C . GLY A 1 575 ? 9.039 -27.910 -38.950 1.00 86.25 575 GLY A C 1
ATOM 4486 O O . GLY A 1 575 ? 9.928 -28.732 -38.730 1.00 86.25 575 GLY A O 1
ATOM 4487 N N . MET A 1 576 ? 9.299 -26.618 -39.174 1.00 86.19 576 MET A N 1
ATOM 4488 C CA . MET A 1 576 ? 10.652 -26.052 -39.188 1.00 86.19 576 MET A CA 1
ATOM 4489 C C . MET A 1 576 ? 11.378 -26.247 -37.849 1.00 86.19 576 MET A C 1
ATOM 4491 O O . MET A 1 576 ? 12.536 -26.657 -37.841 1.00 86.19 576 MET A O 1
ATOM 4495 N N . MET A 1 577 ? 10.708 -26.005 -36.719 1.00 86.19 577 MET A N 1
ATOM 4496 C CA . MET A 1 577 ? 11.297 -26.156 -35.381 1.00 86.19 577 MET A CA 1
ATOM 4497 C C . MET A 1 577 ? 11.636 -27.617 -35.064 1.00 86.19 577 MET A C 1
ATOM 4499 O O . MET A 1 577 ? 12.734 -27.910 -34.583 1.00 86.19 577 MET A O 1
ATOM 4503 N N . LYS A 1 578 ? 10.736 -28.553 -35.398 1.00 84.75 578 LYS A N 1
ATOM 4504 C CA . LYS A 1 578 ? 10.986 -30.001 -35.266 1.00 84.75 578 LYS A CA 1
ATOM 4505 C C . LYS A 1 578 ? 12.136 -30.457 -36.167 1.00 84.75 578 LYS A C 1
ATOM 4507 O O . LYS A 1 578 ? 13.020 -31.190 -35.722 1.00 84.75 578 LYS A O 1
ATOM 4512 N N . TRP A 1 579 ? 12.165 -29.977 -37.412 1.00 86.06 579 TRP A N 1
ATOM 4513 C CA . TRP A 1 579 ? 13.253 -30.242 -38.351 1.00 86.06 579 TRP A CA 1
ATOM 4514 C C . TRP A 1 579 ? 14.586 -29.724 -37.813 1.00 86.06 579 TRP A C 1
ATOM 4516 O O . TRP A 1 579 ? 15.551 -30.482 -37.776 1.00 86.06 579 TRP A O 1
ATOM 4526 N N . LEU A 1 580 ? 14.636 -28.482 -37.327 1.00 84.00 580 LEU A N 1
ATOM 4527 C CA . LEU A 1 580 ? 15.849 -27.855 -36.802 1.00 84.00 580 LEU A CA 1
ATOM 4528 C C . LEU A 1 580 ? 16.418 -28.631 -35.606 1.00 84.00 580 LEU A C 1
ATOM 4530 O O . LEU A 1 580 ? 17.626 -28.863 -35.551 1.00 84.00 580 LEU A O 1
ATOM 4534 N N . ARG A 1 581 ? 15.550 -29.099 -34.698 1.00 82.25 581 ARG A N 1
ATOM 4535 C CA . ARG A 1 581 ? 15.935 -29.929 -33.544 1.00 82.25 581 ARG A CA 1
ATOM 4536 C C . ARG A 1 581 ? 16.592 -31.247 -33.969 1.00 82.25 581 ARG A C 1
ATOM 4538 O O . ARG A 1 581 ? 17.579 -31.651 -33.365 1.00 82.25 581 ARG A O 1
ATOM 4545 N N . SER A 1 582 ? 16.096 -31.876 -35.038 1.00 82.38 582 SER A N 1
ATOM 4546 C CA . SER A 1 582 ? 16.610 -33.158 -35.553 1.00 82.38 582 SER A CA 1
ATOM 4547 C C . SER A 1 582 ? 17.973 -33.077 -36.264 1.00 82.38 582 SER A C 1
ATOM 4549 O O . SER A 1 582 ? 18.541 -34.104 -36.636 1.00 82.38 582 SER A O 1
ATOM 4551 N N . ARG A 1 583 ? 18.515 -31.871 -36.500 1.00 83.62 583 ARG A N 1
ATOM 4552 C CA . ARG A 1 583 ? 19.771 -31.680 -37.244 1.00 83.62 583 ARG A CA 1
ATOM 4553 C C . ARG A 1 583 ? 21.004 -31.716 -36.341 1.00 83.62 583 ARG A C 1
ATOM 4555 O O . ARG A 1 583 ? 20.971 -31.347 -35.169 1.00 83.62 583 ARG A O 1
ATOM 4562 N N . LYS A 1 584 ? 22.137 -32.106 -36.939 1.00 79.81 584 LYS A N 1
ATOM 4563 C CA . LYS A 1 584 ? 23.447 -32.113 -36.271 1.00 79.81 584 LYS A CA 1
ATOM 4564 C C . LYS A 1 584 ? 23.841 -30.699 -35.807 1.00 79.81 584 LYS A C 1
ATOM 4566 O O . LYS A 1 584 ? 23.572 -29.740 -36.539 1.00 79.81 584 LYS A O 1
ATOM 4571 N N . PRO A 1 585 ? 24.552 -30.556 -34.669 1.00 75.94 585 PRO A N 1
ATOM 4572 C CA . PRO A 1 585 ? 24.949 -29.263 -34.097 1.00 75.94 585 PRO A CA 1
ATOM 4573 C C . PRO A 1 585 ? 25.589 -28.278 -35.089 1.00 75.94 585 PRO A C 1
ATOM 4575 O O . PRO A 1 585 ? 25.261 -27.093 -35.069 1.00 75.94 585 PRO A O 1
ATOM 4578 N N . ALA A 1 586 ? 26.445 -28.766 -35.993 1.00 76.00 586 ALA A N 1
ATOM 4579 C CA . ALA A 1 586 ? 27.132 -27.946 -36.994 1.00 76.00 586 ALA A CA 1
ATOM 4580 C C . ALA A 1 586 ? 26.178 -27.227 -37.970 1.00 76.00 586 ALA A C 1
ATOM 4582 O O . ALA A 1 586 ? 26.473 -26.116 -38.396 1.00 76.00 586 ALA A O 1
ATOM 4583 N N . LEU A 1 587 ? 25.026 -27.832 -38.290 1.00 75.81 587 LEU A N 1
ATOM 4584 C CA . LEU A 1 587 ? 24.037 -27.248 -39.202 1.00 75.81 587 LEU A CA 1
ATOM 4585 C C . LEU A 1 587 ? 23.050 -26.319 -38.480 1.00 75.81 587 LEU A C 1
ATOM 4587 O O . LEU A 1 587 ? 22.602 -25.333 -39.059 1.00 75.81 587 LEU A O 1
ATOM 4591 N N . LYS A 1 588 ? 22.694 -26.626 -37.224 1.00 81.69 588 LYS A N 1
ATOM 4592 C CA . LYS A 1 588 ? 21.662 -25.876 -36.485 1.00 81.69 588 LYS A CA 1
ATOM 4593 C C . LYS A 1 588 ? 22.176 -24.616 -35.784 1.00 81.69 588 LYS A C 1
ATOM 4595 O O . LYS A 1 588 ? 21.435 -23.643 -35.715 1.00 81.69 588 LYS A O 1
ATOM 4600 N N . LYS A 1 589 ? 23.434 -24.570 -35.324 1.00 81.31 589 LYS A N 1
ATOM 4601 C CA . LYS A 1 589 ? 24.016 -23.381 -34.655 1.00 81.31 589 LYS A CA 1
ATOM 4602 C C . LYS A 1 589 ? 23.878 -22.063 -35.448 1.00 81.31 589 LYS A C 1
ATOM 4604 O O . LYS A 1 589 ? 23.374 -21.102 -34.868 1.00 81.31 589 LYS A O 1
ATOM 4609 N N . PRO A 1 590 ? 24.259 -21.979 -36.740 1.00 81.12 590 PRO A N 1
ATOM 4610 C CA . PRO A 1 590 ? 24.117 -20.734 -37.503 1.00 81.12 590 PRO A CA 1
ATOM 4611 C C . PRO A 1 590 ? 22.649 -20.341 -37.737 1.00 81.12 590 PRO A C 1
ATOM 4613 O O . PRO A 1 590 ? 22.319 -19.158 -37.715 1.00 81.12 590 PRO A O 1
ATOM 4616 N N . LEU A 1 591 ? 21.752 -21.319 -37.891 1.00 80.44 591 LEU A N 1
ATOM 4617 C CA . LEU A 1 591 ? 20.315 -21.078 -38.056 1.00 80.44 591 LEU A CA 1
ATOM 4618 C C . LEU A 1 591 ? 19.671 -20.551 -36.764 1.00 80.44 591 LEU A C 1
ATOM 4620 O O . LEU A 1 591 ? 18.915 -19.584 -36.806 1.00 80.44 591 LEU A O 1
ATOM 4624 N N . ILE A 1 592 ? 20.021 -21.122 -35.606 1.00 81.50 592 ILE A N 1
ATOM 4625 C CA . ILE A 1 592 ? 19.572 -20.636 -34.291 1.00 81.50 592 ILE A CA 1
ATOM 4626 C C . ILE A 1 592 ? 20.058 -19.196 -34.061 1.00 81.50 592 ILE A C 1
ATOM 4628 O O . ILE A 1 592 ? 19.279 -18.342 -33.635 1.00 81.50 592 ILE A O 1
ATOM 4632 N N . ALA A 1 593 ? 21.316 -18.898 -34.407 1.00 81.69 593 ALA A N 1
ATOM 4633 C CA . ALA A 1 593 ? 21.868 -17.548 -34.308 1.00 81.69 593 ALA A CA 1
ATOM 4634 C C . ALA A 1 593 ? 21.102 -16.535 -35.183 1.00 81.69 593 ALA A C 1
ATOM 4636 O O . ALA A 1 593 ? 20.831 -15.423 -34.731 1.00 81.69 593 ALA A O 1
ATOM 4637 N N . ALA A 1 594 ? 20.686 -16.930 -36.391 1.00 81.56 594 ALA A N 1
ATOM 4638 C CA . ALA A 1 594 ? 19.876 -16.094 -37.279 1.00 81.56 594 ALA A CA 1
ATOM 4639 C C . ALA A 1 594 ? 18.436 -15.875 -36.769 1.00 81.56 594 ALA A C 1
ATOM 4641 O O . ALA A 1 594 ? 17.847 -14.822 -37.010 1.00 81.56 594 ALA A O 1
ATOM 4642 N N . MET A 1 595 ? 17.868 -16.835 -36.031 1.00 80.06 595 MET A N 1
ATOM 4643 C CA . MET A 1 595 ? 16.525 -16.725 -35.443 1.00 80.06 595 MET A CA 1
ATOM 4644 C C . MET A 1 595 ? 16.483 -15.856 -34.179 1.00 80.06 595 MET A C 1
ATOM 4646 O O . MET A 1 595 ? 15.445 -15.265 -33.875 1.00 80.06 595 MET A O 1
ATOM 4650 N N . LYS A 1 596 ? 17.601 -15.745 -33.453 1.00 77.94 596 LYS A N 1
ATOM 4651 C CA . LYS A 1 596 ? 17.714 -15.035 -32.169 1.00 77.94 596 LYS A CA 1
ATOM 4652 C C . LYS A 1 596 ? 17.154 -13.599 -32.162 1.00 77.94 596 LYS A C 1
ATOM 4654 O O . LYS A 1 596 ? 16.422 -13.287 -31.226 1.00 77.94 596 LYS A O 1
ATOM 4659 N N . PRO A 1 597 ? 17.407 -12.729 -33.163 1.00 81.75 597 PRO A N 1
ATOM 4660 C CA . PRO A 1 597 ? 16.815 -11.386 -33.198 1.00 81.75 597 PRO A CA 1
ATOM 4661 C C . PRO A 1 597 ? 15.357 -11.353 -33.691 1.00 81.75 597 PRO A C 1
ATOM 4663 O O . PRO A 1 597 ? 14.662 -10.361 -33.474 1.00 81.75 597 PRO A O 1
ATOM 4666 N N . VAL A 1 598 ? 14.885 -12.407 -34.366 1.00 83.06 598 VAL A N 1
ATOM 4667 C CA . VAL A 1 598 ? 13.547 -12.463 -34.982 1.00 83.06 598 VAL A CA 1
ATOM 4668 C C . VAL A 1 598 ? 12.507 -13.014 -34.008 1.00 83.06 598 VAL A C 1
ATOM 4670 O O . VAL A 1 598 ? 11.412 -12.463 -33.902 1.00 83.06 598 VAL A O 1
ATOM 4673 N N . MET A 1 599 ? 12.854 -14.067 -33.264 1.00 77.00 599 MET A N 1
ATOM 4674 C CA . MET A 1 599 ? 11.941 -14.754 -32.344 1.00 77.00 599 MET A CA 1
ATOM 4675 C C . MET A 1 599 ? 11.292 -13.821 -31.306 1.00 77.00 599 MET A C 1
ATOM 4677 O O . MET A 1 599 ? 10.072 -13.889 -31.177 1.00 77.00 599 MET A O 1
ATOM 4681 N N . PRO A 1 600 ? 12.014 -12.885 -30.653 1.00 79.62 600 PRO A N 1
ATOM 4682 C CA . PRO A 1 600 ? 11.414 -11.902 -29.747 1.00 79.62 600 PRO A CA 1
ATOM 4683 C C . PRO A 1 600 ? 10.294 -11.050 -30.355 1.00 79.62 600 PRO A C 1
ATOM 4685 O O . PRO A 1 600 ? 9.379 -10.642 -29.652 1.00 79.62 600 PRO A O 1
ATOM 4688 N N . ARG A 1 601 ? 10.360 -10.764 -31.661 1.00 82.69 601 ARG A N 1
ATOM 4689 C CA . ARG A 1 601 ? 9.351 -9.953 -32.365 1.00 82.69 601 ARG A CA 1
ATOM 4690 C C . ARG A 1 601 ? 8.191 -10.794 -32.878 1.00 82.69 601 ARG A C 1
ATOM 4692 O O . ARG A 1 601 ? 7.068 -10.312 -32.954 1.00 82.69 601 ARG A O 1
ATOM 4699 N N . LEU A 1 602 ? 8.471 -12.040 -33.244 1.00 82.56 602 LEU A N 1
ATOM 4700 C CA . LEU A 1 602 ? 7.493 -12.953 -33.822 1.00 82.56 602 LEU A CA 1
ATOM 4701 C C . LEU A 1 602 ? 6.647 -13.652 -32.752 1.00 82.56 602 LEU A C 1
ATOM 4703 O O . LEU A 1 602 ? 5.451 -13.845 -32.941 1.00 82.56 602 LEU A O 1
ATOM 4707 N N . PHE A 1 603 ? 7.244 -14.004 -31.616 1.00 80.00 603 PHE A N 1
ATOM 4708 C CA . PHE A 1 603 ? 6.566 -14.741 -30.554 1.00 80.00 603 PHE A CA 1
ATOM 4709 C C . PHE A 1 603 ? 5.319 -14.016 -29.993 1.00 80.00 603 PHE A C 1
ATOM 4711 O O . PHE A 1 603 ? 4.286 -14.674 -29.878 1.00 80.00 603 PHE A O 1
ATOM 4718 N N . PRO A 1 604 ? 5.319 -12.680 -29.773 1.00 80.00 604 PRO A N 1
ATOM 4719 C CA . PRO A 1 604 ? 4.110 -11.937 -29.391 1.00 80.00 604 PRO A CA 1
ATOM 4720 C C . PRO A 1 604 ? 2.967 -11.982 -30.402 1.00 80.00 604 PRO A C 1
ATOM 4722 O O . PRO A 1 604 ? 1.808 -11.900 -30.012 1.00 80.00 604 PRO A O 1
ATOM 4725 N N . ILE A 1 605 ? 3.276 -12.145 -31.688 1.00 84.12 605 ILE A N 1
ATOM 4726 C CA . ILE A 1 605 ? 2.268 -12.241 -32.752 1.00 84.12 605 ILE A CA 1
ATOM 4727 C C . ILE A 1 605 ? 1.623 -13.634 -32.749 1.00 84.12 605 ILE A C 1
ATOM 4729 O O . ILE A 1 605 ? 0.434 -13.779 -33.020 1.00 84.12 605 ILE A O 1
ATOM 4733 N N . LEU A 1 606 ? 2.405 -14.670 -32.438 1.00 84.00 606 LEU A N 1
ATOM 4734 C CA . LEU A 1 606 ? 1.952 -16.061 -32.464 1.00 84.00 606 LEU A CA 1
ATOM 4735 C C . LEU A 1 606 ? 1.203 -16.465 -31.195 1.00 84.00 606 LEU A C 1
ATOM 4737 O O . LEU A 1 606 ? 0.237 -17.228 -31.268 1.00 84.00 606 LEU A O 1
ATOM 4741 N N . LEU A 1 607 ? 1.649 -15.963 -30.041 1.00 81.19 607 LEU A N 1
ATOM 4742 C CA . LEU A 1 607 ? 1.180 -16.416 -28.738 1.00 81.19 607 LEU A CA 1
ATOM 4743 C C . LEU A 1 607 ? -0.349 -16.322 -28.559 1.00 81.19 607 LEU A C 1
ATOM 4745 O O . LEU A 1 607 ? -0.908 -17.302 -28.073 1.00 81.19 607 LEU A O 1
ATOM 4749 N N . PRO A 1 608 ? -1.062 -15.262 -28.999 1.00 80.88 608 PRO A N 1
ATOM 4750 C CA . PRO A 1 608 ? -2.522 -15.201 -28.875 1.00 80.88 608 PRO A CA 1
ATOM 4751 C C . PRO A 1 608 ? -3.249 -16.365 -29.566 1.00 80.88 608 PRO A C 1
ATOM 4753 O O . PRO A 1 608 ? -4.203 -16.908 -29.019 1.00 80.88 608 PRO A O 1
ATOM 4756 N N . GLY A 1 609 ? -2.772 -16.801 -30.738 1.00 84.69 609 GLY A N 1
ATOM 4757 C CA . GLY A 1 609 ? -3.339 -17.954 -31.450 1.00 84.69 609 GLY A CA 1
ATOM 4758 C C . GLY A 1 609 ? -2.930 -19.306 -30.854 1.00 84.69 609 GLY A C 1
ATOM 4759 O O . GLY A 1 609 ? -3.621 -20.308 -31.043 1.00 84.69 609 GLY A O 1
ATOM 4760 N N . MET A 1 610 ? -1.812 -19.342 -30.127 1.00 88.88 610 MET A N 1
ATOM 4761 C CA . MET A 1 610 ? -1.309 -20.535 -29.444 1.00 88.88 610 MET A CA 1
ATOM 4762 C C . MET A 1 610 ? -1.954 -20.733 -28.070 1.00 88.88 610 MET A C 1
ATOM 4764 O O . MET A 1 610 ? -2.169 -21.875 -27.667 1.00 88.88 610 MET A O 1
ATOM 4768 N N . LEU A 1 611 ? -2.277 -19.647 -27.363 1.00 87.38 611 LEU A N 1
ATOM 4769 C CA . LEU A 1 611 ? -2.703 -19.672 -25.966 1.00 87.38 611 LEU A CA 1
ATOM 4770 C C . LEU A 1 611 ? -3.892 -20.621 -25.716 1.00 87.38 611 LEU A C 1
ATOM 4772 O O . LEU A 1 611 ? -3.762 -21.449 -24.817 1.00 87.38 611 LEU A O 1
ATOM 4776 N N . PRO A 1 612 ? -4.973 -20.646 -26.529 1.00 89.50 612 PRO A N 1
ATOM 4777 C CA . PRO A 1 612 ? -6.071 -21.600 -26.331 1.00 89.50 612 PRO A CA 1
ATOM 4778 C C . PRO A 1 612 ? -5.653 -23.074 -26.445 1.00 89.50 612 PRO A C 1
ATOM 4780 O O . PRO A 1 612 ? -6.237 -23.931 -25.791 1.00 89.50 612 PRO A O 1
ATOM 4783 N N . ARG A 1 613 ? -4.635 -23.384 -27.261 1.00 90.56 613 ARG A N 1
ATOM 4784 C CA . ARG A 1 613 ? -4.126 -24.756 -27.449 1.00 90.56 613 ARG A CA 1
ATOM 4785 C C . ARG A 1 613 ? -3.186 -25.187 -26.326 1.00 90.56 613 ARG A C 1
ATOM 4787 O O . ARG A 1 613 ? -3.097 -26.370 -26.028 1.00 90.56 613 ARG A O 1
ATOM 4794 N N . VAL A 1 614 ? -2.480 -24.229 -25.731 1.00 90.69 614 VAL A N 1
ATOM 4795 C CA . VAL A 1 614 ? -1.484 -24.452 -24.671 1.00 90.69 614 VAL A CA 1
ATOM 4796 C C . VAL A 1 614 ? -2.133 -24.422 -23.280 1.00 90.69 614 VAL A C 1
ATOM 4798 O O . VAL A 1 614 ? -1.656 -25.088 -22.362 1.00 90.69 614 VAL A O 1
ATOM 4801 N N . MET A 1 615 ? -3.254 -23.707 -23.132 1.00 91.62 615 MET A N 1
ATOM 4802 C CA . MET A 1 615 ? -3.977 -23.517 -21.872 1.00 91.62 615 MET A CA 1
ATOM 4803 C C . MET A 1 615 ? -4.276 -24.820 -21.110 1.00 91.62 615 MET A C 1
ATOM 4805 O O . MET A 1 615 ? -3.974 -24.859 -19.917 1.00 91.62 615 MET A O 1
ATOM 4809 N N . PRO A 1 616 ? -4.784 -25.909 -21.733 1.00 92.38 616 PRO A N 1
ATOM 4810 C CA . PRO A 1 616 ? -5.062 -27.145 -21.000 1.00 92.38 616 PRO A CA 1
ATOM 4811 C C . PRO A 1 616 ? -3.811 -27.717 -20.331 1.00 92.38 616 PRO A C 1
ATOM 4813 O O . PRO A 1 616 ? -3.848 -28.115 -19.169 1.00 92.38 616 PRO A O 1
ATOM 4816 N N . LYS A 1 617 ? -2.671 -27.684 -21.033 1.00 92.06 617 LYS A N 1
ATOM 4817 C CA . LYS A 1 617 ? -1.416 -28.208 -20.497 1.00 92.06 617 LYS A CA 1
ATOM 4818 C C . LYS A 1 617 ? -0.836 -27.321 -19.399 1.00 92.06 617 LYS A C 1
ATOM 4820 O O . LYS A 1 617 ? -0.261 -27.822 -18.435 1.00 92.06 617 LYS A O 1
ATOM 4825 N N . MET A 1 618 ? -1.018 -26.008 -19.525 1.00 91.38 618 MET A N 1
ATOM 4826 C CA . MET A 1 618 ? -0.623 -25.054 -18.492 1.00 91.38 618 MET A CA 1
ATOM 4827 C C . MET A 1 618 ? -1.425 -25.285 -17.207 1.00 91.38 618 MET A C 1
ATOM 4829 O O . MET A 1 618 ? -0.837 -25.357 -16.133 1.00 91.38 618 MET A O 1
ATOM 4833 N N . LEU A 1 619 ? -2.740 -25.496 -17.320 1.00 92.31 619 LEU A N 1
ATOM 4834 C CA . LEU A 1 619 ? -3.613 -25.826 -16.189 1.00 92.31 619 LEU A CA 1
ATOM 4835 C C . LEU A 1 619 ? -3.209 -27.138 -15.503 1.00 92.31 619 LEU A C 1
ATOM 4837 O O . LEU A 1 619 ? -3.140 -27.179 -14.276 1.00 92.31 619 LEU A O 1
ATOM 4841 N N . GLU A 1 620 ? -2.895 -28.192 -16.266 1.00 91.44 620 GLU A N 1
ATOM 4842 C CA . GLU A 1 620 ? -2.382 -29.455 -15.707 1.00 91.44 620 GLU A CA 1
ATOM 4843 C C . GLU A 1 620 ? -1.108 -29.240 -14.884 1.00 91.44 620 GLU A C 1
ATOM 4845 O O . GLU A 1 620 ? -0.979 -29.756 -13.774 1.00 91.44 620 GLU A O 1
ATOM 4850 N N . MET A 1 621 ? -0.167 -28.464 -15.417 1.00 89.50 621 MET A N 1
ATOM 4851 C CA . MET A 1 621 ? 1.101 -28.198 -14.749 1.00 89.50 621 MET A CA 1
ATOM 4852 C C . MET A 1 621 ? 0.929 -27.321 -13.507 1.00 89.50 621 MET A C 1
ATOM 4854 O O . MET A 1 621 ? 1.540 -27.602 -12.478 1.00 89.50 621 MET A O 1
ATOM 4858 N N . VAL A 1 622 ? 0.081 -26.292 -13.574 1.00 91.06 622 VAL A N 1
ATOM 4859 C CA . VAL A 1 622 ? -0.260 -25.461 -12.411 1.00 91.06 622 VAL A CA 1
ATOM 4860 C C . VAL A 1 622 ? -0.897 -26.326 -11.327 1.00 91.06 622 VAL A C 1
ATOM 4862 O O . VAL A 1 622 ? -0.455 -26.284 -10.183 1.00 91.06 622 VAL A O 1
ATOM 4865 N N . LYS A 1 623 ? -1.855 -27.192 -11.681 1.00 90.94 623 LYS A N 1
ATOM 4866 C CA . LYS A 1 623 ? -2.472 -28.141 -10.743 1.00 90.94 623 LYS A CA 1
ATOM 4867 C C . LYS A 1 623 ? -1.457 -29.101 -10.113 1.00 90.94 623 LYS A C 1
ATOM 4869 O O . LYS A 1 623 ? -1.614 -29.467 -8.955 1.00 90.94 623 LYS A O 1
ATOM 4874 N N . ALA A 1 624 ? -0.422 -29.502 -10.849 1.00 90.50 624 ALA A N 1
ATOM 4875 C CA . ALA A 1 624 ? 0.624 -30.383 -10.333 1.00 90.50 624 ALA A CA 1
ATOM 4876 C C . ALA A 1 624 ? 1.623 -29.672 -9.399 1.00 90.50 624 ALA A C 1
ATOM 4878 O O . ALA A 1 624 ? 2.181 -30.312 -8.510 1.00 90.50 624 ALA A O 1
ATOM 4879 N N . LYS A 1 625 ? 1.876 -28.373 -9.605 1.00 90.25 625 LYS A N 1
ATOM 4880 C CA . LYS A 1 625 ? 2.880 -27.598 -8.851 1.00 90.25 625 LYS A CA 1
ATOM 4881 C C . LYS A 1 625 ? 2.297 -26.817 -7.673 1.00 90.25 625 LYS A C 1
ATOM 4883 O O . LYS A 1 625 ? 3.025 -26.526 -6.728 1.00 90.25 625 LYS A O 1
ATOM 4888 N N . VAL A 1 626 ? 1.014 -26.465 -7.726 1.00 92.06 626 VAL A N 1
ATOM 4889 C CA . VAL A 1 626 ? 0.352 -25.630 -6.720 1.00 92.06 626 VAL A CA 1
ATOM 4890 C C . VAL A 1 626 ? -0.605 -26.494 -5.892 1.00 92.06 626 VAL A C 1
ATOM 4892 O O . VAL A 1 626 ? -1.577 -27.006 -6.449 1.00 92.06 626 VAL A O 1
ATOM 4895 N N . PRO A 1 627 ? -0.382 -26.649 -4.572 1.00 91.81 627 PRO A N 1
ATOM 4896 C CA . PRO A 1 627 ? -1.247 -27.423 -3.686 1.00 91.81 627 PRO A CA 1
ATOM 4897 C C . PRO A 1 627 ? -2.537 -26.645 -3.383 1.00 91.81 627 PRO A C 1
ATOM 4899 O O . PRO A 1 627 ? -2.722 -26.099 -2.298 1.00 91.81 627 PRO A O 1
ATOM 4902 N N . MET A 1 628 ? -3.411 -26.543 -4.381 1.00 91.38 628 MET A N 1
ATOM 4903 C CA . MET A 1 628 ? -4.671 -25.813 -4.288 1.00 91.38 628 MET A CA 1
ATOM 4904 C C . MET A 1 628 ? -5.717 -26.605 -3.492 1.00 91.38 628 MET A C 1
ATOM 4906 O O . MET A 1 628 ? -5.879 -27.801 -3.739 1.00 91.38 628 MET A O 1
ATOM 4910 N N . PRO A 1 629 ? -6.488 -25.947 -2.609 1.00 91.31 629 PRO A N 1
ATOM 4911 C CA . PRO A 1 629 ? -7.744 -26.498 -2.116 1.00 91.31 629 PRO A CA 1
ATOM 4912 C C . PRO A 1 629 ? -8.712 -26.811 -3.267 1.00 91.31 629 PRO A C 1
ATOM 4914 O O . PRO A 1 629 ? -8.692 -26.123 -4.291 1.00 91.31 629 PRO A O 1
ATOM 4917 N N . ASP A 1 630 ? -9.607 -27.781 -3.065 1.00 91.88 630 ASP A N 1
ATOM 4918 C CA . ASP A 1 630 ? -10.531 -28.268 -4.103 1.00 91.88 630 ASP A CA 1
ATOM 4919 C C . ASP A 1 630 ? -11.325 -27.137 -4.766 1.00 91.88 630 ASP A C 1
ATOM 4921 O O . ASP A 1 630 ? -11.312 -27.005 -5.988 1.00 91.88 630 ASP A O 1
ATOM 4925 N N . PHE A 1 631 ? -11.902 -26.234 -3.963 1.00 91.38 631 PHE A N 1
ATOM 4926 C CA . PHE A 1 631 ? -12.676 -25.097 -4.473 1.00 91.38 631 PHE A CA 1
ATOM 4927 C C . PHE A 1 631 ? -11.870 -24.211 -5.437 1.00 91.38 631 PHE A C 1
ATOM 4929 O O . PHE A 1 631 ? -12.429 -23.649 -6.374 1.00 91.38 631 PHE A O 1
ATOM 4936 N N . MET A 1 632 ? -10.560 -24.061 -5.220 1.00 93.00 632 MET A N 1
ATOM 4937 C CA . MET A 1 632 ? -9.693 -23.231 -6.056 1.00 93.00 632 MET A CA 1
ATOM 4938 C C . MET A 1 632 ? -9.291 -23.989 -7.323 1.00 93.00 632 MET A C 1
ATOM 4940 O O . MET A 1 632 ? -9.323 -23.428 -8.419 1.00 93.00 632 MET A O 1
ATOM 4944 N N . ALA A 1 633 ? -8.961 -25.277 -7.184 1.00 91.88 633 ALA A N 1
ATOM 4945 C CA . ALA A 1 633 ? -8.613 -26.142 -8.305 1.00 91.88 633 ALA A CA 1
ATOM 4946 C C . ALA A 1 633 ? -9.779 -26.302 -9.297 1.00 91.88 633 ALA A C 1
ATOM 4948 O O . ALA A 1 633 ? -9.552 -26.304 -10.506 1.00 91.88 633 ALA A O 1
ATOM 4949 N N . GLU A 1 634 ? -11.014 -26.394 -8.798 1.00 94.00 634 GLU A N 1
ATOM 4950 C CA . GLU A 1 634 ? -12.241 -26.488 -9.601 1.00 94.00 634 GLU A CA 1
ATOM 4951 C C . GLU A 1 634 ? -12.517 -25.220 -10.417 1.00 94.00 634 GLU A C 1
ATOM 4953 O O . GLU A 1 634 ? -13.029 -25.303 -11.530 1.00 94.00 634 GLU A O 1
ATOM 4958 N N . GLN A 1 635 ? -12.155 -24.045 -9.897 1.00 93.75 635 GLN A N 1
ATOM 4959 C CA . GLN A 1 635 ? -12.401 -22.762 -10.562 1.00 93.75 635 GLN A CA 1
ATOM 4960 C C . GLN A 1 635 ? -11.273 -22.332 -11.501 1.00 93.75 635 GLN A C 1
ATOM 4962 O O . GLN A 1 635 ? -11.501 -21.519 -12.397 1.00 93.75 635 GLN A O 1
ATOM 4967 N N . MET A 1 636 ? -10.060 -22.860 -11.328 1.00 91.12 636 MET A N 1
ATOM 4968 C CA . MET A 1 636 ? -8.892 -22.458 -12.116 1.00 91.12 636 MET A CA 1
ATOM 4969 C C . MET A 1 636 ? -9.096 -22.523 -13.645 1.00 91.12 636 MET A C 1
ATOM 4971 O O . MET A 1 636 ? -8.653 -21.591 -14.324 1.00 91.12 636 MET A O 1
ATOM 4975 N N . PRO A 1 637 ? -9.792 -23.537 -14.208 1.00 93.19 637 PRO A N 1
ATOM 4976 C CA . PRO A 1 637 ? -10.101 -23.585 -15.637 1.00 93.19 637 PRO A CA 1
ATOM 4977 C C . PRO A 1 637 ? -10.920 -22.397 -16.150 1.00 93.19 637 PRO A C 1
ATOM 4979 O O . PRO A 1 637 ? -10.812 -22.073 -17.327 1.00 93.19 637 PRO A O 1
ATOM 4982 N N . ASP A 1 638 ? -11.680 -21.725 -15.285 1.00 92.38 638 ASP A N 1
ATOM 4983 C CA . ASP A 1 638 ? -12.472 -20.547 -15.649 1.00 92.38 638 ASP A CA 1
ATOM 4984 C C . ASP A 1 638 ? -11.729 -19.237 -15.361 1.00 92.38 638 ASP A C 1
ATOM 4986 O O . ASP A 1 638 ? -11.885 -18.258 -16.088 1.00 92.38 638 ASP A O 1
ATOM 4990 N N . LEU A 1 639 ? -10.915 -19.202 -14.299 1.00 93.38 639 LEU A N 1
ATOM 4991 C CA . LEU A 1 639 ? -10.227 -17.986 -13.854 1.00 93.38 639 LEU A CA 1
ATOM 4992 C C . LEU A 1 639 ? -8.952 -17.696 -14.657 1.00 93.38 639 LEU A C 1
ATOM 4994 O O . LEU A 1 639 ? -8.657 -16.543 -14.974 1.00 93.38 639 LEU A O 1
ATOM 4998 N N . MET A 1 640 ? -8.177 -18.731 -14.990 1.00 91.94 640 MET A N 1
ATOM 4999 C CA . MET A 1 640 ? -6.869 -18.564 -15.626 1.00 91.94 640 MET A CA 1
ATOM 5000 C C . MET A 1 640 ? -6.945 -18.104 -17.091 1.00 91.94 640 MET A C 1
ATOM 5002 O O . MET A 1 640 ? -6.174 -17.211 -17.449 1.00 91.94 640 MET A O 1
ATOM 5006 N N . PRO A 1 641 ? -7.836 -18.631 -17.958 1.00 91.88 641 PRO A N 1
ATOM 5007 C CA . PRO A 1 641 ? -7.872 -18.213 -19.358 1.00 91.88 641 PRO A CA 1
ATOM 5008 C C . PRO A 1 641 ? -8.091 -16.709 -19.586 1.00 91.88 641 PRO A C 1
ATOM 5010 O O . PRO A 1 641 ? -7.275 -16.126 -20.305 1.00 91.88 641 PRO A O 1
ATOM 5013 N N . PRO A 1 642 ? -9.104 -16.041 -18.988 1.00 91.19 642 PRO A N 1
ATOM 5014 C CA . PRO A 1 642 ? -9.278 -14.601 -19.176 1.00 91.19 642 PRO A CA 1
ATOM 5015 C C . PRO A 1 642 ? -8.112 -13.799 -18.583 1.00 91.19 642 PRO A C 1
ATOM 5017 O O . PRO A 1 642 ? -7.651 -12.845 -19.209 1.00 91.19 642 PRO A O 1
ATOM 5020 N N . ALA A 1 643 ? -7.565 -14.223 -17.437 1.00 92.38 643 ALA A N 1
ATOM 5021 C CA . ALA A 1 643 ? -6.406 -13.575 -16.827 1.00 92.38 643 ALA A CA 1
ATOM 5022 C C . ALA A 1 643 ? -5.168 -13.620 -17.740 1.00 92.38 643 ALA A C 1
ATOM 5024 O O . ALA A 1 643 ? -4.492 -12.610 -17.930 1.00 92.38 643 ALA A O 1
ATOM 5025 N N . MET A 1 644 ? -4.881 -14.777 -18.341 1.00 92.06 644 MET A N 1
ATOM 5026 C CA . MET A 1 644 ? -3.735 -14.956 -19.237 1.00 92.06 644 MET A CA 1
ATOM 5027 C C . MET A 1 644 ? -3.937 -14.290 -20.595 1.00 92.06 644 MET A C 1
ATOM 5029 O O . MET A 1 644 ? -2.966 -13.813 -21.178 1.00 92.06 644 MET A O 1
ATOM 5033 N N . ALA A 1 645 ? -5.172 -14.236 -21.097 1.00 88.62 645 ALA A N 1
ATOM 5034 C CA . ALA A 1 645 ? -5.485 -13.534 -22.338 1.00 88.62 645 ALA A CA 1
ATOM 5035 C C . ALA A 1 645 ? -5.167 -12.032 -22.242 1.00 88.62 645 ALA A C 1
ATOM 5037 O O . ALA A 1 645 ? -4.645 -11.460 -23.197 1.00 88.62 645 ALA A O 1
ATOM 5038 N N . ASP A 1 646 ? -5.421 -11.418 -21.084 1.00 88.88 646 ASP A N 1
ATOM 5039 C CA . ASP A 1 646 ? -5.086 -10.017 -20.806 1.00 88.88 646 ASP A CA 1
ATOM 5040 C C . ASP A 1 646 ? -3.600 -9.819 -20.433 1.00 88.88 646 ASP A C 1
ATOM 5042 O O . ASP A 1 646 ? -2.948 -8.895 -20.923 1.00 88.88 646 ASP A O 1
ATOM 5046 N N . LEU A 1 647 ? -3.028 -10.701 -19.602 1.00 91.50 647 LEU A N 1
ATOM 5047 C CA . LEU A 1 647 ? -1.653 -10.564 -19.106 1.00 91.50 647 LEU A CA 1
ATOM 5048 C C . LEU A 1 647 ? -0.586 -10.879 -20.164 1.00 91.50 647 LEU A C 1
ATOM 5050 O O . LEU A 1 647 ? 0.358 -10.105 -20.344 1.00 91.50 647 LEU A O 1
ATOM 5054 N N . MET A 1 648 ? -0.695 -12.029 -20.840 1.00 90.25 648 MET A N 1
ATOM 5055 C CA . MET A 1 648 ? 0.402 -12.580 -21.644 1.00 90.25 648 MET A CA 1
ATOM 5056 C C . MET A 1 648 ? 0.874 -11.643 -22.759 1.00 90.25 648 MET A C 1
ATOM 5058 O O . MET A 1 648 ? 2.088 -11.478 -22.884 1.00 90.25 648 MET A O 1
ATOM 5062 N N . PRO A 1 649 ? -0.004 -10.988 -23.548 1.00 87.25 649 PRO A N 1
ATOM 5063 C CA . PRO A 1 649 ? 0.447 -10.081 -24.603 1.00 87.25 649 PRO A CA 1
ATOM 5064 C C . PRO A 1 649 ? 1.294 -8.915 -24.076 1.00 87.25 649 PRO A C 1
ATOM 5066 O O . PRO A 1 649 ? 2.255 -8.512 -24.730 1.00 87.25 649 PRO A O 1
ATOM 5069 N N . LYS A 1 650 ? 0.960 -8.401 -22.886 1.00 88.81 650 LYS A N 1
ATOM 5070 C CA . LYS A 1 650 ? 1.624 -7.250 -22.256 1.00 88.81 650 LYS A CA 1
ATOM 5071 C C . LYS A 1 650 ? 2.927 -7.642 -21.552 1.00 88.81 650 LYS A C 1
ATOM 5073 O O . LYS A 1 650 ? 3.888 -6.884 -21.582 1.00 88.81 650 LYS A O 1
ATOM 5078 N N . MET A 1 651 ? 2.967 -8.825 -20.938 1.00 91.25 651 MET A N 1
ATOM 5079 C CA . MET A 1 651 ? 4.098 -9.306 -20.133 1.00 91.25 651 MET A CA 1
ATOM 5080 C C . MET A 1 651 ? 5.187 -10.002 -20.963 1.00 91.25 651 MET A C 1
ATOM 5082 O O . MET A 1 651 ? 6.326 -10.161 -20.525 1.00 91.25 651 MET A O 1
ATOM 5086 N N . LEU A 1 652 ? 4.870 -10.424 -22.186 1.00 88.56 652 LEU A N 1
ATOM 5087 C CA . LEU A 1 652 ? 5.798 -11.189 -23.009 1.00 88.56 652 LEU A CA 1
ATOM 5088 C C . LEU A 1 652 ? 7.167 -10.526 -23.263 1.00 88.56 652 LEU A C 1
ATOM 5090 O O . LEU A 1 652 ? 8.165 -11.255 -23.238 1.00 88.56 652 LEU A O 1
ATOM 5094 N N . PRO A 1 653 ? 7.270 -9.196 -23.472 1.00 88.06 653 PRO A N 1
ATOM 5095 C CA . PRO A 1 653 ? 8.563 -8.521 -23.585 1.00 88.06 653 PRO A CA 1
ATOM 5096 C C . PRO A 1 653 ? 9.486 -8.751 -22.381 1.00 88.06 653 PRO A C 1
ATOM 5098 O O . PRO A 1 653 ? 10.699 -8.824 -22.568 1.00 88.06 653 PRO A O 1
ATOM 5101 N N . ASP A 1 654 ? 8.923 -8.932 -21.184 1.00 89.25 654 ASP A N 1
ATOM 5102 C CA . ASP A 1 654 ? 9.674 -9.165 -19.948 1.00 89.25 654 ASP A CA 1
ATOM 5103 C C . ASP A 1 654 ? 10.053 -10.642 -19.771 1.00 89.25 654 ASP A C 1
ATOM 5105 O O . ASP A 1 654 ? 11.083 -10.955 -19.176 1.00 89.25 654 ASP A O 1
ATOM 5109 N N . ILE A 1 655 ? 9.251 -11.563 -20.315 1.00 91.75 655 ILE A N 1
ATOM 5110 C CA . ILE A 1 655 ? 9.494 -13.015 -20.258 1.00 91.75 655 ILE A CA 1
ATOM 5111 C C . ILE A 1 655 ? 10.581 -13.435 -21.259 1.00 91.75 655 ILE A C 1
ATOM 5113 O O . ILE A 1 655 ? 11.437 -14.267 -20.953 1.00 91.75 655 ILE A O 1
ATOM 5117 N N . ILE A 1 656 ? 10.564 -12.864 -22.469 1.00 89.12 656 ILE A N 1
ATOM 5118 C CA . ILE A 1 656 ? 11.443 -13.251 -23.585 1.00 89.12 656 ILE A CA 1
ATOM 5119 C C . ILE A 1 656 ? 12.938 -13.298 -23.204 1.00 89.12 656 ILE A C 1
ATOM 5121 O O . ILE A 1 656 ? 13.586 -14.287 -23.560 1.00 89.12 656 ILE A O 1
ATOM 5125 N N . PRO A 1 657 ? 13.520 -12.305 -22.499 1.00 90.06 657 PRO A N 1
ATOM 5126 C CA . PRO A 1 657 ? 14.929 -12.338 -22.102 1.00 90.06 657 PRO A CA 1
ATOM 5127 C C . PRO A 1 657 ? 15.315 -13.579 -21.290 1.00 90.06 657 PRO A C 1
ATOM 5129 O O . PRO A 1 657 ? 16.425 -14.085 -21.453 1.00 90.06 657 PRO A O 1
ATOM 5132 N N . TYR A 1 658 ? 14.398 -14.087 -20.463 1.00 91.81 658 TYR A N 1
ATOM 5133 C CA . TYR A 1 658 ? 14.594 -15.297 -19.665 1.00 91.81 658 TYR A CA 1
ATOM 5134 C C . TYR A 1 658 ? 14.288 -16.564 -20.467 1.00 91.81 658 TYR A C 1
ATOM 5136 O O . TYR A 1 658 ? 15.016 -17.544 -20.364 1.00 91.81 658 TYR A O 1
ATOM 5144 N N . PHE A 1 659 ? 13.266 -16.536 -21.327 1.00 90.69 659 PHE A N 1
ATOM 5145 C CA . PHE A 1 659 ? 12.841 -17.698 -22.111 1.00 90.69 659 PHE A CA 1
ATOM 5146 C C . PHE A 1 659 ? 13.797 -18.055 -23.262 1.00 90.69 659 PHE A C 1
ATOM 5148 O O . PHE A 1 659 ? 14.023 -19.231 -23.550 1.00 90.69 659 PHE A O 1
ATOM 5155 N N . MET A 1 660 ? 14.387 -17.060 -23.933 1.00 88.31 660 MET A N 1
ATOM 5156 C CA . MET A 1 660 ? 15.240 -17.290 -25.107 1.00 88.31 660 MET A CA 1
ATOM 5157 C C . MET A 1 660 ? 16.452 -18.204 -24.833 1.00 88.31 660 MET A C 1
ATOM 5159 O O . MET A 1 660 ? 16.704 -19.084 -25.660 1.00 88.31 660 MET A O 1
ATOM 5163 N N . PRO A 1 661 ? 17.182 -18.072 -23.705 1.00 89.62 661 PRO A N 1
ATOM 5164 C CA . PRO A 1 661 ? 18.199 -19.044 -23.299 1.00 89.62 661 PRO A CA 1
ATOM 5165 C C . PRO A 1 661 ? 17.688 -20.491 -23.205 1.00 89.62 661 PRO A C 1
ATOM 5167 O O . PRO A 1 661 ? 18.372 -21.407 -23.665 1.00 89.62 661 PRO A O 1
ATOM 5170 N N . HIS A 1 662 ? 16.480 -20.713 -22.672 1.00 90.19 662 HIS A N 1
ATOM 5171 C CA . HIS A 1 662 ? 15.888 -22.054 -22.600 1.00 90.19 662 HIS A CA 1
ATOM 5172 C C . HIS A 1 662 ? 15.568 -22.611 -23.985 1.00 90.19 662 HIS A C 1
ATOM 5174 O O . HIS A 1 662 ? 15.888 -23.765 -24.269 1.00 90.19 662 HIS A O 1
ATOM 5180 N N . LEU A 1 663 ? 14.991 -21.791 -24.868 1.00 87.19 663 LEU A N 1
ATOM 5181 C CA . LEU A 1 663 ? 14.719 -22.182 -26.252 1.00 87.19 663 LEU A CA 1
ATOM 5182 C C . LEU A 1 663 ? 16.007 -22.545 -27.002 1.00 87.19 663 LEU A C 1
ATOM 5184 O O . LEU A 1 663 ? 16.055 -23.555 -27.705 1.00 87.19 663 LEU A O 1
ATOM 5188 N N . GLU A 1 664 ? 17.058 -21.741 -26.841 1.00 85.12 664 GLU A N 1
ATOM 5189 C CA . GLU A 1 664 ? 18.366 -21.996 -27.444 1.00 85.12 664 GLU A CA 1
ATOM 5190 C C . GLU A 1 664 ? 18.947 -23.329 -26.951 1.00 85.12 664 GLU A C 1
ATOM 5192 O O . GLU A 1 664 ? 19.312 -24.175 -27.771 1.00 85.12 664 GLU A O 1
ATOM 5197 N N . SER A 1 665 ? 18.956 -23.546 -25.633 1.00 86.62 665 SER A N 1
ATOM 5198 C CA . SER A 1 665 ? 19.410 -24.797 -25.015 1.00 86.62 665 SER A CA 1
ATOM 5199 C C . SER A 1 665 ? 18.624 -26.004 -25.534 1.00 86.62 665 SER A C 1
ATOM 5201 O O . SER A 1 665 ? 19.207 -26.982 -25.999 1.00 86.62 665 SER A O 1
ATOM 5203 N N . TYR A 1 666 ? 17.296 -25.904 -25.563 1.00 85.62 666 TYR A N 1
ATOM 5204 C CA . TYR A 1 666 ? 16.414 -26.963 -26.039 1.00 85.62 666 TYR A CA 1
ATOM 5205 C C . TYR A 1 666 ? 16.648 -27.332 -27.513 1.00 85.62 666 TYR A C 1
ATOM 5207 O O . TYR A 1 666 ? 16.630 -28.511 -27.869 1.00 85.62 666 TYR A O 1
ATOM 5215 N N . LEU A 1 667 ? 16.889 -26.347 -28.385 1.00 84.25 667 LEU A N 1
ATOM 5216 C CA . LEU A 1 667 ? 17.190 -26.603 -29.797 1.00 84.25 667 LEU A CA 1
ATOM 5217 C C . LEU A 1 667 ? 18.592 -27.196 -29.989 1.00 84.25 667 LEU A C 1
ATOM 5219 O O . LEU A 1 667 ? 18.812 -27.979 -30.919 1.00 84.25 667 LEU A O 1
ATOM 5223 N N . GLN A 1 668 ? 19.552 -26.828 -29.139 1.00 81.38 668 GLN A N 1
ATOM 5224 C CA . GLN A 1 668 ? 20.925 -27.326 -29.208 1.00 81.38 668 GLN A CA 1
ATOM 5225 C C . GLN A 1 668 ? 21.076 -28.738 -28.640 1.00 81.38 668 GLN A C 1
ATOM 5227 O O . GLN A 1 668 ? 21.844 -29.518 -29.209 1.00 81.38 668 GLN A O 1
ATOM 5232 N N . ALA A 1 669 ? 20.328 -29.078 -27.592 1.00 74.38 669 ALA A N 1
ATOM 5233 C CA . ALA A 1 669 ? 20.436 -30.351 -26.898 1.00 74.38 669 ALA A CA 1
ATOM 5234 C C . ALA A 1 669 ? 20.129 -31.551 -27.815 1.00 74.38 669 ALA A C 1
ATOM 5236 O O . ALA A 1 669 ? 19.248 -31.498 -28.677 1.00 74.38 669 ALA A O 1
ATOM 5237 N N . GLU A 1 670 ? 20.898 -32.631 -27.652 1.00 60.91 670 GLU A N 1
ATOM 5238 C CA . GLU A 1 670 ? 20.673 -33.907 -28.353 1.00 60.91 670 GLU A CA 1
ATOM 5239 C C . GLU A 1 670 ? 19.620 -34.771 -27.631 1.00 60.91 670 GLU A C 1
ATOM 5241 O O . GLU A 1 670 ? 18.901 -35.521 -28.283 1.00 60.91 670 GLU A O 1
ATOM 5246 N N . ASN A 1 671 ? 19.453 -34.570 -26.316 1.00 56.22 671 ASN A N 1
ATOM 5247 C CA . ASN A 1 671 ? 18.409 -35.147 -25.460 1.00 56.22 671 ASN A CA 1
ATOM 5248 C C . ASN A 1 671 ? 17.593 -34.028 -24.784 1.00 56.22 671 ASN A C 1
ATOM 5250 O O . ASN A 1 671 ? 18.053 -32.891 -24.720 1.00 56.22 671 ASN A O 1
ATOM 5254 N N . LYS A 1 672 ? 16.378 -34.314 -24.289 1.00 51.16 672 LYS A N 1
ATOM 5255 C CA . LYS A 1 672 ? 15.540 -33.314 -23.592 1.00 51.16 672 LYS A CA 1
ATOM 5256 C C . LYS A 1 672 ? 16.305 -32.800 -22.351 1.00 51.16 672 LYS A C 1
ATOM 5258 O O . LYS A 1 672 ? 16.652 -33.629 -21.513 1.00 51.16 672 LYS A O 1
ATOM 5263 N N . PRO A 1 673 ? 16.634 -31.499 -22.246 1.00 49.06 673 PRO A N 1
ATOM 5264 C CA . PRO A 1 673 ? 17.384 -30.995 -21.099 1.00 49.06 673 PRO A CA 1
ATOM 5265 C C . PRO A 1 673 ? 16.536 -31.100 -19.823 1.00 49.06 673 PRO A C 1
ATOM 5267 O O . PRO A 1 673 ? 15.344 -30.791 -19.856 1.00 49.06 673 PRO A O 1
ATOM 5270 N N . GLU A 1 674 ? 17.142 -31.515 -18.707 1.00 45.12 674 GLU A N 1
ATOM 5271 C CA . GLU A 1 674 ? 16.538 -31.338 -17.382 1.00 45.12 674 GLU A CA 1
ATOM 5272 C C . GLU A 1 674 ? 16.469 -29.838 -17.081 1.00 45.12 674 GLU A C 1
ATOM 5274 O O . GLU A 1 674 ? 17.488 -29.143 -17.054 1.00 45.12 674 GLU A O 1
ATOM 5279 N N . VAL A 1 675 ? 15.256 -29.321 -16.887 1.00 48.00 675 VAL A N 1
ATOM 5280 C CA . VAL A 1 675 ? 15.049 -27.945 -16.429 1.00 48.00 675 VAL A CA 1
ATOM 5281 C C . VAL A 1 675 ? 15.358 -27.919 -14.934 1.00 48.00 675 VAL A C 1
ATOM 5283 O O . VAL A 1 675 ? 14.539 -28.316 -14.110 1.00 48.00 675 VAL A O 1
ATOM 5286 N N . VAL A 1 676 ? 16.567 -27.485 -14.574 1.00 41.00 676 VAL A N 1
ATOM 5287 C CA . VAL A 1 676 ? 16.916 -27.202 -13.177 1.00 41.00 676 VAL A CA 1
ATOM 5288 C C . VAL A 1 676 ? 16.351 -25.828 -12.831 1.00 41.00 676 VAL A C 1
ATOM 5290 O O . VAL A 1 676 ? 16.878 -24.807 -13.272 1.00 41.00 676 VAL A O 1
ATOM 5293 N N . LEU A 1 677 ? 15.262 -25.811 -12.062 1.00 40.41 677 LEU A N 1
ATOM 5294 C CA . LEU A 1 677 ? 14.644 -24.586 -11.553 1.00 40.41 677 LEU A CA 1
ATOM 5295 C C . LEU A 1 677 ? 15.656 -23.815 -10.697 1.00 40.41 677 LEU A C 1
ATOM 5297 O O . LEU A 1 677 ? 16.250 -24.370 -9.768 1.00 40.41 677 LEU A O 1
ATOM 5301 N N . SER A 1 678 ? 15.847 -22.527 -10.981 1.00 38.25 678 SER A N 1
ATOM 5302 C CA . SER A 1 678 ? 16.555 -21.660 -10.041 1.00 38.25 678 SER A CA 1
ATOM 5303 C C . SER A 1 678 ? 15.666 -21.428 -8.824 1.00 38.25 678 SER A C 1
ATOM 5305 O O . SER A 1 678 ? 14.555 -20.926 -8.988 1.00 38.25 678 SER A O 1
ATOM 5307 N N . ARG A 1 679 ? 16.155 -21.811 -7.640 1.00 30.27 679 ARG A N 1
ATOM 5308 C CA . ARG A 1 679 ? 15.527 -21.478 -6.354 1.00 30.27 679 ARG A CA 1
ATOM 5309 C C . ARG A 1 679 ? 15.405 -19.976 -6.148 1.00 30.27 679 ARG A C 1
ATOM 5311 O O . ARG A 1 679 ? 16.347 -19.256 -6.561 1.00 30.27 679 ARG A O 1
#

Nearest PDB structures (foldseek):
  7bkb-assembly1_B  TM=7.183E-01  e=5.159E-07  Methanospirillum hungatei JF-1
  1zuw-assembly2_B-2  TM=4.400E-01  e=5.552E-04  Bacillus subtilis
  5hj7-assembly1_A  TM=4.292E-01  e=1.195E-03  Mycobacterium tuberculosis H37Rv
  1zuw-assembly1_A  TM=4.024E-01  e=1.416E-03  Bacillus subtilis
  2gzm-assembly1_A  TM=4.102E-01  e=2.571E-03  Bacillus anthracis